Protein AF-0000000084531693 (afdb_homodimer)

Organism: Streptomyces rubellomurinus (strain ATCC 31215) (NCBI:txid359131)

pLDDT: mean 85.26, std 16.05, range [24.98, 98.56]

Foldseek 3Di:
DQFLLNLLLVLQAFDFKAKEKEKEFPFAKEKEAQDQWKKKKAWQADWKKKAFDPVDDFFPLCVVVRMDIAHHQKMKIQQGRGIIMIGRDPPDDHDYPCVQVVDRDGPDFYDYGYYDDDHDITIMMMMTTHGDSLSNALLSVLPPRMFMDHNVLQVVPVLLVVLVVVLPDDDPDGPHRVVNNVSVSVNNSVRVVPRLPDPVNVVCCVRGLSSVQSVQQLSRQLSSCLSVVLQEQDDLCNSCVSSVHDSVVNQVSNCVRSVDGSVVRSLSNLLSVLLCCLQPHPPDLVCSCNVSHHPDPVVNQVSNCVVPVDGSVVSSVVRVDPVPPPPPDPPDPPDPPPPD/DQFLLNLLLVLQAFDFKAKEKEKEFPFAKEKEAQDQWKKKKAWQADWKKKAADPVDDFDPLCVVVRMDIAHHQKMKIQQGRGIIMIGRDPPDDHDYPCVQPVDRDGQDFYDYGYYDDDHDITIMMMMTTHGDSLSNALLSVLPPRMFMDHNVLQVVPVLLVVLVVVLSDDDPDGPHRVVNNVSVSVNNSVRVVCRLPDPVVVVCCVRGLSSVQSVQQLSRQLSCCLSVVLQEQDDLCNSCVSSVHDSVVNQVSNCVRSVDGSVVRSLSNLLSVLLCCLQPHPPDLVCSCNVSHHPDPVVNQVSNCVVPVDGSVVSSVVRVPPVPPPPPPPPDPPDPPPPD

Solvent-accessible surface area (backbone atoms only — not comparable to full-atom values): 35907 Å² total; per-residue (Å²): 128,82,48,42,63,53,43,54,56,58,48,28,48,72,73,34,32,28,40,30,44,36,43,37,14,25,79,47,23,38,28,41,65,72,38,75,21,30,31,39,41,36,28,67,35,45,52,35,26,44,32,54,39,86,84,61,84,66,52,83,92,45,52,73,67,39,50,46,81,40,44,52,51,18,36,38,36,18,66,60,13,55,34,30,30,43,19,63,45,87,88,53,81,55,42,53,38,58,79,68,47,71,80,74,56,59,59,45,72,78,42,79,34,76,41,80,46,89,44,66,62,25,33,34,42,34,35,40,36,33,33,47,67,65,40,57,45,70,63,64,67,49,43,69,56,61,46,75,42,48,35,71,59,35,63,71,34,42,52,50,36,26,38,52,51,26,72,65,48,88,57,92,59,80,72,52,59,70,56,52,37,50,48,51,49,51,42,50,54,50,49,52,52,47,51,62,67,33,74,70,20,60,68,44,30,80,68,25,41,38,55,38,30,62,63,33,79,30,52,20,42,28,49,32,43,41,64,71,48,43,39,39,89,76,44,70,61,55,39,12,54,61,20,71,39,51,56,67,59,34,52,52,52,39,27,67,25,67,68,44,47,67,64,58,52,41,48,50,53,26,45,28,51,42,51,46,45,42,32,64,41,76,61,56,76,86,44,44,31,46,66,34,32,35,90,38,62,66,59,37,49,53,51,39,23,71,71,72,70,40,47,70,69,56,47,25,67,73,32,56,51,86,45,76,77,75,79,77,80,72,72,74,85,70,71,80,74,65,84,120,129,83,46,42,62,54,43,53,55,58,47,29,49,72,75,34,32,30,40,30,44,36,42,39,14,25,79,47,24,37,28,42,65,72,39,74,20,29,30,39,40,36,26,69,34,44,54,36,27,43,32,53,40,84,84,61,86,64,53,82,92,44,53,75,66,38,48,46,82,40,46,52,50,17,36,40,37,18,65,58,13,55,33,30,31,43,19,63,46,86,89,52,81,55,42,54,39,59,79,70,47,70,81,74,55,59,59,45,73,78,42,77,34,77,42,80,47,89,45,66,62,26,33,33,42,35,35,40,37,32,32,48,65,66,42,58,44,71,64,64,67,46,45,69,56,62,46,75,42,47,36,70,60,36,64,72,34,43,54,52,37,27,37,52,51,27,73,65,48,88,56,94,59,79,73,52,58,70,55,51,36,52,47,50,50,50,43,51,54,51,49,51,52,48,51,63,68,33,74,70,20,60,70,43,29,80,70,25,41,37,54,39,29,62,64,32,78,30,52,20,41,30,48,31,42,40,66,71,47,43,39,41,90,77,43,71,60,55,39,12,55,61,20,72,40,51,55,66,59,34,52,51,51,40,26,68,25,68,69,46,47,66,66,59,51,42,48,50,53,27,45,28,50,42,51,46,44,42,32,62,40,75,60,54,76,86,45,45,30,47,68,33,32,35,92,38,63,66,60,36,49,53,51,41,24,71,72,73,70,40,48,70,67,57,47,25,66,72,32,56,54,82,40,75,76,76,77,78,74,74,71,74,87,70,71,78,75,64,87,120

Sequence (680 aa):
MDDVLGELLAALRVRGVLQSTMRVRAPWAIQGPAENCAVLHYVVAGGCWATLTDEVRLPDTARHLRQARLRPGDLVVFPWGAPHTLADRPGREALPLAAVLPDRTPGQPTVPVRLPGPGPESTILCAGLSYNSVGESALYRALPPMLVLHREVVRRHPLLHHTLAALSAEHPGDPVEGELLRGFETALVLALRLALRGEAAERLTDDYPSLRAMRHPGISRALTAVYARYSEQWTVDLLAREALMSRTGFTTVFRQLVGESPGRHLTARRMREAARLLSETDLALSLIPAAVGYRSSVGFHLAFRKWTGTTPGEYRDAHPGRRGSPSRGGPRAVAPVLFDMDDVLGELLAALRVRGVLQSTMRVRAPWAIQGPAENCAVLHYVVAGGCWATLTDEVRLPDTARHLRQARLRPGDLVVFPWGAPHTLADRPGREALPLAAVLPDRTPGQPTVPVRLPGPGPESTILCAGLSYNSVGESALYRALPPMLVLHREVVRRHPLLHHTLAALSAEHPGDPVEGELLRGFETALVLALRLALRGEAAERLTDDYPSLRAMRHPGISRALTAVYARYSEQWTVDLLAREALMSRTGFTTVFRQLVGESPGRHLTARRMREAARLLSETDLALSLIPAAVGYRSSVGFHLAFRKWTGTTPGEYRDAHPGRRGSPSRGGPRAVAPVLFD

Nearest PDB structures (foldseek):
  3w6v-assembly1_A  TM=9.244E-01  e=1.689E-06  Streptomyces griseus
  3lsg-assembly1_A  TM=9.590E-01  e=2.186E-05  Fusobacterium nucleatum subsp. nucleatum
  6swi-assembly1_A  TM=9.639E-01  e=5.131E-05  Geobacillus stearothermophilus
  3oio-assembly1_A  TM=8.672E-01  e=3.075E-05  Chromobacterium violaceum
  3oou-assembly1_A  TM=9.271E-01  e=7.219E-05  Listeria innocua

Structure (mmCIF, N/CA/C/O backbone):
data_AF-0000000084531693-model_v1
#
loop_
_entity.id
_entity.type
_entity.pdbx_description
1 polymer 'AraC family transcriptional regulator'
#
loop_
_atom_site.group_PDB
_atom_site.id
_atom_site.type_symbol
_atom_site.label_atom_id
_atom_site.label_alt_id
_atom_site.label_comp_id
_atom_site.label_asym_id
_atom_site.label_entity_id
_atom_site.label_seq_id
_atom_site.pdbx_PDB_ins_code
_atom_site.Cartn_x
_atom_site.Cartn_y
_atom_site.Cartn_z
_atom_site.occupancy
_atom_site.B_iso_or_equiv
_atom_site.auth_seq_id
_atom_site.auth_comp_id
_atom_site.auth_asym_id
_atom_site.auth_atom_id
_atom_site.pdbx_PDB_model_num
ATOM 1 N N . MET A 1 1 ? 1.94 -3.033 14.875 1 37.41 1 MET A N 1
ATOM 2 C CA . MET A 1 1 ? 0.886 -2.1 15.266 1 37.41 1 MET A CA 1
ATOM 3 C C . MET A 1 1 ? 0.86 -0.893 14.328 1 37.41 1 MET A C 1
ATOM 5 O O . MET A 1 1 ? 1.889 -0.249 14.117 1 37.41 1 MET A O 1
ATOM 9 N N . ASP A 1 2 ? -0.097 -0.699 13.531 1 55.25 2 ASP A N 1
ATOM 10 C CA . ASP A 1 2 ? -0.167 0.468 12.664 1 55.25 2 ASP A CA 1
ATOM 11 C C . ASP A 1 2 ? -0.205 1.761 13.469 1 55.25 2 ASP A C 1
ATOM 13 O O . ASP A 1 2 ? -0.748 1.79 14.578 1 55.25 2 ASP A O 1
ATOM 17 N N . ASP A 1 3 ? 0.825 2.621 13.375 1 71.56 3 ASP A N 1
ATOM 18 C CA . ASP A 1 3 ? 0.92 3.912 14.047 1 71.56 3 ASP A CA 1
ATOM 19 C C . ASP A 1 3 ? -0.04 4.926 13.43 1 71.56 3 ASP A C 1
ATOM 21 O O . ASP A 1 3 ? -0.764 4.605 12.484 1 71.56 3 ASP A O 1
ATOM 25 N N . VAL A 1 4 ? -0.3 5.902 14.258 1 81.88 4 VAL A N 1
ATOM 26 C CA . VAL A 1 4 ? -1.25 6.953 13.906 1 81.88 4 VAL A CA 1
ATOM 27 C C . VAL A 1 4 ? -0.985 7.43 12.484 1 81.88 4 VAL A C 1
ATOM 29 O O . VAL A 1 4 ? -1.921 7.656 11.711 1 81.88 4 VAL A O 1
ATOM 32 N N . LEU A 1 5 ? 0.238 7.5 12.125 1 78.19 5 LEU A N 1
ATOM 33 C CA . LEU A 1 5 ? 0.578 7.973 10.789 1 78.19 5 LEU A CA 1
ATOM 34 C C . LEU A 1 5 ? 0.107 6.98 9.727 1 78.19 5 LEU A C 1
ATOM 36 O O . LEU A 1 5 ? -0.431 7.383 8.695 1 78.19 5 LEU A O 1
ATOM 40 N N . GLY A 1 6 ? 0.345 5.727 10.031 1 77.44 6 GLY A N 1
ATOM 41 C CA . GLY A 1 6 ? -0.148 4.703 9.125 1 77.44 6 GLY A CA 1
ATOM 42 C C . GLY A 1 6 ? -1.645 4.785 8.883 1 77.44 6 GLY A C 1
ATOM 43 O O . GLY A 1 6 ? -2.104 4.699 7.746 1 77.44 6 GLY A O 1
ATOM 44 N N . GLU A 1 7 ? -2.322 5.031 9.914 1 78.5 7 GLU A N 1
ATOM 45 C CA . GLU A 1 7 ? -3.775 5.121 9.812 1 78.5 7 GLU A CA 1
ATOM 46 C C . GLU A 1 7 ? -4.195 6.387 9.07 1 78.5 7 GLU A C 1
ATOM 48 O O . GLU A 1 7 ? -5.145 6.363 8.281 1 78.5 7 GLU A O 1
ATOM 53 N N . LEU A 1 8 ? -3.516 7.434 9.367 1 79.69 8 LEU A N 1
ATOM 54 C CA . LEU A 1 8 ? -3.799 8.695 8.695 1 79.69 8 LEU A CA 1
ATOM 55 C C . LEU A 1 8 ? -3.566 8.586 7.195 1 79.69 8 LEU A C 1
ATOM 57 O O . LEU A 1 8 ? -4.395 9.031 6.398 1 79.69 8 LEU A O 1
ATOM 61 N N . LEU A 1 9 ? -2.551 7.98 6.859 1 77.44 9 LEU A N 1
ATOM 62 C CA . LEU A 1 9 ? -2.189 7.852 5.449 1 77.44 9 LEU A CA 1
ATOM 63 C C . LEU A 1 9 ? -3.115 6.867 4.742 1 77.44 9 LEU A C 1
ATOM 65 O O . LEU A 1 9 ? -3.436 7.047 3.566 1 77.44 9 LEU A O 1
ATOM 69 N N . ALA A 1 10 ? -3.494 5.84 5.469 1 74.56 10 ALA A N 1
ATOM 70 C CA . ALA A 1 10 ? -4.469 4.91 4.906 1 74.56 10 ALA A CA 1
ATOM 71 C C . ALA A 1 10 ? -5.785 5.617 4.594 1 74.56 10 ALA A C 1
ATOM 73 O O . ALA A 1 10 ? -6.426 5.332 3.58 1 74.56 10 ALA A O 1
ATOM 74 N N . ALA A 1 11 ? -6.09 6.547 5.332 1 72.75 11 ALA A N 1
ATOM 75 C CA . ALA A 1 11 ? -7.355 7.27 5.195 1 72.75 11 ALA A CA 1
ATOM 76 C C . ALA A 1 11 ? -7.312 8.227 4.008 1 72.75 11 ALA A C 1
ATOM 78 O O . ALA A 1 11 ? -8.359 8.641 3.5 1 72.75 11 ALA A O 1
ATOM 79 N N . LEU A 1 12 ? -6.113 8.609 3.584 1 73.56 12 LEU A N 1
ATOM 80 C CA . LEU A 1 12 ? -6.012 9.539 2.459 1 73.56 12 LEU A CA 1
ATOM 81 C C . LEU A 1 12 ? -6.473 8.875 1.167 1 73.56 12 LEU A C 1
ATOM 83 O O . LEU A 1 12 ? -6.957 9.547 0.255 1 73.56 12 LEU A O 1
ATOM 87 N N . ARG A 1 13 ? -6.305 7.5 1.112 1 73.75 13 ARG A N 1
ATOM 88 C CA . ARG A 1 13 ? -6.703 6.746 -0.073 1 73.75 13 ARG A CA 1
ATOM 89 C C . ARG A 1 13 ? -6.121 7.371 -1.338 1 73.75 13 ARG A C 1
ATOM 91 O O . ARG A 1 13 ? -6.863 7.859 -2.193 1 73.75 13 ARG A O 1
ATOM 98 N N . VAL A 1 14 ? -4.875 7.324 -1.513 1 81.19 14 VAL A N 1
ATOM 99 C CA . VAL A 1 14 ? -4.203 7.84 -2.701 1 81.19 14 VAL A CA 1
ATOM 100 C C . VAL A 1 14 ? -4.738 7.137 -3.945 1 81.19 14 VAL A C 1
ATOM 102 O O . VAL A 1 14 ? -4.84 5.906 -3.975 1 81.19 14 VAL A O 1
ATOM 105 N N . ARG A 1 15 ? -5.148 7.91 -4.941 1 77.88 15 ARG A N 1
ATOM 106 C CA . ARG A 1 15 ? -5.871 7.355 -6.082 1 77.88 15 ARG A CA 1
ATOM 107 C C . ARG A 1 15 ? -5.043 7.465 -7.359 1 77.88 15 ARG A C 1
ATOM 109 O O . ARG A 1 15 ? -5.305 6.762 -8.336 1 77.88 15 ARG A O 1
ATOM 116 N N . GLY A 1 16 ? -4.148 8.344 -7.34 1 84 16 GLY A N 1
ATOM 117 C CA . GLY A 1 16 ? -3.396 8.555 -8.562 1 84 16 GLY A CA 1
ATOM 118 C C . GLY A 1 16 ? -2.105 9.32 -8.344 1 84 16 GLY A C 1
ATOM 119 O O . GLY A 1 16 ? -1.89 9.891 -7.273 1 84 16 GLY A O 1
ATOM 120 N N . VAL A 1 17 ? -1.291 9.195 -9.398 1 89.62 17 VAL A N 1
ATOM 121 C CA . VAL A 1 17 ? -0.025 9.922 -9.336 1 89.62 17 VAL A CA 1
ATOM 122 C C . VAL A 1 17 ? 0.271 10.57 -10.68 1 89.62 17 VAL A C 1
ATOM 124 O O . VAL A 1 17 ? -0.036 10.008 -11.734 1 89.62 17 VAL A O 1
ATOM 127 N N . LEU A 1 18 ? 0.605 11.797 -10.625 1 90.12 18 LEU A N 1
ATOM 128 C CA . LEU A 1 18 ? 1.249 12.484 -11.742 1 90.12 18 LEU A CA 1
ATOM 129 C C . LEU A 1 18 ? 2.742 12.656 -11.492 1 90.12 18 LEU A C 1
ATOM 131 O O . LEU A 1 18 ? 3.141 13.156 -10.438 1 90.12 18 LEU A O 1
ATOM 135 N N . GLN A 1 19 ? 3.516 12.164 -12.336 1 90.19 19 GLN A N 1
ATOM 136 C CA . GLN A 1 19 ? 4.961 12.297 -12.164 1 90.19 19 GLN A CA 1
ATOM 137 C C . GLN A 1 19 ? 5.586 13.047 -13.328 1 90.19 19 GLN A C 1
ATOM 139 O O . GLN A 1 19 ? 5.117 12.953 -14.469 1 90.19 19 GLN A O 1
ATOM 144 N N . SER A 1 20 ? 6.559 13.789 -13.047 1 91 20 SER A N 1
ATOM 145 C CA . SER A 1 20 ? 7.32 14.531 -14.055 1 91 20 SER A CA 1
ATOM 146 C C . SER A 1 20 ? 8.797 14.617 -13.672 1 91 20 SER A C 1
ATOM 148 O O . SER A 1 20 ? 9.133 14.648 -12.484 1 91 20 SER A O 1
ATOM 150 N N . THR A 1 21 ? 9.57 14.523 -14.688 1 92.62 21 THR A N 1
ATOM 151 C CA . THR A 1 21 ? 10.977 14.844 -14.5 1 92.62 21 THR A CA 1
ATOM 152 C C . THR A 1 21 ? 11.297 16.234 -15.062 1 92.62 21 THR A C 1
ATOM 154 O O . THR A 1 21 ? 11.117 16.469 -16.25 1 92.62 21 THR A O 1
ATOM 157 N N . MET A 1 22 ? 11.742 17.125 -14.227 1 95.31 22 MET A N 1
ATOM 158 C CA . MET A 1 22 ? 12.117 18.469 -14.633 1 95.31 22 MET A CA 1
ATOM 159 C C . MET A 1 22 ? 13.617 18.547 -14.906 1 95.31 22 MET A C 1
ATOM 161 O O . MET A 1 22 ? 14.43 18.203 -14.047 1 95.31 22 MET A O 1
ATOM 165 N N . ARG A 1 23 ? 13.969 18.891 -16.109 1 96.25 23 ARG A N 1
ATOM 166 C CA . ARG A 1 23 ? 15.336 19.25 -16.469 1 96.25 23 ARG A CA 1
ATOM 167 C C . ARG A 1 23 ? 15.438 20.75 -16.797 1 96.25 23 ARG A C 1
ATOM 169 O O . ARG A 1 23 ? 15.078 21.172 -17.891 1 96.25 23 ARG A O 1
ATOM 176 N N . VAL A 1 24 ? 15.977 21.469 -15.883 1 97.56 24 VAL A N 1
ATOM 177 C CA . VAL A 1 24 ? 15.906 22.922 -15.953 1 97.56 24 VAL A CA 1
ATOM 178 C C . VAL A 1 24 ? 17.297 23.531 -15.828 1 97.56 24 VAL A C 1
ATOM 180 O O . VAL A 1 24 ? 18.141 23.016 -15.07 1 97.56 24 VAL A O 1
ATOM 183 N N . ARG A 1 25 ? 17.562 24.547 -16.594 1 97.81 25 ARG A N 1
ATOM 184 C CA . ARG A 1 25 ? 18.844 25.25 -16.531 1 97.81 25 ARG A CA 1
ATOM 185 C C . ARG A 1 25 ? 18.656 26.688 -16.047 1 97.81 25 ARG A C 1
ATOM 187 O O . ARG A 1 25 ? 17.703 27.359 -16.453 1 97.81 25 ARG A O 1
ATOM 194 N N . ALA A 1 26 ? 19.5 27.125 -15.195 1 97.25 26 ALA A N 1
ATOM 195 C CA . ALA A 1 26 ? 19.422 28.469 -14.648 1 97.25 26 ALA A CA 1
ATOM 196 C C . ALA A 1 26 ? 19.516 29.516 -15.75 1 97.25 26 ALA A C 1
ATOM 198 O O . ALA A 1 26 ? 20.266 29.344 -16.719 1 97.25 26 ALA A O 1
ATOM 199 N N . PRO A 1 27 ? 18.719 30.641 -15.625 1 97.5 27 PRO A N 1
ATOM 200 C CA . PRO A 1 27 ? 17.812 30.984 -14.523 1 97.5 27 PRO A CA 1
ATOM 201 C C . PRO A 1 27 ? 16.438 30.359 -14.695 1 97.5 27 PRO A C 1
ATOM 203 O O . PRO A 1 27 ? 15.914 30.297 -15.812 1 97.5 27 PRO A O 1
ATOM 206 N N . TRP A 1 28 ? 15.859 29.875 -13.617 1 97.56 28 TRP A N 1
ATOM 207 C CA . TRP A 1 28 ? 14.516 29.312 -13.68 1 97.56 28 TRP A CA 1
ATOM 208 C C . TRP A 1 28 ? 13.82 29.391 -12.32 1 97.56 28 TRP A C 1
ATOM 210 O O . TRP A 1 28 ? 14.484 29.484 -11.281 1 97.56 28 TRP A O 1
ATOM 220 N N . ALA A 1 29 ? 12.531 29.484 -12.336 1 98.12 29 ALA A N 1
ATOM 221 C CA . ALA A 1 29 ? 11.641 29.375 -11.188 1 98.12 29 ALA A CA 1
ATOM 222 C C . ALA A 1 29 ? 10.25 28.906 -11.609 1 98.12 29 ALA A C 1
ATOM 224 O O . ALA A 1 29 ? 9.703 29.375 -12.609 1 98.12 29 ALA A O 1
ATOM 225 N N . ILE A 1 30 ? 9.805 27.938 -10.922 1 97.56 30 ILE A N 1
ATOM 226 C CA . ILE A 1 30 ? 8.469 27.406 -11.195 1 97.56 30 ILE A CA 1
ATOM 227 C C . ILE A 1 30 ? 7.641 27.422 -9.914 1 97.56 30 ILE A C 1
ATOM 229 O O . ILE A 1 30 ? 8.109 26.984 -8.859 1 97.56 30 ILE A O 1
ATOM 233 N N . GLN A 1 31 ? 6.43 27.938 -9.969 1 97.31 31 GLN A N 1
ATOM 234 C CA . GLN A 1 31 ? 5.543 28 -8.812 1 97.31 31 GLN A CA 1
ATOM 235 C C . GLN A 1 31 ? 4.336 27.094 -8.992 1 97.31 31 GLN A C 1
ATOM 237 O O . GLN A 1 31 ? 3.604 27.203 -9.977 1 97.31 31 GLN A O 1
ATOM 242 N N . GLY A 1 32 ? 4.23 26.203 -8.094 1 95.25 32 GLY A N 1
ATOM 243 C CA . GLY A 1 32 ? 3.025 25.391 -8.023 1 95.25 32 GLY A CA 1
ATOM 244 C C . GLY A 1 32 ? 1.974 25.969 -7.094 1 95.25 32 GLY A C 1
ATOM 245 O O . GLY A 1 32 ? 2.291 26.422 -5.992 1 95.25 32 GLY A O 1
ATOM 246 N N . PRO A 1 33 ? 0.747 25.953 -7.516 1 93.5 33 PRO A N 1
ATOM 247 C CA . PRO A 1 33 ? -0.339 26.406 -6.648 1 93.5 33 PRO A CA 1
ATOM 248 C C . PRO A 1 33 ? -0.673 25.422 -5.535 1 93.5 33 PRO A C 1
ATOM 250 O O . PRO A 1 33 ? -0.055 24.359 -5.449 1 93.5 33 PRO A O 1
ATOM 253 N N . ALA A 1 34 ? -1.586 25.891 -4.66 1 92.12 34 ALA A N 1
ATOM 254 C CA . ALA A 1 34 ? -2.131 24.938 -3.699 1 92.12 34 ALA A CA 1
ATOM 255 C C . ALA A 1 34 ? -2.889 23.828 -4.406 1 92.12 34 ALA A C 1
ATOM 257 O O . ALA A 1 34 ? -3.676 24.078 -5.32 1 92.12 34 ALA A O 1
ATOM 258 N N . GLU A 1 35 ? -2.51 22.641 -4.039 1 87.25 35 GLU A N 1
ATOM 259 C CA . GLU A 1 35 ? -3.176 21.469 -4.621 1 87.25 35 GLU A CA 1
ATOM 260 C C . GLU A 1 35 ? -3.686 20.531 -3.531 1 87.25 35 GLU A C 1
ATOM 262 O O . GLU A 1 35 ? -3.131 20.484 -2.432 1 87.25 35 GLU A O 1
ATOM 267 N N . ASN A 1 36 ? -4.742 19.75 -3.84 1 83.31 36 ASN A N 1
ATOM 268 C CA . ASN A 1 36 ? -5.254 18.734 -2.928 1 83.31 36 ASN A CA 1
ATOM 269 C C . ASN A 1 36 ? -4.574 17.391 -3.15 1 83.31 36 ASN A C 1
ATOM 271 O O . ASN A 1 36 ? -5.242 16.391 -3.426 1 83.31 36 ASN A O 1
ATOM 275 N N . CYS A 1 37 ? -3.377 17.422 -3.102 1 91.19 37 CYS A N 1
ATOM 276 C CA . CYS A 1 37 ? -2.551 16.234 -3.248 1 91.19 37 CYS A CA 1
ATOM 277 C C . CYS A 1 37 ? -1.264 16.359 -2.441 1 91.19 37 CYS A C 1
ATOM 279 O O . CYS A 1 37 ? -0.924 17.438 -1.971 1 91.19 37 CYS A O 1
ATOM 281 N N . ALA A 1 38 ? -0.642 15.273 -2.168 1 94.19 38 ALA A N 1
ATOM 282 C CA . ALA A 1 38 ? 0.719 15.289 -1.639 1 94.19 38 ALA A CA 1
ATOM 283 C C . ALA A 1 38 ? 1.742 15.445 -2.76 1 94.19 38 ALA A C 1
ATOM 285 O O . ALA A 1 38 ? 1.612 14.82 -3.816 1 94.19 38 ALA A O 1
ATOM 286 N N . VAL A 1 39 ? 2.666 16.328 -2.551 1 96.81 39 VAL A N 1
ATOM 287 C CA . VAL A 1 39 ? 3.66 16.594 -3.586 1 96.81 39 VAL A CA 1
ATOM 288 C C . VAL A 1 39 ? 5.047 16.203 -3.082 1 96.81 39 VAL A C 1
ATOM 290 O O . VAL A 1 39 ? 5.398 16.484 -1.933 1 96.81 39 VAL A O 1
ATOM 293 N N . LEU A 1 40 ? 5.824 15.578 -3.918 1 97.31 40 LEU A N 1
ATOM 294 C CA . LEU A 1 40 ? 7.211 15.219 -3.643 1 97.31 40 LEU A CA 1
ATOM 295 C C . LEU A 1 40 ? 8.141 15.773 -4.719 1 97.31 40 LEU A C 1
ATOM 297 O O . LEU A 1 40 ? 7.801 15.758 -5.906 1 97.31 40 LEU A O 1
ATOM 301 N N . HIS A 1 41 ? 9.289 16.297 -4.309 1 98.31 41 HIS A N 1
ATOM 302 C CA . HIS A 1 41 ? 10.391 16.609 -5.211 1 98.31 41 HIS A CA 1
ATOM 303 C C . HIS A 1 41 ? 11.688 15.961 -4.746 1 98.31 41 HIS A C 1
ATOM 305 O O . HIS A 1 41 ? 12.133 16.188 -3.621 1 98.31 41 HIS A O 1
ATOM 311 N N . TYR A 1 42 ? 12.203 15.109 -5.555 1 98.25 42 TYR A N 1
ATOM 312 C CA . TYR A 1 42 ? 13.492 14.477 -5.305 1 98.25 42 TYR A CA 1
ATOM 313 C C . TYR A 1 42 ? 14.562 15.031 -6.234 1 98.25 42 TYR A C 1
ATOM 315 O O . TYR A 1 42 ? 14.461 14.906 -7.457 1 98.25 42 TYR A O 1
ATOM 323 N N . VAL A 1 43 ? 15.648 15.609 -5.633 1 98.56 43 VAL A N 1
ATOM 324 C CA . VAL A 1 43 ? 16.703 16.203 -6.449 1 98.56 43 VAL A CA 1
ATOM 325 C C . VAL A 1 43 ? 17.656 15.117 -6.922 1 98.56 43 VAL A C 1
ATOM 327 O O . VAL A 1 43 ? 18.453 14.594 -6.133 1 98.56 43 VAL A O 1
ATOM 330 N N . VAL A 1 44 ? 17.594 14.883 -8.188 1 97.06 44 VAL A N 1
ATOM 331 C CA . VAL A 1 44 ? 18.438 13.836 -8.773 1 97.06 44 VAL A CA 1
ATOM 332 C C . VAL A 1 44 ? 19.828 14.383 -9.047 1 97.06 44 VAL A C 1
ATOM 334 O O . VAL A 1 44 ? 20.828 13.727 -8.75 1 97.06 44 VAL A O 1
ATOM 337 N N . ALA A 1 45 ? 19.922 15.484 -9.594 1 97.38 45 ALA A N 1
ATOM 338 C CA . ALA A 1 45 ? 21.172 16.172 -9.906 1 97.38 45 ALA A CA 1
ATOM 339 C C . ALA A 1 45 ? 21.016 17.672 -9.82 1 97.38 45 ALA A C 1
ATOM 341 O O . ALA A 1 45 ? 19.906 18.203 -9.977 1 97.38 45 ALA A O 1
ATOM 342 N N . GLY A 1 46 ? 22.125 18.25 -9.547 1 97.12 46 GLY A N 1
ATOM 343 C CA . GLY A 1 46 ? 22.062 19.688 -9.352 1 97.12 46 GLY A CA 1
ATOM 344 C C . GLY A 1 46 ? 21.453 20.078 -8.023 1 97.12 46 GLY A C 1
ATOM 345 O O . GLY A 1 46 ? 21.531 19.328 -7.047 1 97.12 46 GLY A O 1
ATOM 346 N N . GLY A 1 47 ? 20.969 21.297 -7.863 1 96.56 47 GLY A N 1
ATOM 347 C CA . GLY A 1 47 ? 20.344 21.828 -6.664 1 96.56 47 GLY A CA 1
ATOM 348 C C . GLY A 1 47 ? 19.297 22.891 -6.957 1 96.56 47 GLY A C 1
ATOM 349 O O . GLY A 1 47 ? 19.156 23.328 -8.102 1 96.56 47 GLY A O 1
ATOM 350 N N . CYS A 1 48 ? 18.562 23.062 -5.988 1 98.19 48 CYS A N 1
ATOM 351 C CA . CYS A 1 48 ? 17.562 24.125 -6.098 1 98.19 48 CYS A CA 1
ATOM 352 C C . CYS A 1 48 ? 17.094 24.578 -4.723 1 98.19 48 CYS A C 1
ATOM 354 O O . CYS A 1 48 ? 17.672 24.188 -3.705 1 98.19 48 CYS A O 1
ATOM 356 N N . TRP A 1 49 ? 16.188 25.547 -4.777 1 98.38 49 TRP A N 1
ATOM 357 C CA . TRP A 1 49 ? 15.555 26.047 -3.562 1 98.38 49 TRP A CA 1
ATOM 358 C C . TRP A 1 49 ? 14.055 25.781 -3.59 1 98.38 49 TRP A C 1
ATOM 360 O O . TRP A 1 49 ? 13.406 25.953 -4.625 1 98.38 49 TRP A O 1
ATOM 370 N N . ALA A 1 50 ? 13.57 25.328 -2.492 1 98.38 50 ALA A N 1
ATOM 371 C CA . ALA A 1 50 ? 12.133 25.266 -2.281 1 98.38 50 ALA A CA 1
ATOM 372 C C . ALA A 1 50 ? 11.664 26.359 -1.327 1 98.38 50 ALA A C 1
ATOM 374 O O . ALA A 1 50 ? 12.234 26.547 -0.253 1 98.38 50 ALA A O 1
ATOM 375 N N . THR A 1 51 ? 10.68 27.125 -1.74 1 98.06 51 THR A N 1
ATOM 376 C CA . THR A 1 51 ? 10.172 28.219 -0.936 1 98.06 51 THR A CA 1
ATOM 377 C C . THR A 1 51 ? 8.648 28.172 -0.855 1 98.06 51 THR A C 1
ATOM 379 O O . THR A 1 51 ? 7.969 28.172 -1.883 1 98.06 51 THR A O 1
ATOM 382 N N . LEU A 1 52 ? 8.133 28.109 0.395 1 97.56 52 LEU A N 1
ATOM 383 C CA . LEU A 1 52 ? 6.695 28.266 0.568 1 97.56 52 LEU A CA 1
ATOM 384 C C . LEU A 1 52 ? 6.238 29.656 0.166 1 97.56 52 LEU A C 1
ATOM 386 O O . LEU A 1 52 ? 6.906 30.656 0.483 1 97.56 52 LEU A O 1
ATOM 390 N N . THR A 1 53 ? 5.148 29.703 -0.565 1 95.62 53 THR A N 1
ATOM 391 C CA . THR A 1 53 ? 4.625 31.016 -0.914 1 95.62 53 THR A CA 1
ATOM 392 C C . THR A 1 53 ? 4.156 31.766 0.334 1 95.62 53 THR A C 1
ATOM 394 O O . THR A 1 53 ? 3.967 31.156 1.39 1 95.62 53 THR A O 1
ATOM 397 N N . ASP A 1 54 ? 3.91 33.031 0.21 1 92.19 54 ASP A N 1
ATOM 398 C CA . ASP A 1 54 ? 3.586 33.906 1.345 1 92.19 54 ASP A CA 1
ATOM 399 C C . ASP A 1 54 ? 2.199 33.594 1.898 1 92.19 54 ASP A C 1
ATOM 401 O O . ASP A 1 54 ? 1.895 33.906 3.049 1 92.19 54 ASP A O 1
ATOM 405 N N . GLU A 1 55 ? 1.45 32.938 1.099 1 92.44 55 GLU A N 1
ATOM 406 C CA . GLU A 1 55 ? 0.091 32.625 1.528 1 92.44 55 GLU A CA 1
ATOM 407 C C . GLU A 1 55 ? 0.088 31.531 2.578 1 92.44 55 GLU A C 1
ATOM 409 O O . GLU A 1 55 ? -0.91 31.328 3.273 1 92.44 55 GLU A O 1
ATOM 414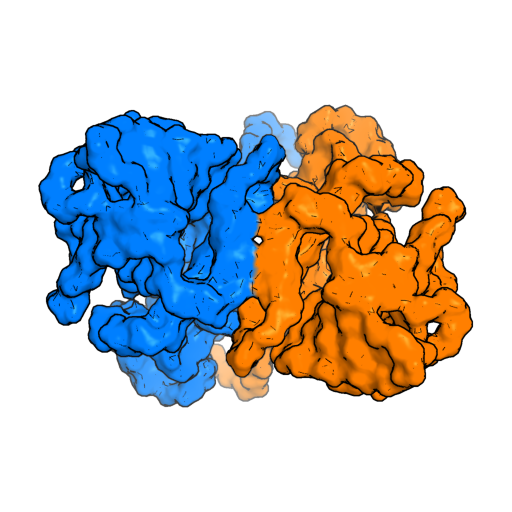 N N . VAL A 1 56 ? 1.172 30.828 2.637 1 94.62 56 VAL A N 1
ATOM 415 C CA . VAL A 1 56 ? 1.249 29.75 3.615 1 94.62 56 VAL A CA 1
ATOM 416 C C . VAL A 1 56 ? 1.638 30.312 4.98 1 94.62 56 VAL A C 1
ATOM 418 O O . VAL A 1 56 ? 2.705 30.922 5.129 1 94.62 56 VAL A O 1
ATOM 421 N N . ARG A 1 57 ? 0.79 30.078 5.926 1 90.62 57 ARG A N 1
ATOM 422 C CA . ARG A 1 57 ? 1.055 30.562 7.277 1 90.62 57 ARG A CA 1
ATOM 423 C C . ARG A 1 57 ? 1.913 29.578 8.055 1 90.62 57 ARG A C 1
ATOM 425 O O . ARG A 1 57 ? 1.646 28.375 8.039 1 90.62 57 ARG A O 1
ATOM 432 N N . LEU A 1 58 ? 2.951 30.094 8.664 1 91.81 58 LEU A N 1
ATOM 433 C CA . LEU A 1 58 ? 3.828 29.312 9.531 1 91.81 58 LEU A CA 1
ATOM 434 C C . LEU A 1 58 ? 3.861 29.891 10.938 1 91.81 58 LEU A C 1
ATOM 436 O O . LEU A 1 58 ? 3.713 31.109 11.117 1 91.81 58 LEU A O 1
ATOM 440 N N . PRO A 1 59 ? 4.027 29.016 11.898 1 87.44 59 PRO A N 1
ATOM 441 C CA . PRO A 1 59 ? 4.328 29.562 13.219 1 87.44 59 PRO A CA 1
ATOM 442 C C . PRO A 1 59 ? 5.574 30.453 13.219 1 87.44 59 PRO A C 1
ATOM 444 O O . PRO A 1 59 ? 6.5 30.219 12.438 1 87.44 59 PRO A O 1
ATOM 447 N N . ASP A 1 60 ? 5.578 31.406 14.148 1 86.5 60 ASP A N 1
ATOM 448 C CA . ASP A 1 60 ? 6.691 32.344 14.219 1 86.5 60 ASP A CA 1
ATOM 449 C C . ASP A 1 60 ? 8.016 31.625 14.453 1 86.5 60 ASP A C 1
ATOM 451 O O . ASP A 1 60 ? 9.039 31.969 13.867 1 86.5 60 ASP A O 1
ATOM 455 N N . THR A 1 61 ? 7.996 30.609 15.266 1 84.31 6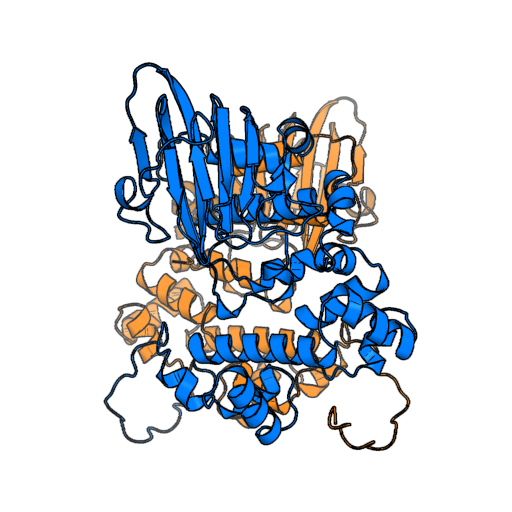1 THR A N 1
ATOM 456 C CA . THR A 1 61 ? 9.203 29.875 15.648 1 84.31 61 THR A CA 1
ATOM 457 C C . THR A 1 61 ? 9.656 28.969 14.516 1 84.31 61 THR A C 1
ATOM 459 O O . THR A 1 61 ? 10.758 28.422 14.555 1 84.31 61 THR A O 1
ATOM 462 N N . ALA A 1 62 ? 8.828 28.875 13.477 1 86.25 62 ALA A N 1
ATOM 463 C CA . ALA A 1 62 ? 9.156 27.953 12.391 1 86.25 62 ALA A CA 1
ATOM 464 C C . ALA A 1 62 ? 9.32 28.688 11.07 1 86.25 62 ALA A C 1
ATOM 466 O O . ALA A 1 62 ? 9.25 28.078 10 1 86.25 62 ALA A O 1
ATOM 467 N N . ARG A 1 63 ? 9.523 29.953 11.078 1 86.12 63 ARG A N 1
ATOM 468 C CA . ARG A 1 63 ? 9.641 30.781 9.883 1 86.12 63 ARG A CA 1
ATOM 469 C C . ARG A 1 63 ? 10.836 30.344 9.031 1 86.12 63 ARG A C 1
ATOM 471 O O . ARG A 1 63 ? 10.836 30.5 7.812 1 86.12 63 ARG A O 1
ATOM 478 N N . HIS A 1 64 ? 11.797 29.781 9.688 1 84.56 64 HIS A N 1
ATOM 479 C CA . HIS A 1 64 ? 12.992 29.328 8.992 1 84.56 64 HIS A CA 1
ATOM 480 C C . HIS A 1 64 ? 12.672 28.188 8.039 1 84.56 64 HIS A C 1
ATOM 482 O O . HIS A 1 64 ? 13.469 27.859 7.152 1 84.56 64 HIS A O 1
ATOM 488 N N . LEU A 1 65 ? 11.516 27.594 8.211 1 86.31 65 LEU A N 1
ATOM 489 C CA . LEU A 1 65 ? 11.102 26.469 7.391 1 86.31 65 LEU A CA 1
ATOM 490 C C . LEU A 1 65 ? 10.492 26.938 6.074 1 86.31 65 LEU A C 1
ATOM 492 O O . LEU A 1 65 ? 10.133 26.125 5.223 1 86.31 65 LEU A O 1
ATOM 496 N N . ARG A 1 66 ? 10.43 28.234 5.895 1 94.62 66 ARG A N 1
ATOM 497 C CA . ARG A 1 66 ? 9.789 28.781 4.699 1 94.62 66 ARG A CA 1
ATOM 498 C C . ARG A 1 66 ? 10.609 28.469 3.453 1 94.62 66 ARG A C 1
ATOM 500 O O . ARG A 1 66 ? 10.078 28.422 2.346 1 94.62 66 ARG A O 1
ATOM 507 N N . GLN A 1 67 ? 11.852 28.391 3.73 1 96.12 67 GLN A N 1
ATOM 508 C CA . GLN A 1 67 ? 12.766 28.188 2.611 1 96.12 67 GLN A CA 1
ATOM 509 C C . GLN A 1 67 ? 13.82 27.141 2.941 1 96.12 67 GLN A C 1
ATOM 511 O O . GLN A 1 67 ? 14.289 27.062 4.078 1 96.12 67 GLN A O 1
ATOM 516 N N . ALA A 1 68 ? 14.133 26.312 1.941 1 96.25 68 ALA A N 1
ATOM 517 C CA . ALA A 1 68 ? 15.164 25.297 2.139 1 96.25 68 ALA A CA 1
ATOM 518 C C . ALA A 1 68 ? 16 25.109 0.876 1 96.25 68 ALA A C 1
ATOM 520 O O . ALA A 1 68 ? 15.453 25.062 -0.232 1 96.25 68 ALA A O 1
ATOM 521 N N . ARG A 1 69 ? 17.25 25.047 1.087 1 97.75 69 ARG A N 1
ATOM 522 C CA . ARG A 1 69 ? 18.141 24.656 -0 1 97.75 69 ARG A CA 1
ATOM 523 C C . ARG A 1 69 ? 18.172 23.141 -0.157 1 97.75 69 ARG A C 1
ATOM 525 O O . ARG A 1 69 ? 18.266 22.406 0.831 1 97.75 69 ARG A O 1
ATOM 532 N N . LEU A 1 70 ? 18.078 22.703 -1.361 1 98.19 70 LEU A N 1
ATOM 533 C CA . LEU A 1 70 ? 18.078 21.266 -1.657 1 98.19 70 LEU A CA 1
ATOM 534 C C . LEU A 1 70 ? 19.281 20.891 -2.5 1 98.19 70 LEU A C 1
ATOM 536 O O . LEU A 1 70 ? 19.625 21.594 -3.455 1 98.19 70 LEU A O 1
ATOM 540 N N . ARG A 1 71 ? 19.922 19.844 -2.102 1 98.12 71 ARG A N 1
ATOM 541 C CA . ARG A 1 71 ? 21.062 19.266 -2.807 1 98.12 71 ARG A CA 1
ATOM 542 C C . ARG A 1 71 ? 20.703 17.922 -3.418 1 98.12 71 ARG A C 1
ATOM 544 O O . ARG A 1 71 ? 19.656 17.344 -3.109 1 98.12 71 ARG A O 1
ATOM 551 N N . PRO A 1 72 ? 21.625 17.453 -4.391 1 98 72 PRO A N 1
ATOM 552 C CA . PRO A 1 72 ? 21.344 16.125 -4.945 1 98 72 PRO A CA 1
ATOM 553 C C . PRO A 1 72 ? 21.141 15.062 -3.863 1 98 72 PRO A C 1
ATOM 555 O O . PRO A 1 72 ? 21.938 14.969 -2.924 1 98 72 PRO A O 1
ATOM 558 N N . GLY A 1 73 ? 20.047 14.352 -3.979 1 97.5 73 GLY A N 1
ATOM 559 C CA . GLY A 1 73 ? 19.75 13.297 -3.018 1 97.5 73 GLY A CA 1
ATOM 560 C C . GLY A 1 73 ? 18.766 13.727 -1.941 1 97.5 73 GLY A C 1
ATOM 561 O O . GLY A 1 73 ? 18.281 12.891 -1.178 1 97.5 73 GLY A O 1
ATOM 562 N N . ASP A 1 74 ? 18.469 15.047 -1.873 1 97.88 74 ASP A N 1
ATOM 563 C CA . ASP A 1 74 ? 17.469 15.531 -0.919 1 97.88 74 ASP A CA 1
ATOM 564 C C . ASP A 1 74 ? 16.047 15.289 -1.435 1 97.88 74 ASP A C 1
ATOM 566 O O . ASP A 1 74 ? 15.812 15.336 -2.643 1 97.88 74 ASP A O 1
ATOM 570 N N . LEU A 1 75 ? 15.156 14.984 -0.535 1 98.19 75 LEU A N 1
ATOM 571 C CA . LEU A 1 75 ? 13.727 14.844 -0.806 1 98.19 75 LEU A CA 1
ATOM 572 C C . LEU A 1 75 ? 12.922 15.875 -0.03 1 98.19 75 LEU A C 1
ATOM 574 O O . LEU A 1 75 ? 13.102 16.031 1.18 1 98.19 75 LEU A O 1
ATOM 578 N N . VAL A 1 76 ? 12.102 16.656 -0.715 1 98 76 VAL A N 1
ATOM 579 C CA . VAL A 1 76 ? 11.18 17.547 -0.026 1 98 76 VAL A CA 1
ATOM 580 C C . VAL A 1 76 ? 9.742 17.094 -0.255 1 98 76 VAL A C 1
ATOM 582 O O . VAL A 1 76 ? 9.391 16.656 -1.357 1 98 76 VAL A O 1
ATOM 585 N N . VAL A 1 77 ? 8.961 17.078 0.789 1 96.81 77 VAL A N 1
ATOM 586 C CA . VAL A 1 77 ? 7.57 16.625 0.765 1 96.81 77 VAL A CA 1
ATOM 587 C C . VAL A 1 77 ? 6.648 17.781 1.172 1 96.81 77 VAL A C 1
ATOM 589 O O . VAL A 1 77 ? 6.926 18.484 2.143 1 96.81 77 VAL A O 1
ATOM 592 N N . PHE A 1 78 ? 5.703 18.016 0.41 1 96.88 78 PHE A N 1
ATOM 593 C CA . PHE A 1 78 ? 4.57 18.859 0.754 1 96.88 78 PHE A CA 1
ATOM 594 C C . PHE A 1 78 ? 3.324 18.031 1.011 1 96.88 78 PHE A C 1
ATOM 596 O O . PHE A 1 78 ? 2.549 17.75 0.09 1 96.88 78 PHE A O 1
ATOM 603 N N . PRO A 1 79 ? 3.096 17.625 2.238 1 92.62 79 PRO A N 1
ATOM 604 C CA . PRO A 1 79 ? 2.1 16.609 2.566 1 92.62 79 PRO A CA 1
ATOM 605 C C . PRO A 1 79 ? 0.708 16.938 2.037 1 92.62 79 PRO A C 1
ATOM 607 O O . PRO A 1 79 ? -0.015 16.062 1.577 1 92.62 79 PRO A O 1
ATOM 610 N N . TRP A 1 80 ? 0.328 18.219 2.111 1 91.75 80 TRP A N 1
ATOM 611 C CA . TRP A 1 80 ? -1.026 18.578 1.7 1 91.75 80 TRP A CA 1
ATOM 612 C C . TRP A 1 80 ? -1.003 19.562 0.539 1 91.75 80 TRP A C 1
ATOM 614 O O . TRP A 1 80 ? -1.924 20.359 0.381 1 91.75 80 TRP A O 1
ATOM 624 N N . GLY A 1 81 ? 0.147 19.609 -0.185 1 94.81 81 GLY A N 1
ATOM 625 C CA . GLY A 1 81 ? 0.248 20.344 -1.438 1 94.81 81 GLY A CA 1
ATOM 626 C C . GLY A 1 81 ? 0.309 21.844 -1.247 1 94.81 81 GLY A C 1
ATOM 627 O O . GLY A 1 81 ? -0.236 22.609 -2.053 1 94.81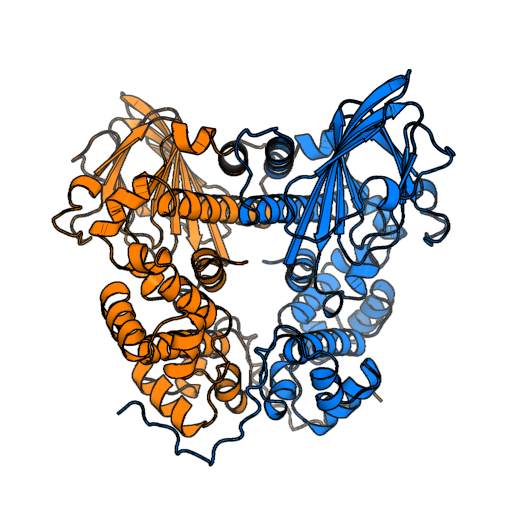 81 GLY A O 1
ATOM 628 N N . ALA A 1 82 ? 0.915 22.328 -0.169 1 96.06 82 ALA A N 1
ATOM 629 C CA . ALA A 1 82 ? 1.091 23.766 0.038 1 96.06 82 ALA A CA 1
ATOM 630 C C . ALA A 1 82 ? 1.755 24.422 -1.171 1 96.06 82 ALA A C 1
ATOM 632 O O . ALA A 1 82 ? 2.67 23.844 -1.768 1 96.06 82 ALA A O 1
ATOM 633 N N . PRO A 1 83 ? 1.227 25.594 -1.516 1 97.62 83 PRO A N 1
ATOM 634 C CA . PRO A 1 83 ? 1.847 26.281 -2.65 1 97.62 83 PRO A CA 1
ATOM 635 C C . PRO A 1 83 ? 3.314 26.625 -2.404 1 97.62 83 PRO A C 1
ATOM 637 O O . PRO A 1 83 ? 3.676 27.047 -1.303 1 97.62 83 PRO A O 1
ATOM 640 N N . HIS A 1 84 ? 4.102 26.391 -3.42 1 98 84 HIS A N 1
ATOM 641 C CA . HIS A 1 84 ? 5.539 26.578 -3.266 1 98 84 HIS A CA 1
ATOM 642 C C . HIS A 1 84 ? 6.207 26.859 -4.605 1 98 84 HIS A C 1
ATOM 644 O O . HIS A 1 84 ? 5.602 26.672 -5.66 1 98 84 HIS A O 1
ATOM 650 N N . THR A 1 85 ? 7.398 27.391 -4.48 1 98 85 THR A N 1
ATOM 651 C CA . THR A 1 85 ? 8.242 27.672 -5.641 1 98 85 THR A CA 1
ATOM 652 C C . THR A 1 85 ? 9.516 26.844 -5.594 1 98 85 THR A C 1
ATOM 654 O O . THR A 1 85 ? 10.133 26.688 -4.535 1 98 85 THR A O 1
ATOM 657 N N . LEU A 1 86 ? 9.844 26.203 -6.672 1 98.25 86 LEU A N 1
ATOM 658 C CA . LEU A 1 86 ? 11.188 25.688 -6.895 1 98.25 86 LEU A CA 1
ATOM 659 C C . LEU A 1 86 ? 11.992 26.609 -7.797 1 98.25 86 LEU A C 1
ATOM 661 O O . LEU A 1 86 ? 11.477 27.109 -8.797 1 98.25 86 LEU A O 1
ATOM 665 N N . ALA A 1 87 ? 13.234 26.906 -7.422 1 98.56 87 ALA A N 1
ATOM 666 C CA . ALA A 1 87 ? 14.023 27.859 -8.195 1 98.56 87 ALA A CA 1
ATOM 667 C C . ALA A 1 87 ? 15.516 27.578 -8.055 1 98.56 87 ALA A C 1
ATOM 669 O O . ALA A 1 87 ? 15.945 26.922 -7.09 1 98.56 87 ALA A O 1
ATOM 670 N N . ASP A 1 88 ? 16.297 28.062 -9.031 1 98 88 ASP A N 1
ATOM 671 C CA . ASP A 1 88 ? 17.75 27.969 -8.922 1 98 88 ASP A CA 1
ATOM 672 C C . ASP A 1 88 ? 18.297 28.875 -7.824 1 98 88 ASP A C 1
ATOM 674 O O . ASP A 1 88 ? 19.297 28.562 -7.18 1 98 88 ASP A O 1
ATOM 678 N N . ARG A 1 89 ? 17.547 29.984 -7.703 1 95.62 89 ARG A N 1
ATOM 679 C CA . ARG A 1 89 ? 17.859 30.938 -6.637 1 95.62 89 ARG A CA 1
ATOM 680 C C . ARG A 1 89 ? 16.578 31.516 -6.039 1 95.62 89 ARG A C 1
ATOM 682 O O . ARG A 1 89 ? 15.602 31.75 -6.758 1 95.62 89 ARG A O 1
ATOM 689 N N . PRO A 1 90 ? 16.719 31.812 -4.699 1 94.19 90 PRO A N 1
ATOM 690 C CA . PRO A 1 90 ? 15.539 32.406 -4.086 1 94.19 90 PRO A CA 1
ATOM 691 C C . PRO A 1 90 ? 15.172 33.75 -4.703 1 94.19 90 PRO A C 1
ATOM 693 O O . PRO A 1 90 ? 16.062 34.5 -5.125 1 94.19 90 PRO A O 1
ATOM 696 N N . GLY A 1 91 ? 13.93 34.062 -4.75 1 91.38 91 GLY A N 1
ATOM 697 C CA . GLY A 1 91 ? 13.469 35.406 -5.125 1 91.38 91 GLY A CA 1
ATOM 698 C C . GLY A 1 91 ? 13.25 35.562 -6.617 1 91.38 91 GLY A C 1
ATOM 699 O O . GLY A 1 91 ? 12.812 36.594 -7.078 1 91.38 91 GLY A O 1
ATOM 700 N N . ARG A 1 92 ? 13.578 34.562 -7.434 1 92.25 92 ARG A N 1
ATOM 701 C CA . ARG A 1 92 ? 13.344 34.594 -8.875 1 92.25 92 ARG A CA 1
ATOM 702 C C . ARG A 1 92 ? 11.859 34.719 -9.188 1 92.25 92 ARG A C 1
ATOM 704 O O . ARG A 1 92 ? 11.031 34.094 -8.5 1 92.25 92 ARG A O 1
ATOM 711 N N . GLU A 1 93 ? 11.586 35.531 -10.219 1 94.06 93 GLU A N 1
ATOM 712 C CA . GLU A 1 93 ? 10.219 35.5 -10.727 1 94.06 93 GLU A CA 1
ATOM 713 C C . GLU A 1 93 ? 9.867 34.094 -11.273 1 94.06 93 GLU A C 1
ATOM 715 O O . GLU A 1 93 ? 10.578 33.594 -12.141 1 94.06 93 GLU A O 1
ATOM 720 N N . ALA A 1 94 ? 8.781 33.625 -10.789 1 96.44 94 ALA A N 1
ATOM 721 C CA . ALA A 1 94 ? 8.477 32.25 -11.094 1 96.44 94 ALA A CA 1
ATOM 722 C C . ALA A 1 94 ? 7.434 32.125 -12.203 1 96.44 94 ALA A C 1
ATOM 724 O O . ALA A 1 94 ? 6.516 32.938 -12.281 1 96.44 94 ALA A O 1
ATOM 725 N N . LEU A 1 95 ? 7.605 31.141 -13.102 1 96 95 LEU A N 1
ATOM 726 C CA . LEU A 1 95 ? 6.551 30.719 -14.016 1 96 95 LEU A CA 1
ATOM 727 C C . LEU A 1 95 ? 5.516 29.859 -13.297 1 96 95 LEU A C 1
ATOM 729 O O . LEU A 1 95 ? 5.871 29.031 -12.453 1 96 95 LEU A O 1
ATOM 733 N N . PRO A 1 96 ? 4.258 30.094 -13.688 1 95.69 96 PRO A N 1
ATOM 734 C CA . PRO A 1 96 ? 3.271 29.156 -13.133 1 95.69 96 PRO A CA 1
ATOM 735 C C . PRO A 1 96 ? 3.463 27.734 -13.633 1 95.69 96 PRO A C 1
ATOM 737 O O . PRO A 1 96 ? 3.799 27.516 -14.805 1 95.69 96 PRO A O 1
ATOM 740 N N . LEU A 1 97 ? 3.281 26.812 -12.719 1 94.44 97 LEU A N 1
ATOM 741 C CA . LEU A 1 97 ? 3.438 25.406 -13.078 1 94.44 97 LEU A CA 1
ATOM 742 C C . LEU A 1 97 ? 2.6 25.062 -14.305 1 94.44 97 LEU A C 1
ATOM 744 O O . LEU A 1 97 ? 3.045 24.297 -15.172 1 94.44 97 LEU A O 1
ATOM 748 N N . ALA A 1 98 ? 1.41 25.594 -14.43 1 91.56 98 ALA A N 1
ATOM 749 C CA . ALA A 1 98 ? 0.491 25.312 -15.531 1 91.56 98 ALA A CA 1
ATOM 750 C C . ALA A 1 98 ? 1.117 25.688 -16.875 1 91.56 98 ALA A C 1
ATOM 752 O O . ALA A 1 98 ? 0.756 25.125 -17.906 1 91.56 98 ALA A O 1
ATOM 753 N N . ALA A 1 99 ? 2.025 26.625 -16.828 1 92.62 99 ALA A N 1
ATOM 754 C CA . ALA A 1 99 ? 2.672 27.062 -18.062 1 92.62 99 ALA A CA 1
ATOM 755 C C . ALA A 1 99 ? 3.662 26.016 -18.578 1 92.62 99 ALA A C 1
ATOM 757 O O . ALA A 1 99 ? 3.922 25.938 -19.781 1 92.62 99 ALA A O 1
ATOM 758 N N . VAL A 1 100 ? 4.16 25.219 -17.688 1 91.31 100 VAL A N 1
ATOM 759 C CA . VAL A 1 100 ? 5.188 24.266 -18.094 1 91.31 100 VAL A CA 1
ATOM 760 C C . VAL A 1 100 ? 4.609 22.844 -18.094 1 91.31 100 VAL A C 1
ATOM 762 O O . VAL A 1 100 ? 5.168 21.938 -18.719 1 91.31 100 VAL A O 1
ATOM 765 N N . LEU A 1 101 ? 3.568 22.625 -17.359 1 88.56 101 LEU A N 1
ATOM 766 C CA . LEU A 1 101 ? 2.844 21.359 -17.297 1 88.56 101 LEU A CA 1
ATOM 767 C C . LEU A 1 101 ? 1.34 21.594 -17.391 1 88.56 101 LEU A C 1
ATOM 769 O O . LEU A 1 101 ? 0.623 21.453 -16.406 1 88.56 101 LEU A O 1
ATOM 773 N N . PRO A 1 102 ? 0.854 21.719 -18.531 1 80.5 102 PRO A N 1
ATOM 774 C CA . PRO A 1 102 ? -0.553 22.094 -18.688 1 80.5 102 PRO A CA 1
ATOM 775 C C . PRO A 1 102 ? -1.514 20.953 -18.328 1 80.5 102 PRO A C 1
ATOM 777 O O . PRO A 1 102 ? -2.578 21.203 -17.766 1 80.5 102 PRO A O 1
ATOM 780 N N . ASP A 1 103 ? -1.193 19.766 -18.703 1 79.69 103 ASP A N 1
ATOM 781 C CA . ASP A 1 103 ? -2.059 18.625 -18.391 1 79.69 103 ASP A CA 1
ATOM 782 C C . ASP A 1 103 ? -1.556 17.891 -17.156 1 79.69 103 ASP A C 1
ATOM 784 O O . ASP A 1 103 ? -0.514 17.219 -17.203 1 79.69 103 ASP A O 1
ATOM 788 N N . ARG A 1 104 ? -2.305 18 -16.094 1 76.81 104 ARG A N 1
ATOM 789 C CA . ARG A 1 104 ? -1.857 17.391 -14.844 1 76.81 104 ARG A CA 1
ATOM 790 C C . ARG A 1 104 ? -2.857 16.359 -14.344 1 76.81 104 ARG A C 1
ATOM 792 O O . ARG A 1 104 ? -3.059 16.219 -13.133 1 76.81 104 ARG A O 1
ATOM 799 N N . THR A 1 105 ? -3.443 15.742 -15.25 1 75.69 105 THR A N 1
ATOM 800 C CA . THR A 1 105 ? -4.359 14.664 -14.891 1 75.69 105 THR A CA 1
ATOM 801 C C . THR A 1 105 ? -3.592 13.469 -14.328 1 75.69 105 THR A C 1
ATOM 803 O O . THR A 1 105 ? -2.621 13.016 -14.938 1 75.69 105 THR A O 1
ATOM 806 N N . PRO A 1 106 ? -4.039 13.047 -13.156 1 73.69 106 PRO A N 1
ATOM 807 C CA . PRO A 1 106 ? -3.369 11.859 -12.633 1 73.69 106 PRO A CA 1
ATOM 808 C C . PRO A 1 106 ? -3.469 10.664 -13.57 1 73.69 106 PRO A C 1
ATOM 810 O O . PRO A 1 106 ? -4.457 10.523 -14.305 1 73.69 106 PRO A O 1
ATOM 813 N N . GLY A 1 107 ? -2.432 9.828 -13.469 1 71.12 107 GLY A N 1
ATOM 814 C CA . GLY A 1 107 ? -2.438 8.609 -14.273 1 71.12 107 GLY A CA 1
ATOM 815 C C . GLY A 1 107 ? -1.791 8.789 -15.633 1 71.12 107 GLY A C 1
ATOM 816 O O . GLY A 1 107 ? -1.612 7.82 -16.375 1 71.12 107 GLY A O 1
ATOM 817 N N . GLN A 1 108 ? -1.479 10.031 -15.969 1 68.5 108 GLN A N 1
ATOM 818 C CA . GLN A 1 108 ? -0.801 10.281 -17.234 1 68.5 108 GLN A CA 1
ATOM 819 C C . GLN A 1 108 ? 0.661 9.852 -17.172 1 68.5 108 GLN A C 1
ATOM 821 O O . GLN A 1 108 ? 1.251 9.789 -16.094 1 68.5 108 GLN A O 1
ATOM 826 N N . PRO A 1 109 ? 1.13 9.391 -18.344 1 66.44 109 PRO A N 1
ATOM 827 C CA . PRO A 1 109 ? 2.553 9.039 -18.375 1 66.44 109 PRO A CA 1
ATOM 828 C C . PRO A 1 109 ? 3.451 10.18 -17.906 1 66.44 109 PRO A C 1
ATOM 830 O O . PRO A 1 109 ? 2.996 11.32 -17.797 1 66.44 109 PRO A O 1
ATOM 833 N N . THR A 1 110 ? 4.699 9.742 -17.641 1 66.44 110 THR A N 1
ATOM 834 C CA . THR A 1 110 ? 5.711 10.711 -17.219 1 66.44 110 THR A CA 1
ATOM 835 C C . THR A 1 110 ? 5.824 11.844 -18.234 1 66.44 110 THR A C 1
ATOM 837 O O . THR A 1 110 ? 5.957 11.602 -19.438 1 66.44 110 THR A O 1
ATOM 840 N N . VAL A 1 111 ? 5.727 13.039 -17.688 1 75.75 111 VAL A N 1
ATOM 841 C CA . VAL A 1 111 ? 5.82 14.227 -18.531 1 75.75 111 VAL A CA 1
ATOM 842 C C . VAL A 1 111 ? 7.156 14.922 -18.297 1 75.75 111 VAL A C 1
ATOM 844 O O . VAL A 1 111 ? 7.461 15.328 -17.172 1 75.75 111 VAL A O 1
ATOM 847 N N . PRO A 1 112 ? 8.008 14.953 -19.359 1 85.62 112 PRO A N 1
ATOM 848 C CA . PRO A 1 112 ? 9.25 15.711 -19.188 1 85.62 112 PRO A CA 1
ATOM 849 C C . PRO A 1 112 ? 9.039 17.219 -19.266 1 85.62 112 PRO A C 1
ATOM 851 O O . PRO A 1 112 ? 8.258 17.703 -20.078 1 85.62 112 PRO A O 1
ATOM 854 N N . VAL A 1 113 ? 9.539 17.953 -18.328 1 91.19 113 VAL A N 1
ATOM 855 C CA . VAL A 1 113 ? 9.586 19.422 -18.344 1 91.19 113 VAL A CA 1
ATOM 856 C C . VAL A 1 113 ? 11.016 19.891 -18.578 1 91.19 113 VAL A C 1
ATOM 858 O O . VAL A 1 113 ? 11.93 19.5 -17.844 1 91.19 113 VAL A O 1
ATOM 861 N N . ARG A 1 114 ? 11.203 20.672 -19.609 1 94.75 114 ARG A N 1
ATOM 862 C CA . ARG A 1 114 ? 12.523 21.203 -19.938 1 94.75 114 ARG A CA 1
ATOM 863 C C . ARG A 1 114 ? 12.5 22.719 -20.047 1 94.75 114 ARG A C 1
ATOM 865 O O . ARG A 1 114 ? 11.648 23.281 -20.734 1 94.75 114 ARG A O 1
ATOM 872 N N . LEU A 1 115 ? 13.289 23.359 -19.297 1 95.38 115 LEU A N 1
ATOM 873 C CA . LEU A 1 115 ? 13.5 24.797 -19.391 1 95.38 115 LEU A CA 1
ATOM 874 C C . LEU A 1 115 ? 14.961 25.109 -19.703 1 95.38 115 LEU A C 1
ATOM 876 O O . LEU A 1 115 ? 15.844 24.812 -18.891 1 95.38 115 LEU A O 1
ATOM 880 N N . PRO A 1 116 ? 15.188 25.688 -20.859 1 95.06 116 PRO A N 1
ATOM 881 C CA . PRO A 1 116 ? 16.562 25.984 -21.234 1 95.06 116 PRO A CA 1
ATOM 882 C C . PRO A 1 116 ? 17.125 27.203 -20.5 1 95.06 116 PRO A C 1
ATOM 884 O O . PRO A 1 116 ? 16.359 27.984 -19.922 1 95.06 116 PRO A O 1
ATOM 887 N N . GLY A 1 117 ? 18.391 27.344 -20.375 1 95.19 117 GLY A N 1
ATOM 888 C CA . GLY A 1 117 ? 19.125 28.469 -19.781 1 95.19 117 GLY A CA 1
ATOM 889 C C . GLY A 1 117 ? 20.625 28.297 -19.891 1 95.19 117 GLY A C 1
ATOM 890 O O . GLY A 1 117 ? 21.125 27.219 -20.188 1 95.19 117 GLY A O 1
ATOM 891 N N . PRO A 1 118 ? 21.266 29.344 -19.734 1 96.56 118 PRO A N 1
ATOM 892 C CA . PRO A 1 118 ? 22.719 29.312 -19.891 1 96.56 118 PRO A CA 1
ATOM 893 C C . PRO A 1 118 ? 23.438 28.766 -18.641 1 96.56 118 PRO A C 1
ATOM 895 O O . PRO A 1 118 ? 24.625 28.484 -18.688 1 96.56 118 PRO A O 1
ATOM 898 N N . GLY A 1 119 ? 22.828 28.656 -17.609 1 97.06 119 GLY A N 1
ATOM 899 C CA . GLY A 1 119 ? 23.438 28.312 -16.344 1 97.06 119 GLY A CA 1
ATOM 900 C C . GLY A 1 119 ? 23.438 26.812 -16.062 1 97.06 119 GLY A C 1
ATOM 901 O O . GLY A 1 119 ? 23.25 26.016 -16.969 1 97.06 119 GLY A O 1
ATOM 902 N N . PRO A 1 120 ? 23.766 26.438 -14.867 1 97.12 120 PRO A N 1
ATOM 903 C CA . PRO A 1 120 ? 23.844 25.031 -14.5 1 97.12 120 PRO A CA 1
ATOM 904 C C . PRO A 1 120 ? 22.484 24.312 -14.586 1 97.12 120 PRO A C 1
ATOM 906 O O . PRO A 1 120 ? 21.438 24.938 -14.383 1 97.12 120 PRO A O 1
ATOM 909 N N . GLU A 1 121 ? 22.562 23.062 -14.836 1 97.88 121 GLU A N 1
ATOM 910 C CA . GLU A 1 121 ? 21.359 22.234 -14.977 1 97.88 121 GLU A CA 1
ATOM 911 C C . GLU A 1 121 ? 20.984 21.562 -13.656 1 97.88 121 GLU A C 1
ATOM 913 O O . GLU A 1 121 ? 21.859 21.172 -12.883 1 97.88 121 GLU A O 1
ATOM 918 N N . SER A 1 122 ? 19.672 21.516 -13.406 1 98 122 SER A N 1
ATOM 919 C CA . SER A 1 122 ? 19.109 20.703 -12.32 1 98 122 SER A CA 1
ATOM 920 C C . SER A 1 122 ? 18.109 19.688 -12.852 1 98 122 SER A C 1
ATOM 922 O O . SER A 1 122 ? 17.344 19.984 -13.773 1 98 122 SER A O 1
ATOM 924 N N . THR A 1 123 ? 18.172 18.469 -12.359 1 97.44 123 THR A N 1
ATOM 925 C CA . THR A 1 123 ? 17.203 17.422 -12.648 1 97.44 123 THR A CA 1
ATOM 926 C C . THR A 1 123 ? 16.422 17.047 -11.391 1 97.44 123 THR A C 1
ATOM 928 O O . THR A 1 123 ? 17.016 16.609 -10.398 1 97.44 123 THR A O 1
ATOM 931 N N . ILE A 1 124 ? 15.117 17.203 -11.445 1 97.62 124 ILE A N 1
ATOM 932 C CA . ILE A 1 124 ? 14.258 16.984 -10.281 1 97.62 124 ILE A CA 1
ATOM 933 C C . ILE A 1 124 ? 13.109 16.047 -10.648 1 97.62 124 ILE A C 1
ATOM 935 O O . ILE A 1 124 ? 12.391 16.297 -11.617 1 97.62 124 ILE A O 1
ATOM 939 N N . LEU A 1 125 ? 13.008 14.945 -9.906 1 96.12 125 LEU A N 1
ATOM 940 C CA . LEU A 1 125 ? 11.828 14.094 -10.039 1 96.12 125 LEU A CA 1
ATOM 941 C C . LEU A 1 125 ? 10.672 14.641 -9.211 1 96.12 125 LEU A C 1
ATOM 943 O O . LEU A 1 125 ? 10.812 14.844 -8 1 96.12 125 LEU A O 1
ATOM 947 N N . CYS A 1 126 ? 9.57 14.914 -9.828 1 95.81 126 CYS A N 1
ATOM 948 C CA . CYS A 1 126 ? 8.406 15.492 -9.172 1 95.81 126 CYS A CA 1
ATOM 949 C C . CYS A 1 126 ? 7.211 14.547 -9.25 1 95.81 126 CYS A C 1
ATOM 951 O O . CYS A 1 126 ? 7.02 13.867 -10.266 1 95.81 126 CYS A O 1
ATOM 953 N N . ALA A 1 127 ? 6.434 14.539 -8.203 1 94.75 127 ALA A N 1
ATOM 954 C CA . ALA A 1 127 ? 5.219 13.734 -8.219 1 94.75 127 ALA A CA 1
ATOM 955 C C . ALA A 1 127 ? 4.113 14.383 -7.391 1 94.75 127 ALA A C 1
ATOM 957 O O . ALA A 1 127 ? 4.383 14.953 -6.328 1 94.75 127 ALA A O 1
ATOM 958 N N . GLY A 1 128 ? 2.961 14.375 -7.883 1 94.06 128 GLY A N 1
ATOM 959 C CA . GLY A 1 128 ? 1.747 14.711 -7.152 1 94.06 128 GLY A CA 1
ATOM 960 C C . GLY A 1 128 ? 0.823 13.523 -6.961 1 94.06 128 GLY A C 1
ATOM 961 O O . GLY A 1 128 ? 0.379 12.914 -7.934 1 94.06 128 GLY A O 1
ATOM 962 N N . LEU A 1 129 ? 0.606 13.164 -5.723 1 92.62 129 LEU A N 1
ATOM 963 C CA . LEU A 1 129 ? -0.28 12.047 -5.391 1 92.62 129 LEU A CA 1
ATOM 964 C C . LEU A 1 129 ? -1.663 12.555 -5 1 92.62 129 LEU A C 1
ATOM 966 O O . LEU A 1 129 ? -1.83 13.156 -3.936 1 92.62 129 LEU A O 1
ATOM 970 N N . SER A 1 130 ? -2.594 12.211 -5.824 1 90 130 SER A N 1
ATOM 971 C CA . SER A 1 130 ? -3.957 12.672 -5.586 1 90 130 SER A CA 1
ATOM 972 C C . SER A 1 130 ? -4.691 11.758 -4.613 1 90 130 SER A C 1
ATOM 974 O O . SER A 1 130 ? -4.531 10.539 -4.664 1 90 130 SER A O 1
ATOM 976 N N . TYR A 1 131 ? -5.348 12.32 -3.701 1 82 131 TYR A N 1
ATOM 977 C CA . TYR A 1 131 ? -6.191 11.586 -2.768 1 82 131 TYR A CA 1
ATOM 978 C C . TYR A 1 131 ? -7.547 12.258 -2.605 1 82 131 TYR A C 1
ATOM 980 O O . TYR A 1 131 ? -7.762 13.359 -3.113 1 82 131 TYR A O 1
ATOM 988 N N . ASN A 1 132 ? -8.461 11.523 -2.09 1 73.19 132 ASN A N 1
ATOM 989 C CA . ASN A 1 132 ? -9.781 12.078 -1.843 1 73.19 132 ASN A CA 1
ATOM 990 C C . ASN A 1 132 ? -9.758 13.109 -0.717 1 73.19 132 ASN A C 1
ATOM 992 O O . ASN A 1 132 ? -9.531 12.758 0.443 1 73.19 132 ASN A O 1
ATOM 996 N N . SER A 1 133 ? -9.984 14.305 -1.046 1 71.81 133 SER A N 1
ATOM 997 C CA . SER A 1 133 ? -9.875 15.414 -0.103 1 71.81 133 SER A CA 1
ATOM 998 C C . SER A 1 133 ? -10.859 15.258 1.049 1 71.81 133 SER A C 1
ATOM 1000 O O . SER A 1 133 ? -10.648 15.812 2.131 1 71.81 133 SER A O 1
ATOM 1002 N N . VAL A 1 134 ? -11.875 14.531 0.774 1 68.75 134 VAL A N 1
ATOM 1003 C CA . VAL A 1 134 ? -12.859 14.32 1.828 1 68.75 134 VAL A CA 1
ATOM 1004 C C . VAL A 1 134 ? -12.227 13.555 2.984 1 68.75 134 VAL A C 1
ATOM 1006 O O . VAL A 1 134 ? -12.586 13.758 4.148 1 68.75 134 VAL A O 1
ATOM 1009 N N . GLY A 1 135 ? -11.242 12.812 2.646 1 66.88 135 GLY A N 1
ATOM 1010 C CA . GLY A 1 135 ? -10.594 11.977 3.643 1 66.88 135 GLY A CA 1
ATOM 1011 C C . GLY A 1 135 ? -9.492 12.695 4.398 1 66.88 135 GLY A C 1
ATOM 1012 O O . GLY A 1 135 ? -8.945 12.164 5.363 1 66.88 135 GLY A O 1
ATOM 1013 N N . GLU A 1 136 ? -9.25 13.914 4.012 1 75.94 136 GLU A N 1
ATOM 1014 C CA . GLU A 1 136 ? -8.164 14.656 4.645 1 75.94 136 GLU A CA 1
ATOM 1015 C C . GLU A 1 136 ? -8.555 15.125 6.043 1 75.94 136 GLU A C 1
ATOM 1017 O O . GLU A 1 136 ? -9.461 15.945 6.195 1 75.94 136 GLU A O 1
ATOM 1022 N N . SER A 1 137 ? -7.922 14.617 6.996 1 77.88 137 SER A N 1
ATOM 1023 C CA . SER A 1 137 ? -8.211 14.992 8.375 1 77.88 137 SER A CA 1
ATOM 1024 C C . SER A 1 137 ? -7.547 16.312 8.742 1 77.88 137 SER A C 1
ATOM 1026 O O . SER A 1 137 ? -6.602 16.75 8.078 1 77.88 137 SER A O 1
ATOM 1028 N N . ALA A 1 138 ? -8.094 16.922 9.766 1 78.5 138 ALA A N 1
ATOM 1029 C CA . ALA A 1 138 ? -7.496 18.141 10.305 1 78.5 138 ALA A CA 1
ATOM 1030 C C . ALA A 1 138 ? -6.078 17.875 10.797 1 78.5 138 ALA A C 1
ATOM 1032 O O . ALA A 1 138 ? -5.203 18.734 10.672 1 78.5 138 ALA A O 1
ATOM 1033 N N . LEU A 1 139 ? -5.887 16.734 11.32 1 84.38 139 LEU A N 1
ATOM 1034 C CA . LEU A 1 139 ? -4.566 16.375 11.828 1 84.38 139 LEU A CA 1
ATOM 1035 C C . LEU A 1 139 ? -3.551 16.297 10.688 1 84.38 139 LEU A C 1
ATOM 1037 O O . LEU A 1 139 ? -2.406 16.734 10.844 1 84.38 139 LEU A O 1
ATOM 1041 N N . TYR A 1 140 ? -3.951 15.773 9.547 1 86.94 140 TYR A N 1
ATOM 1042 C CA . TYR A 1 140 ? -3.08 15.711 8.383 1 86.94 140 TYR A CA 1
ATOM 1043 C C . TYR A 1 140 ? -2.744 17.109 7.867 1 86.94 140 TYR A C 1
ATOM 1045 O O . TYR A 1 140 ? -1.595 17.391 7.523 1 86.94 140 TYR A O 1
ATOM 1053 N N . ARG A 1 141 ? -3.74 17.969 7.891 1 85.75 141 ARG A N 1
ATOM 1054 C CA . ARG A 1 141 ? -3.559 19.344 7.426 1 85.75 141 ARG A CA 1
ATOM 1055 C C . ARG A 1 141 ? -2.713 20.156 8.406 1 85.75 141 ARG A C 1
ATOM 1057 O O . ARG A 1 141 ? -2.16 21.188 8.047 1 85.75 141 ARG A O 1
ATOM 1064 N N . ALA A 1 142 ? -2.611 19.656 9.586 1 86.06 142 ALA A N 1
ATOM 1065 C CA . ALA A 1 142 ? -1.854 20.359 10.625 1 86.06 142 ALA A CA 1
ATOM 1066 C C . ALA A 1 142 ? -0.382 19.969 10.586 1 86.06 142 ALA A C 1
ATOM 1068 O O . ALA A 1 142 ? 0.43 20.5 11.344 1 86.06 142 ALA A O 1
ATOM 1069 N N . LEU A 1 143 ? -0.015 19.094 9.734 1 87.62 143 LEU A N 1
ATOM 1070 C CA . LEU A 1 143 ? 1.396 18.766 9.547 1 87.62 143 LEU A CA 1
ATOM 1071 C C . LEU A 1 143 ? 2.152 19.953 8.953 1 87.62 143 LEU A C 1
ATOM 1073 O O . LEU A 1 143 ? 1.555 20.797 8.297 1 87.62 143 LEU A O 1
ATOM 1077 N N . PRO A 1 144 ? 3.438 20 9.242 1 90.62 144 PRO A N 1
ATOM 1078 C CA . PRO A 1 144 ? 4.207 21.047 8.57 1 90.62 144 PRO A CA 1
ATOM 1079 C C . PRO A 1 144 ? 4.012 21.047 7.055 1 90.62 144 PRO A C 1
ATOM 1081 O O . PRO A 1 144 ? 3.938 19.984 6.441 1 90.62 144 PRO A O 1
ATOM 1084 N N . PRO A 1 145 ? 3.859 22.219 6.508 1 93.62 145 PRO A N 1
ATOM 1085 C CA . PRO A 1 145 ? 3.553 22.297 5.078 1 93.62 145 PRO A CA 1
ATOM 1086 C C . PRO A 1 145 ? 4.703 21.812 4.199 1 93.62 145 PRO A C 1
ATOM 1088 O O . PRO A 1 145 ? 4.504 21.516 3.016 1 93.62 145 PRO A O 1
ATOM 1091 N N . MET A 1 146 ? 5.844 21.797 4.738 1 95.25 146 MET A N 1
ATOM 1092 C CA . MET A 1 146 ? 7.043 21.375 4.012 1 95.25 146 MET A CA 1
ATOM 1093 C C . MET A 1 146 ? 7.977 20.578 4.922 1 95.25 146 MET A C 1
ATOM 1095 O O . MET A 1 146 ? 8.312 21.031 6.02 1 95.25 146 MET A O 1
ATOM 1099 N N . LEU A 1 147 ? 8.359 19.422 4.516 1 92.94 147 LEU A N 1
ATOM 1100 C CA . LEU A 1 147 ? 9.312 18.578 5.219 1 92.94 147 LEU A CA 1
ATOM 1101 C C . LEU A 1 147 ? 10.477 18.188 4.309 1 92.94 147 LEU A C 1
ATOM 1103 O O . LEU A 1 147 ? 10.258 17.672 3.205 1 92.94 147 LEU A O 1
ATOM 1107 N N . VAL A 1 148 ? 11.695 18.422 4.793 1 94.81 148 VAL A N 1
ATOM 1108 C CA . VAL A 1 148 ? 12.875 18.109 3.996 1 94.81 148 VAL A CA 1
ATOM 1109 C C . VAL A 1 148 ? 13.625 16.938 4.617 1 94.81 148 VAL A C 1
ATOM 1111 O O . VAL A 1 148 ? 13.93 16.938 5.812 1 94.81 148 VAL A O 1
ATOM 1114 N N . LEU A 1 149 ? 13.836 15.93 3.844 1 94.38 149 LEU A N 1
ATOM 1115 C CA . LEU A 1 149 ? 14.766 14.852 4.184 1 94.38 149 LEU A CA 1
ATOM 1116 C C . LEU A 1 149 ? 16.078 15.008 3.424 1 94.38 149 LEU A C 1
ATOM 1118 O O . LEU A 1 149 ? 16.109 14.844 2.201 1 94.38 149 LEU A O 1
ATOM 1122 N N . HIS A 1 150 ? 17.078 15.234 4.145 1 94.69 150 HIS A N 1
ATOM 1123 C CA . HIS A 1 150 ? 18.375 15.422 3.516 1 94.69 150 HIS A CA 1
ATOM 1124 C C . HIS A 1 150 ? 18.969 14.102 3.047 1 94.69 150 HIS A C 1
ATOM 1126 O O . HIS A 1 150 ? 18.625 13.039 3.58 1 94.69 150 HIS A O 1
ATOM 1132 N N . ARG A 1 151 ? 19.906 14.188 2.117 1 96.19 151 ARG A N 1
ATOM 1133 C CA . ARG A 1 151 ? 20.484 13.023 1.463 1 96.19 151 ARG A CA 1
ATOM 1134 C C . ARG A 1 151 ? 21.031 12.039 2.488 1 96.19 151 ARG A C 1
ATOM 1136 O O . ARG A 1 151 ? 20.953 10.82 2.293 1 96.19 151 ARG A O 1
ATOM 1143 N N . GLU A 1 152 ? 21.531 12.523 3.576 1 92.62 152 GLU A N 1
ATOM 1144 C CA . GLU A 1 152 ? 22.125 11.656 4.59 1 92.62 152 GLU A CA 1
ATOM 1145 C C . GLU A 1 152 ? 21.062 10.773 5.246 1 92.62 152 GLU A C 1
ATOM 1147 O O . GLU A 1 152 ? 21.312 9.602 5.539 1 92.62 152 GLU A O 1
ATOM 1152 N N . VAL A 1 153 ? 19.953 11.375 5.477 1 89.62 153 VAL A N 1
ATOM 1153 C CA . VAL A 1 153 ? 18.844 10.625 6.07 1 89.62 153 VAL A CA 1
ATOM 1154 C C . VAL A 1 153 ? 18.312 9.617 5.059 1 89.62 153 VAL A C 1
ATOM 1156 O O . VAL A 1 153 ? 18.078 8.453 5.395 1 89.62 153 VAL A O 1
ATOM 1159 N N . VAL A 1 154 ? 18.109 10.031 3.8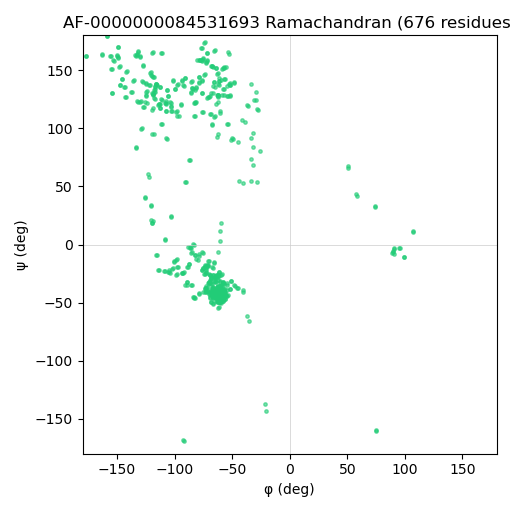16 1 93.12 154 VAL A N 1
ATOM 1160 C CA . VAL A 1 154 ? 17.578 9.188 2.756 1 93.12 154 VAL A CA 1
ATOM 1161 C C . VAL A 1 154 ? 18.484 7.969 2.564 1 93.12 154 VAL A C 1
ATOM 1163 O O . VAL A 1 154 ? 18 6.836 2.502 1 93.12 154 VAL A O 1
ATOM 1166 N N . ARG A 1 155 ? 19.766 8.188 2.541 1 90.69 155 ARG A N 1
ATOM 1167 C CA . ARG A 1 155 ? 20.734 7.121 2.273 1 90.69 155 ARG A CA 1
ATOM 1168 C C . ARG A 1 155 ? 20.781 6.121 3.424 1 90.69 155 ARG A C 1
ATOM 1170 O O . ARG A 1 155 ? 21.078 4.945 3.223 1 90.69 155 ARG A O 1
ATOM 1177 N N . ARG A 1 156 ? 20.422 6.633 4.586 1 88.06 156 ARG A N 1
ATOM 1178 C CA . ARG A 1 156 ? 20.438 5.77 5.762 1 88.06 156 ARG A CA 1
ATOM 1179 C C . ARG A 1 156 ? 19.219 4.867 5.805 1 88.06 156 ARG A C 1
ATOM 1181 O O . ARG A 1 156 ? 19.141 3.955 6.633 1 88.06 156 ARG A O 1
ATOM 1188 N N . HIS A 1 157 ? 18.297 5.109 4.965 1 88.5 157 HIS A N 1
ATOM 1189 C CA . HIS A 1 157 ? 17.094 4.301 4.883 1 88.5 157 HIS A CA 1
ATOM 1190 C C . HIS A 1 157 ? 16.969 3.629 3.518 1 88.5 157 HIS A C 1
ATOM 1192 O O . HIS A 1 157 ? 16.359 4.184 2.602 1 88.5 157 HIS A O 1
ATOM 1198 N N . PRO A 1 158 ? 17.406 2.447 3.434 1 87.69 158 PRO A N 1
ATOM 1199 C CA . PRO A 1 158 ? 17.609 1.797 2.137 1 87.69 158 PRO A CA 1
ATOM 1200 C C . PRO A 1 158 ? 16.312 1.682 1.334 1 87.69 158 PRO A C 1
ATOM 1202 O O . PRO A 1 158 ? 16.312 1.867 0.114 1 87.69 158 PRO A O 1
ATOM 1205 N N . LEU A 1 159 ? 15.242 1.297 1.975 1 89.75 159 LEU A N 1
ATOM 1206 C CA . LEU A 1 159 ? 14.008 1.146 1.218 1 89.75 159 LEU A CA 1
ATOM 1207 C C . LEU A 1 159 ? 13.609 2.461 0.553 1 89.75 159 LEU A C 1
ATOM 1209 O O . LEU A 1 159 ? 13.25 2.48 -0.625 1 89.75 159 LEU A O 1
ATOM 1213 N N . LEU A 1 160 ? 13.648 3.531 1.272 1 92.56 160 LEU A N 1
ATOM 1214 C CA . LEU A 1 160 ? 13.344 4.832 0.691 1 92.56 160 LEU A CA 1
ATOM 1215 C C . LEU A 1 160 ? 14.344 5.191 -0.403 1 92.56 160 LEU A C 1
ATOM 1217 O O . LEU A 1 160 ? 13.953 5.59 -1.502 1 92.56 160 LEU A O 1
ATOM 1221 N N . HIS A 1 161 ? 15.625 5.059 -0.082 1 93.12 161 HIS A N 1
ATOM 1222 C CA . HIS A 1 161 ? 16.703 5.395 -1.018 1 93.12 161 HIS A CA 1
ATOM 1223 C C . HIS A 1 161 ? 16.547 4.621 -2.322 1 93.12 161 HIS A C 1
ATOM 1225 O O . HIS A 1 161 ? 16.578 5.207 -3.406 1 93.12 161 HIS A O 1
ATOM 1231 N N . HIS A 1 162 ? 16.312 3.373 -2.246 1 90.5 162 HIS A N 1
ATOM 1232 C CA . HIS A 1 162 ? 16.234 2.518 -3.426 1 90.5 162 HIS A CA 1
ATOM 1233 C C . HIS A 1 162 ? 14.945 2.766 -4.195 1 90.5 162 HIS A C 1
ATOM 1235 O O . HIS A 1 162 ? 14.922 2.678 -5.426 1 90.5 162 HIS A O 1
ATOM 1241 N N . THR A 1 163 ? 13.875 2.994 -3.498 1 92.62 163 THR A N 1
ATOM 1242 C CA . THR A 1 163 ? 12.625 3.334 -4.164 1 92.62 163 THR A CA 1
ATOM 1243 C C . THR A 1 163 ? 12.781 4.602 -5 1 92.62 163 THR A C 1
ATOM 1245 O O . THR A 1 163 ? 12.414 4.629 -6.176 1 92.62 163 THR A O 1
ATOM 1248 N N . LEU A 1 164 ? 13.375 5.609 -4.395 1 95.25 164 LEU A N 1
ATOM 1249 C CA . LEU A 1 164 ? 13.578 6.867 -5.109 1 95.25 164 LEU A CA 1
ATOM 1250 C C . LEU A 1 164 ? 14.516 6.676 -6.293 1 95.25 164 LEU A C 1
ATOM 1252 O O . LEU A 1 164 ? 14.297 7.246 -7.363 1 95.25 164 LEU A O 1
ATOM 1256 N N . ALA A 1 165 ? 15.508 5.922 -6.098 1 91.81 165 ALA A N 1
ATOM 1257 C CA . ALA A 1 165 ? 16.438 5.621 -7.188 1 91.81 165 ALA A CA 1
ATOM 1258 C C . ALA A 1 165 ? 15.719 4.926 -8.344 1 91.81 165 ALA A C 1
ATOM 1260 O O . ALA A 1 165 ? 15.945 5.254 -9.508 1 91.81 165 ALA A O 1
ATOM 1261 N N . ALA A 1 166 ? 14.867 4.023 -8 1 91.06 166 ALA A N 1
ATOM 1262 C CA . ALA A 1 166 ? 14.109 3.295 -9.016 1 91.06 166 ALA A CA 1
ATOM 1263 C C . ALA A 1 166 ? 13.172 4.23 -9.773 1 91.06 166 ALA A C 1
ATOM 1265 O O . ALA A 1 166 ? 13.078 4.164 -11 1 91.06 166 ALA A O 1
ATOM 1266 N N . LEU A 1 167 ? 12.492 5.051 -9.086 1 90.81 167 LEU A N 1
ATOM 1267 C CA . LEU A 1 167 ? 11.531 5.969 -9.68 1 90.81 167 LEU A CA 1
ATOM 1268 C C . LEU A 1 167 ? 12.227 7 -10.562 1 90.81 167 LEU A C 1
ATOM 1270 O O . LEU A 1 167 ? 11.633 7.527 -11.5 1 90.81 167 LEU A O 1
ATOM 1274 N N . SER A 1 168 ? 13.492 7.258 -10.234 1 90.38 168 SER A N 1
ATOM 1275 C CA . SER A 1 168 ? 14.25 8.273 -10.961 1 90.38 168 SER A CA 1
ATOM 1276 C C . SER A 1 168 ? 14.922 7.688 -12.195 1 90.38 168 SER A C 1
ATOM 1278 O O . SER A 1 168 ? 15.398 8.422 -13.062 1 90.38 168 SER A O 1
ATOM 1280 N N . ALA A 1 169 ? 14.977 6.395 -12.164 1 81.69 169 ALA A N 1
ATOM 1281 C CA . ALA A 1 169 ? 15.68 5.738 -13.266 1 81.69 169 ALA A CA 1
ATOM 1282 C C . ALA A 1 169 ? 14.867 5.82 -14.555 1 81.69 169 ALA A C 1
ATOM 1284 O O . ALA A 1 169 ? 13.641 5.734 -14.531 1 81.69 169 ALA A O 1
ATOM 1285 N N . GLU A 1 170 ? 15.492 6.328 -15.617 1 65.19 170 GLU A N 1
ATOM 1286 C CA . GLU A 1 170 ? 14.867 6.328 -16.938 1 65.19 170 GLU A CA 1
ATOM 1287 C C . GLU A 1 170 ? 14.727 4.91 -17.484 1 65.19 170 GLU A C 1
ATOM 1289 O O . GLU A 1 170 ? 15.703 4.152 -17.5 1 65.19 170 GLU A O 1
ATOM 1294 N N . HIS A 1 171 ? 13.539 4.375 -17.438 1 62.12 171 HIS A N 1
ATOM 1295 C CA . HIS A 1 171 ? 13.414 3.02 -17.953 1 62.12 171 HIS A CA 1
ATOM 1296 C C . HIS A 1 171 ? 12.703 3.008 -19.297 1 62.12 171 HIS A C 1
ATOM 1298 O O . HIS A 1 171 ? 11.852 3.857 -19.562 1 62.12 171 HIS A O 1
ATOM 1304 N N . PRO A 1 172 ? 13.312 2.27 -20.188 1 55.59 172 PRO A N 1
ATOM 1305 C CA . PRO A 1 172 ? 12.797 2.219 -21.562 1 55.59 172 PRO A CA 1
ATOM 1306 C C . PRO A 1 172 ? 11.305 1.905 -21.625 1 55.59 172 PRO A C 1
ATOM 1308 O O . PRO A 1 172 ? 10.617 2.314 -22.562 1 55.59 172 PRO A O 1
ATOM 1311 N N . GLY A 1 173 ? 10.875 1.178 -20.719 1 57.97 173 GLY A N 1
ATOM 1312 C CA . GLY A 1 173 ? 9.461 0.859 -20.828 1 57.97 173 GLY A CA 1
ATOM 1313 C C . GLY A 1 173 ? 8.578 1.738 -19.969 1 57.97 173 GLY A C 1
ATOM 1314 O O . GLY A 1 173 ? 9.07 2.426 -19.078 1 57.97 173 GLY A O 1
ATOM 1315 N N . ASP A 1 174 ? 7.434 2.166 -20.578 1 56.97 174 ASP A N 1
ATOM 1316 C CA . ASP A 1 174 ? 6.461 2.951 -19.812 1 56.97 174 ASP A CA 1
ATOM 1317 C C . ASP A 1 174 ? 6.051 2.234 -18.531 1 56.97 174 ASP A C 1
ATOM 1319 O O . ASP A 1 174 ? 5.578 1.096 -18.578 1 56.97 174 ASP A O 1
ATOM 1323 N N . PRO A 1 175 ? 6.641 2.771 -17.516 1 60.81 175 PRO A N 1
ATOM 1324 C CA . PRO A 1 175 ? 6.117 2.137 -16.297 1 60.81 175 PRO A CA 1
ATOM 1325 C C . PRO A 1 175 ? 4.59 2.072 -16.281 1 60.81 175 PRO A C 1
ATOM 1327 O O . PRO A 1 175 ? 3.926 2.951 -16.828 1 60.81 175 PRO A O 1
ATOM 1330 N N . VAL A 1 176 ? 4.129 0.954 -15.812 1 66.25 176 VAL A N 1
ATOM 1331 C CA . VAL A 1 176 ? 2.686 0.819 -15.641 1 66.25 176 VAL A CA 1
ATOM 1332 C C . VAL A 1 176 ? 2.211 1.75 -14.523 1 66.25 176 VAL A C 1
ATOM 1334 O O . VAL A 1 176 ? 2.914 1.946 -13.531 1 66.25 176 VAL A O 1
ATOM 1337 N N . GLU A 1 177 ? 1.224 2.51 -14.758 1 70.44 177 GLU A N 1
ATOM 1338 C CA . GLU A 1 177 ? 0.637 3.453 -13.812 1 70.44 177 GLU A CA 1
ATOM 1339 C C . GLU A 1 177 ? 0.568 2.855 -12.406 1 70.44 177 GLU A C 1
ATOM 1341 O O . GLU A 1 177 ? 0.881 3.527 -11.43 1 70.44 177 GLU A O 1
ATOM 1346 N N . GLY A 1 178 ? 0.237 1.604 -12.391 1 75.38 178 GLY A N 1
ATOM 1347 C CA . GLY A 1 178 ? 0.114 0.951 -11.094 1 75.38 178 GLY A CA 1
ATOM 1348 C C . GLY A 1 178 ? 1.432 0.844 -10.352 1 75.38 178 GLY A C 1
ATOM 1349 O O . GLY A 1 178 ? 1.474 0.979 -9.125 1 75.38 178 GLY A O 1
ATOM 1350 N N . GLU A 1 179 ? 2.512 0.718 -11.078 1 79.69 179 GLU A N 1
ATOM 1351 C CA . GLU A 1 179 ? 3.834 0.606 -10.469 1 79.69 179 GLU A CA 1
ATOM 1352 C C . GLU A 1 179 ? 4.316 1.956 -9.945 1 79.69 179 GLU A C 1
ATOM 1354 O O . GLU A 1 179 ? 4.879 2.037 -8.852 1 79.69 179 GLU A O 1
ATOM 1359 N N . LEU A 1 180 ? 4.047 2.943 -10.75 1 84.12 180 LEU A N 1
ATOM 1360 C CA . LEU A 1 180 ? 4.445 4.285 -10.336 1 84.12 180 LEU A CA 1
ATOM 1361 C C . LEU A 1 180 ? 3.68 4.715 -9.086 1 84.12 180 LEU A C 1
ATOM 1363 O O . LEU A 1 180 ? 4.27 5.258 -8.148 1 84.12 180 LEU A O 1
ATOM 1367 N N . LEU A 1 181 ? 2.441 4.457 -9.133 1 85.69 181 LEU A N 1
ATOM 1368 C CA . LEU A 1 181 ? 1.629 4.809 -7.973 1 85.69 181 LEU A CA 1
ATOM 1369 C C . LEU A 1 181 ? 2.141 4.109 -6.715 1 85.69 181 LEU A C 1
ATOM 1371 O O . LEU A 1 181 ? 2.322 4.746 -5.676 1 85.69 181 LEU A O 1
ATOM 1375 N N . ARG A 1 182 ? 2.414 2.861 -6.844 1 83.44 182 ARG A N 1
ATOM 1376 C CA . ARG A 1 182 ? 2.916 2.092 -5.707 1 83.44 182 ARG A CA 1
ATOM 1377 C C . ARG A 1 182 ? 4.25 2.643 -5.223 1 83.44 182 ARG A C 1
ATOM 1379 O O . ARG A 1 182 ? 4.473 2.771 -4.016 1 83.44 182 ARG A O 1
ATOM 1386 N N . GLY A 1 183 ? 5.094 2.875 -6.098 1 89.06 183 GLY A N 1
ATOM 1387 C CA . GLY A 1 183 ? 6.402 3.406 -5.746 1 89.06 183 GLY A CA 1
ATOM 1388 C C . GLY A 1 183 ? 6.332 4.746 -5.043 1 89.06 183 GLY A C 1
ATOM 1389 O O . GLY A 1 183 ? 6.941 4.934 -3.986 1 89.06 183 GLY A O 1
ATOM 1390 N N . PHE A 1 184 ? 5.547 5.625 -5.586 1 91.44 184 PHE A N 1
ATOM 1391 C CA . PHE A 1 184 ? 5.469 6.961 -5.012 1 91.44 184 PHE A CA 1
ATOM 1392 C C . PHE A 1 184 ? 4.703 6.941 -3.693 1 91.44 184 PHE A C 1
ATOM 1394 O O . PHE A 1 184 ? 5.012 7.711 -2.779 1 91.44 184 PHE A O 1
ATOM 1401 N N . GLU A 1 185 ? 3.713 6.152 -3.66 1 88.5 185 GLU A N 1
ATOM 1402 C CA . GLU A 1 185 ? 3.029 5.984 -2.383 1 88.5 185 GLU A CA 1
ATOM 1403 C C . GLU A 1 185 ? 3.988 5.488 -1.304 1 88.5 185 GLU A C 1
ATOM 1405 O O . GLU A 1 185 ? 3.994 6.004 -0.185 1 88.5 185 GLU A O 1
ATOM 1410 N N . THR A 1 186 ? 4.773 4.492 -1.618 1 89 186 THR A N 1
ATOM 1411 C CA . THR A 1 186 ? 5.77 3.971 -0.689 1 89 186 THR A CA 1
ATOM 1412 C C . THR A 1 186 ? 6.75 5.066 -0.279 1 89 186 THR A C 1
ATOM 1414 O O . THR A 1 186 ? 7.055 5.223 0.906 1 89 186 THR A O 1
ATOM 1417 N N . ALA A 1 187 ? 7.215 5.797 -1.227 1 93.19 187 ALA A N 1
ATOM 1418 C CA . ALA A 1 187 ? 8.141 6.895 -0.937 1 93.19 187 ALA A CA 1
ATOM 1419 C C . ALA A 1 187 ? 7.5 7.914 0.004 1 93.19 187 ALA A C 1
ATOM 1421 O O . ALA A 1 187 ? 8.141 8.367 0.958 1 93.19 187 ALA A O 1
ATOM 1422 N N . LEU A 1 188 ? 6.277 8.25 -0.282 1 92.5 188 LEU A N 1
ATOM 1423 C CA . LEU A 1 188 ? 5.57 9.234 0.532 1 92.5 188 LEU A CA 1
ATOM 1424 C C . LEU A 1 188 ? 5.43 8.742 1.971 1 92.5 188 LEU A C 1
ATOM 1426 O O . LEU A 1 188 ? 5.773 9.469 2.91 1 92.5 188 LEU A O 1
ATOM 1430 N N . VAL A 1 189 ? 4.984 7.547 2.125 1 86.94 189 VAL A N 1
ATOM 1431 C CA . VAL A 1 189 ? 4.746 6.988 3.453 1 86.94 189 VAL A CA 1
ATOM 1432 C C . VAL A 1 189 ? 6.062 6.922 4.227 1 86.94 189 VAL A C 1
ATOM 1434 O O . VAL A 1 189 ? 6.129 7.344 5.383 1 86.94 189 VAL A O 1
ATOM 1437 N N . LEU A 1 190 ? 7.086 6.457 3.672 1 88.12 190 LEU A N 1
ATOM 1438 C CA . LEU A 1 190 ? 8.383 6.324 4.336 1 88.12 190 LEU A CA 1
ATOM 1439 C C . LEU A 1 190 ? 8.961 7.695 4.664 1 88.12 190 LEU A C 1
ATOM 1441 O O . LEU A 1 190 ? 9.492 7.902 5.758 1 88.12 190 LEU A O 1
ATOM 1445 N N . ALA A 1 191 ? 8.82 8.586 3.732 1 91.75 191 ALA A N 1
ATOM 1446 C CA . ALA A 1 191 ? 9.352 9.938 3.951 1 91.75 191 ALA A CA 1
ATOM 1447 C C . ALA A 1 191 ? 8.656 10.609 5.133 1 91.75 191 ALA A C 1
ATOM 1449 O O . ALA A 1 191 ? 9.32 11.203 5.988 1 91.75 191 ALA A O 1
ATOM 1450 N N . LEU A 1 192 ? 7.391 10.516 5.152 1 88.81 192 LEU A N 1
ATOM 1451 C CA . LEU A 1 192 ? 6.645 11.141 6.238 1 88.81 192 LEU A CA 1
ATOM 1452 C C . LEU A 1 192 ? 6.984 10.484 7.574 1 88.81 192 LEU A C 1
ATOM 1454 O O . LEU A 1 192 ? 7.16 11.18 8.578 1 88.81 192 LEU A O 1
ATOM 1458 N N . ARG A 1 193 ? 7.086 9.203 7.582 1 83.06 193 ARG A N 1
ATOM 1459 C CA . ARG A 1 193 ? 7.453 8.508 8.805 1 83.06 193 ARG A CA 1
ATOM 1460 C C . ARG A 1 193 ? 8.82 8.969 9.312 1 83.06 193 ARG A C 1
ATOM 1462 O O . ARG A 1 193 ? 8.992 9.227 10.508 1 83.06 193 ARG A O 1
ATOM 1469 N N . LEU A 1 194 ? 9.734 9.086 8.438 1 84.38 194 LEU A N 1
ATOM 1470 C CA . LEU A 1 194 ? 11.094 9.477 8.805 1 84.38 194 LEU A CA 1
ATOM 1471 C C . LEU A 1 194 ? 11.141 10.938 9.25 1 84.38 194 LEU A C 1
ATOM 1473 O O . LEU A 1 194 ? 11.805 11.266 10.227 1 84.38 194 LEU A O 1
ATOM 1477 N N . ALA A 1 195 ? 10.453 11.719 8.5 1 85.12 195 ALA A N 1
ATOM 1478 C CA . ALA A 1 195 ? 10.461 13.148 8.797 1 85.12 195 ALA A CA 1
ATOM 1479 C C . ALA A 1 195 ? 9.805 13.43 10.148 1 85.12 195 ALA A C 1
ATOM 1481 O O . ALA A 1 195 ? 10.188 14.375 10.852 1 85.12 195 ALA A O 1
ATOM 1482 N N . LEU A 1 196 ? 8.891 12.602 10.531 1 80.88 196 LEU A N 1
ATOM 1483 C CA . LEU A 1 196 ? 8.102 12.883 11.727 1 80.88 196 LEU A CA 1
ATOM 1484 C C . LEU A 1 196 ? 8.648 12.133 12.93 1 80.88 196 LEU A C 1
ATOM 1486 O O . LEU A 1 196 ? 8.211 12.367 14.062 1 80.88 196 LEU A O 1
ATOM 1490 N N . ARG A 1 197 ? 9.508 11.195 12.82 1 73.94 197 ARG A N 1
ATOM 1491 C CA . ARG A 1 197 ? 10.086 10.445 13.938 1 73.94 197 ARG A CA 1
ATOM 1492 C C . ARG A 1 197 ? 11.516 10.883 14.203 1 73.94 197 ARG A C 1
ATOM 1494 O O . ARG A 1 197 ? 12.039 10.695 15.305 1 73.94 197 ARG A O 1
ATOM 1501 N N . GLY A 1 198 ? 12.125 11.398 13.273 1 67.38 198 GLY A N 1
ATOM 1502 C CA . GLY A 1 198 ? 13.539 11.703 13.414 1 67.38 198 GLY A CA 1
ATOM 1503 C C . GLY A 1 198 ? 13.805 12.938 14.258 1 67.38 198 GLY A C 1
ATOM 1504 O O . GLY A 1 198 ? 12.875 13.531 14.805 1 67.38 198 GLY A O 1
ATOM 1505 N N . GLU A 1 199 ? 15.062 13.047 14.555 1 66 199 GLU A N 1
ATOM 1506 C CA . GLU A 1 199 ? 15.547 14.188 15.328 1 66 199 GLU A CA 1
ATOM 1507 C C . GLU A 1 199 ? 15.008 15.5 14.773 1 66 199 GLU A C 1
ATOM 1509 O O . GLU A 1 199 ? 14.656 16.406 15.531 1 66 199 GLU A O 1
ATOM 1514 N N . ALA A 1 200 ? 14.906 15.484 13.508 1 65.75 200 ALA A N 1
ATOM 1515 C CA . ALA A 1 200 ? 14.406 16.703 12.875 1 65.75 200 ALA A CA 1
ATOM 1516 C C . ALA A 1 200 ? 12.969 17 13.297 1 65.75 200 ALA A C 1
ATOM 1518 O O . ALA A 1 200 ? 12.602 18.156 13.492 1 65.75 200 ALA A O 1
ATOM 1519 N N . ALA A 1 201 ? 12.281 15.961 13.523 1 72.19 201 ALA A N 1
ATOM 1520 C CA . ALA A 1 201 ? 10.898 16.109 13.953 1 72.19 201 ALA A CA 1
ATOM 1521 C C . ALA A 1 201 ? 10.82 16.656 15.383 1 72.19 201 ALA A C 1
ATOM 1523 O O . ALA A 1 201 ? 9.891 17.375 15.727 1 72.19 201 ALA A O 1
ATOM 1524 N N . GLU A 1 202 ? 11.789 16.266 16.109 1 75.31 202 GLU A N 1
ATOM 1525 C CA . GLU A 1 202 ? 11.781 16.719 17.5 1 75.31 202 GLU A CA 1
ATOM 1526 C C . GLU A 1 202 ? 11.836 18.25 17.578 1 75.31 202 GLU A C 1
ATOM 1528 O O . GLU A 1 202 ? 11.172 18.859 18.422 1 75.31 202 GLU A O 1
ATOM 1533 N N . ARG A 1 203 ? 12.578 18.766 16.641 1 74.88 203 ARG A N 1
ATOM 1534 C CA . ARG A 1 203 ? 12.703 20.219 16.641 1 74.88 203 ARG A CA 1
ATOM 1535 C C . ARG A 1 203 ? 11.414 20.891 16.172 1 74.88 203 ARG A C 1
ATOM 1537 O O . ARG A 1 203 ? 11.133 22.031 16.531 1 74.88 203 ARG A O 1
ATOM 1544 N N . LEU A 1 204 ? 10.648 20.141 15.461 1 81.31 204 LEU A N 1
ATOM 1545 C CA . LEU A 1 204 ? 9.422 20.688 14.891 1 81.31 204 LEU A CA 1
ATOM 1546 C C . LEU A 1 204 ? 8.258 20.516 15.867 1 81.31 204 LEU A C 1
ATOM 1548 O O . LEU A 1 204 ? 7.223 21.172 15.719 1 81.31 204 LEU A O 1
ATOM 1552 N N . THR A 1 205 ? 8.43 19.609 16.812 1 78.25 205 THR A N 1
ATOM 1553 C CA . THR A 1 205 ? 7.328 19.266 17.703 1 78.25 205 THR A CA 1
ATOM 1554 C C . THR A 1 205 ? 6.898 20.469 18.531 1 78.25 205 THR A C 1
ATOM 1556 O O . THR A 1 205 ? 5.734 20.578 18.922 1 78.25 205 THR A O 1
ATOM 1559 N N . ASP A 1 206 ? 7.848 21.312 18.797 1 79.75 206 ASP A N 1
ATOM 1560 C CA . ASP A 1 206 ? 7.496 22.484 19.594 1 79.75 206 ASP A CA 1
ATOM 1561 C C . ASP A 1 206 ? 6.629 23.453 18.797 1 79.75 206 ASP A C 1
ATOM 1563 O O . ASP A 1 206 ? 5.797 24.156 19.375 1 79.75 206 ASP A O 1
ATOM 1567 N N . ASP A 1 207 ? 6.758 23.391 17.578 1 85.19 207 ASP A N 1
ATOM 1568 C CA . ASP A 1 207 ? 6.078 24.359 16.734 1 85.19 207 ASP A CA 1
ATOM 1569 C C . ASP A 1 207 ? 4.77 23.797 16.188 1 85.19 207 ASP A C 1
ATOM 1571 O O . ASP A 1 207 ? 3.883 24.547 15.773 1 85.19 207 ASP A O 1
ATOM 1575 N N . TYR A 1 208 ? 4.676 22.547 16.219 1 87.94 208 TYR A N 1
ATOM 1576 C CA . TYR A 1 208 ? 3.512 21.891 15.641 1 87.94 208 TYR A CA 1
ATOM 1577 C C . TYR A 1 208 ? 2.875 20.906 16.625 1 87.94 208 TYR A C 1
ATOM 1579 O O . TYR A 1 208 ? 3.293 19.75 16.719 1 87.94 208 TYR A O 1
ATOM 1587 N N . PRO A 1 209 ? 1.826 21.375 17.25 1 85.25 209 PRO A N 1
ATOM 1588 C CA . PRO A 1 209 ? 1.153 20.531 18.25 1 85.25 209 PRO A CA 1
ATOM 1589 C C . PRO A 1 209 ? 0.675 19.203 17.672 1 85.25 209 PRO A C 1
ATOM 1591 O O . PRO A 1 209 ? 0.64 18.203 18.391 1 85.25 209 PRO A O 1
ATOM 1594 N N . SER A 1 210 ? 0.323 19.219 16.469 1 84.31 210 SER A N 1
ATOM 1595 C CA . SER A 1 210 ? -0.128 17.984 15.828 1 84.31 210 SER A CA 1
ATOM 1596 C C . SER A 1 210 ? 0.968 16.922 15.836 1 84.31 210 SER A C 1
ATOM 1598 O O . SER A 1 210 ? 0.689 15.734 16.031 1 84.31 210 SER A O 1
ATOM 1600 N N . LEU A 1 211 ? 2.162 17.344 15.625 1 85.69 211 LEU A N 1
ATOM 1601 C CA . LEU A 1 211 ? 3.281 16.422 15.68 1 85.69 211 LEU A CA 1
ATOM 1602 C C . LEU A 1 211 ? 3.465 15.875 17.094 1 85.69 211 LEU A C 1
ATOM 1604 O O . LEU A 1 211 ? 3.783 14.695 17.266 1 85.69 211 LEU A O 1
ATOM 1608 N N . ARG A 1 212 ? 3.264 16.703 18.031 1 87.19 212 ARG A N 1
ATOM 1609 C CA . ARG A 1 212 ? 3.334 16.266 19.422 1 87.19 212 ARG A CA 1
ATOM 1610 C C . ARG A 1 212 ? 2.232 15.266 19.734 1 87.19 212 ARG A C 1
ATOM 1612 O O . ARG A 1 212 ? 2.451 14.312 20.484 1 87.19 212 ARG A O 1
ATOM 1619 N N . ALA A 1 213 ? 1.126 15.547 19.172 1 89.88 213 ALA A N 1
ATOM 1620 C CA . ALA A 1 213 ? 0.004 14.641 19.391 1 89.88 213 ALA A CA 1
ATOM 1621 C C . ALA A 1 213 ? 0.321 13.242 18.859 1 89.88 213 ALA A C 1
ATOM 1623 O O . ALA A 1 213 ? 0.044 12.242 19.531 1 89.88 213 ALA A O 1
ATOM 1624 N N . MET A 1 214 ? 0.943 13.18 17.766 1 85.88 21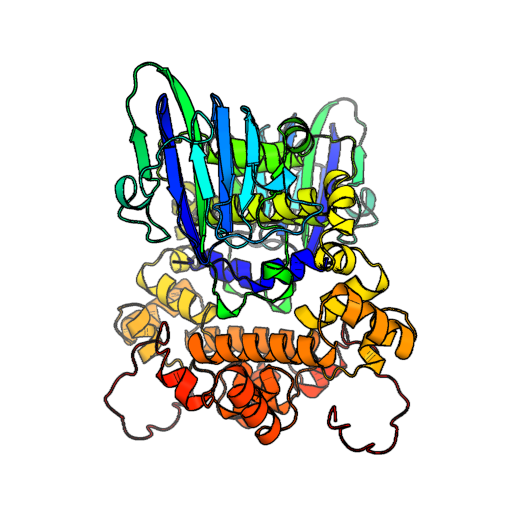4 MET A N 1
ATOM 1625 C CA . MET A 1 214 ? 1.229 11.906 17.109 1 85.88 214 MET A CA 1
ATOM 1626 C C . MET A 1 214 ? 2.328 11.148 17.859 1 85.88 214 MET A C 1
ATOM 1628 O O . MET A 1 214 ? 2.426 9.93 17.75 1 85.88 214 MET A O 1
ATOM 1632 N N . ARG A 1 215 ? 3.061 11.906 18.641 1 84.12 215 ARG A N 1
ATOM 1633 C CA . ARG A 1 215 ? 4.18 11.289 19.344 1 84.12 215 ARG A CA 1
ATOM 1634 C C . ARG A 1 215 ? 3.82 11.016 20.797 1 84.12 215 ARG A C 1
ATOM 1636 O O . ARG A 1 215 ? 4.5 10.242 21.484 1 84.12 215 ARG A O 1
ATOM 1643 N N . HIS A 1 216 ? 2.852 11.703 21.234 1 89.12 216 HIS A N 1
ATOM 1644 C CA . HIS A 1 216 ? 2.457 11.523 22.625 1 89.12 216 HIS A CA 1
ATOM 1645 C C . HIS A 1 216 ? 1.979 10.102 22.891 1 89.12 216 HIS A C 1
ATOM 1647 O O . HIS A 1 216 ? 1.094 9.602 22.188 1 89.12 216 HIS A O 1
ATOM 1653 N N . PRO A 1 217 ? 2.52 9.445 23.859 1 89.56 217 PRO A N 1
ATOM 1654 C CA . PRO A 1 217 ? 2.25 8.023 24.062 1 89.56 217 PRO A CA 1
ATOM 1655 C C . PRO A 1 217 ? 0.763 7.723 24.234 1 89.56 217 PRO A C 1
ATOM 1657 O O . PRO A 1 217 ? 0.259 6.742 23.688 1 89.56 217 PRO A O 1
ATOM 1660 N N . GLY A 1 218 ? 0.066 8.523 24.938 1 94.31 218 GLY A N 1
ATOM 1661 C CA . GLY A 1 218 ? -1.354 8.312 25.156 1 94.31 218 GLY A CA 1
ATOM 1662 C C . GLY A 1 218 ? -2.225 8.82 24.031 1 94.31 218 GLY A C 1
ATOM 1663 O O . GLY A 1 218 ? -3.086 8.094 23.531 1 94.31 218 GLY A O 1
ATOM 1664 N N . ILE A 1 219 ? -1.963 9.992 23.547 1 94.56 219 ILE A N 1
ATOM 1665 C CA . ILE A 1 219 ? -2.795 10.633 22.531 1 94.56 219 ILE A CA 1
ATOM 1666 C C . ILE A 1 219 ? -2.68 9.875 21.219 1 94.56 219 ILE A C 1
ATOM 1668 O O . ILE A 1 219 ? -3.672 9.711 20.5 1 94.56 219 ILE A O 1
ATOM 1672 N N . SER A 1 220 ? -1.482 9.422 20.953 1 91.88 220 SER A N 1
ATOM 1673 C CA . SER A 1 220 ? -1.279 8.672 19.719 1 91.88 220 SER A CA 1
ATOM 1674 C C . SER A 1 220 ? -2.113 7.395 19.703 1 91.88 220 SER A C 1
ATOM 1676 O O . SER A 1 220 ? -2.619 6.992 18.656 1 91.88 220 SER A O 1
ATOM 1678 N N . ARG A 1 221 ? -2.273 6.793 20.797 1 92.06 221 ARG A N 1
ATOM 1679 C CA . ARG A 1 221 ? -3.102 5.594 20.906 1 92.06 221 ARG A CA 1
ATOM 1680 C C . ARG A 1 221 ? -4.57 5.918 20.656 1 92.06 221 ARG A C 1
ATOM 1682 O O . ARG A 1 221 ? -5.262 5.195 19.938 1 92.06 221 ARG A O 1
ATOM 1689 N N . ALA A 1 222 ? -4.965 6.93 21.266 1 95.31 222 ALA A N 1
ATOM 1690 C CA . ALA A 1 222 ? -6.355 7.352 21.094 1 95.31 222 ALA A CA 1
ATOM 1691 C C . ALA A 1 222 ? -6.633 7.727 19.641 1 95.31 222 ALA A C 1
ATOM 1693 O O . ALA A 1 222 ? -7.68 7.375 19.094 1 95.31 222 ALA A O 1
ATOM 1694 N N . LEU A 1 223 ? -5.715 8.43 19.078 1 93.88 223 LEU A N 1
ATOM 1695 C CA . LEU A 1 223 ? -5.867 8.828 17.688 1 93.88 223 LEU A CA 1
ATOM 1696 C C . LEU A 1 223 ? -5.898 7.609 16.781 1 93.88 223 LEU A C 1
ATOM 1698 O O . LEU A 1 223 ? -6.688 7.559 15.828 1 93.88 223 LEU A O 1
ATOM 1702 N N . THR A 1 224 ? -5.055 6.664 17.031 1 89 224 THR A N 1
ATOM 1703 C CA . THR A 1 224 ? -5.059 5.43 16.25 1 89 224 THR A CA 1
ATOM 1704 C C . THR A 1 224 ? -6.43 4.758 16.312 1 89 224 THR A C 1
ATOM 1706 O O . THR A 1 224 ? -6.953 4.312 15.289 1 89 224 THR A O 1
ATOM 1709 N N . ALA A 1 225 ? -6.992 4.738 17.453 1 89.38 225 ALA A N 1
ATOM 1710 C CA . ALA A 1 225 ? -8.32 4.156 17.641 1 89.38 225 ALA A CA 1
ATOM 1711 C C . ALA A 1 225 ? -9.367 4.93 16.844 1 89.38 225 ALA A C 1
ATOM 1713 O O . ALA A 1 225 ? -10.188 4.34 16.141 1 89.38 225 ALA A O 1
ATOM 1714 N N . VAL A 1 226 ? -9.32 6.188 16.938 1 92 226 VAL A N 1
ATOM 1715 C CA . VAL A 1 226 ? -10.281 7.066 16.281 1 92 226 VAL A CA 1
ATOM 1716 C C . VAL A 1 226 ? -10.227 6.848 14.766 1 92 226 VAL A C 1
ATOM 1718 O O . VAL A 1 226 ? -11.266 6.812 14.102 1 92 226 VAL A O 1
ATOM 1721 N N . TYR A 1 227 ? -9.086 6.684 14.25 1 88.31 227 TYR A N 1
ATOM 1722 C CA . TYR A 1 227 ? -8.953 6.605 12.805 1 88.31 227 TYR A CA 1
ATOM 1723 C C . TYR A 1 227 ? -9.203 5.188 12.305 1 88.31 227 TYR A C 1
ATOM 1725 O O . TYR A 1 227 ? -9.836 4.992 11.266 1 88.31 227 TYR A O 1
ATOM 1733 N N . ALA A 1 228 ? -8.812 4.25 13.062 1 81.19 228 ALA A N 1
ATOM 1734 C CA . ALA A 1 228 ? -8.898 2.861 12.609 1 81.19 228 ALA A CA 1
ATOM 1735 C C . ALA A 1 228 ? -10.242 2.246 12.984 1 81.19 228 ALA A C 1
ATOM 1737 O O . ALA A 1 228 ? -10.75 1.369 12.281 1 81.19 228 ALA A O 1
ATOM 1738 N N . ARG A 1 229 ? -10.789 2.676 14.109 1 84.38 229 ARG A N 1
ATOM 1739 C CA . ARG A 1 229 ? -11.969 2.037 14.68 1 84.38 229 ARG A CA 1
ATOM 1740 C C . ARG A 1 229 ? -13.078 3.055 14.922 1 84.38 229 ARG A C 1
ATOM 1742 O O . ARG A 1 229 ? -13.734 3.027 15.961 1 84.38 229 ARG A O 1
ATOM 1749 N N . TYR A 1 230 ? -13.195 3.924 13.977 1 88.88 230 TYR A N 1
ATOM 1750 C CA . TYR A 1 230 ? -14.086 5.062 14.125 1 88.88 230 TYR A CA 1
ATOM 1751 C C . TYR A 1 230 ? -15.531 4.605 14.289 1 88.88 230 TYR A C 1
ATOM 1753 O O . TYR A 1 230 ? -16.375 5.352 14.789 1 88.88 230 TYR A O 1
ATOM 1761 N N . SER A 1 231 ? -15.914 3.438 13.812 1 86.5 231 SER A N 1
ATOM 1762 C CA . SER A 1 231 ? -17.297 2.984 13.805 1 86.5 231 SER A CA 1
ATOM 1763 C C . SER A 1 231 ? -17.703 2.383 15.148 1 86.5 231 SER A C 1
ATOM 1765 O O . SER A 1 231 ? -18.875 2.107 15.391 1 86.5 231 SER A O 1
ATOM 1767 N N . GLU A 1 232 ? -16.734 2.205 15.984 1 84.19 232 GLU A N 1
ATOM 1768 C CA . GLU A 1 232 ? -17.031 1.665 17.312 1 84.19 232 GLU A CA 1
ATOM 1769 C C . GLU A 1 232 ? -17.75 2.693 18.188 1 84.19 232 GLU A C 1
ATOM 1771 O O . GLU A 1 232 ? -17.766 3.881 17.844 1 84.19 232 GLU A O 1
ATOM 1776 N N . GLN A 1 233 ? -18.312 2.16 19.266 1 88.75 233 GLN A N 1
ATOM 1777 C CA . GLN A 1 233 ? -19.078 3.031 20.156 1 88.75 233 GLN A CA 1
ATOM 1778 C C . GLN A 1 233 ? -18.172 3.691 21.203 1 88.75 233 GLN A C 1
ATOM 1780 O O . GLN A 1 233 ? -18.312 3.439 22.391 1 88.75 233 GLN A O 1
ATOM 1785 N N . TRP A 1 234 ? -17.453 4.582 20.703 1 92.94 234 TRP A N 1
ATOM 1786 C CA . TRP A 1 234 ? -16.453 5.25 21.531 1 92.94 234 TRP A CA 1
ATOM 1787 C C . TRP A 1 234 ? -17.109 6.301 22.422 1 92.94 234 TRP A C 1
ATOM 1789 O O . TRP A 1 234 ? -18.031 7 21.984 1 92.94 234 TRP A O 1
ATOM 1799 N N . THR A 1 235 ? -16.641 6.348 23.656 1 93.62 235 THR A N 1
ATOM 1800 C CA . THR A 1 235 ? -16.875 7.461 24.578 1 93.62 235 THR A CA 1
ATOM 1801 C C . THR A 1 235 ? -15.547 8.102 24.984 1 93.62 235 THR A C 1
ATOM 1803 O O . THR A 1 235 ? -14.477 7.543 24.734 1 93.62 235 THR A O 1
ATOM 1806 N N . VAL A 1 236 ? -15.719 9.266 25.547 1 96.06 236 VAL A N 1
ATOM 1807 C CA . VAL A 1 236 ? -14.5 9.922 26.016 1 96.06 236 VAL A CA 1
ATOM 1808 C C . VAL A 1 236 ? -13.797 9.031 27.031 1 96.06 236 VAL A C 1
ATOM 1810 O O . VAL A 1 236 ? -12.562 8.938 27.047 1 96.06 236 VAL A O 1
ATOM 1813 N N . ASP A 1 237 ? -14.57 8.359 27.812 1 95.88 237 ASP A N 1
ATOM 1814 C CA . ASP A 1 237 ? -14.008 7.48 28.828 1 95.88 237 ASP A CA 1
ATOM 1815 C C . ASP A 1 237 ? -13.25 6.312 28.203 1 95.88 237 ASP A C 1
ATOM 1817 O O . ASP A 1 237 ? -12.156 5.965 28.641 1 95.88 237 ASP A O 1
ATOM 1821 N N . LEU A 1 238 ? -13.844 5.789 27.219 1 95.19 238 LEU A N 1
ATOM 1822 C CA . LEU A 1 238 ? -13.219 4.652 26.547 1 95.19 238 LEU A CA 1
ATOM 1823 C C . LEU A 1 238 ? -11.945 5.086 25.828 1 95.19 238 LEU A C 1
ATOM 1825 O O . LEU A 1 238 ? -10.945 4.355 25.828 1 95.19 238 LEU A O 1
ATOM 1829 N N . LEU A 1 239 ? -12 6.211 25.219 1 96.75 239 LEU A N 1
ATOM 1830 C CA . LEU A 1 239 ? -10.812 6.715 24.531 1 96.75 239 LEU A CA 1
ATOM 1831 C C . LEU A 1 239 ? -9.711 7.055 25.531 1 96.75 239 LEU A C 1
ATOM 1833 O O . LEU A 1 239 ? -8.531 6.848 25.25 1 96.75 239 LEU A O 1
ATOM 1837 N N . ALA A 1 240 ? -10.117 7.562 26.641 1 97.44 240 ALA A N 1
ATOM 1838 C CA . ALA A 1 240 ? -9.141 7.84 27.703 1 97.44 240 ALA A CA 1
ATOM 1839 C C . ALA A 1 240 ? -8.469 6.555 28.172 1 97.44 240 ALA A C 1
ATOM 1841 O O . ALA A 1 240 ? -7.254 6.535 28.406 1 97.44 240 ALA A O 1
ATOM 1842 N N . ARG A 1 241 ? -9.219 5.547 28.312 1 96.38 241 ARG A N 1
ATOM 1843 C CA . ARG A 1 241 ? -8.672 4.25 28.703 1 96.38 241 ARG A CA 1
ATOM 1844 C C . ARG A 1 241 ? -7.695 3.734 27.641 1 96.38 241 ARG A C 1
ATOM 1846 O O . ARG A 1 241 ? -6.637 3.197 27.969 1 96.38 241 ARG A O 1
ATOM 1853 N N . GLU A 1 242 ? -8.117 3.914 26.406 1 94.25 242 GLU A N 1
ATOM 1854 C CA . GLU A 1 242 ? -7.227 3.547 25.312 1 94.25 242 GLU A CA 1
ATOM 1855 C C . GLU A 1 242 ? -5.902 4.297 25.391 1 94.25 242 GLU A C 1
ATOM 1857 O O . GLU A 1 242 ? -4.848 3.75 25.062 1 94.25 242 GLU A O 1
ATOM 1862 N N . ALA A 1 243 ? -5.938 5.465 25.859 1 96.44 243 ALA A N 1
ATOM 1863 C CA . ALA A 1 243 ? -4.773 6.34 25.969 1 96.44 243 ALA A CA 1
ATOM 1864 C C . ALA A 1 243 ? -4.012 6.078 27.266 1 96.44 243 ALA A C 1
ATOM 1866 O O . ALA A 1 243 ? -2.93 6.629 27.484 1 96.44 243 ALA A O 1
ATOM 1867 N N . LEU A 1 244 ? -4.613 5.266 28.062 1 97.25 244 LEU A N 1
ATOM 1868 C CA . LEU A 1 244 ? -4.059 4.992 29.391 1 97.25 244 LEU A CA 1
ATOM 1869 C C . LEU A 1 244 ? -3.91 6.277 30.188 1 97.25 244 LEU A C 1
ATOM 1871 O O . LEU A 1 244 ? -2.863 6.516 30.797 1 97.25 244 LEU A O 1
ATOM 1875 N N . MET A 1 245 ? -4.863 7.109 30.141 1 97.44 245 MET A N 1
ATOM 1876 C CA . MET A 1 245 ? -4.898 8.383 30.844 1 97.44 245 MET A CA 1
ATOM 1877 C C . MET A 1 245 ? -6.207 8.539 31.609 1 97.44 245 MET A C 1
ATOM 1879 O O . MET A 1 245 ? -7.18 7.836 31.344 1 97.44 245 MET A O 1
ATOM 1883 N N . SER A 1 246 ? -6.16 9.492 32.594 1 97.12 246 SER A N 1
ATOM 1884 C CA . SER A 1 246 ? -7.418 9.898 33.219 1 97.12 246 SER A CA 1
ATOM 1885 C C . SER A 1 246 ? -8.305 10.648 32.219 1 97.12 246 SER A C 1
ATOM 1887 O O . SER A 1 246 ? -7.812 11.219 31.25 1 97.12 246 SER A O 1
ATOM 1889 N N . ARG A 1 247 ? -9.609 10.578 32.469 1 96.12 247 ARG A N 1
ATOM 1890 C CA . ARG A 1 247 ? -10.555 11.266 31.578 1 96.12 247 ARG A CA 1
ATOM 1891 C C . ARG A 1 247 ? -10.195 12.75 31.469 1 96.12 247 ARG A C 1
ATOM 1893 O O . ARG A 1 247 ? -10.172 13.297 30.359 1 96.12 247 ARG A O 1
ATOM 1900 N N . THR A 1 248 ? -9.898 13.359 32.594 1 96.56 248 THR A N 1
ATOM 1901 C CA . THR A 1 248 ? -9.594 14.781 32.625 1 96.56 248 THR A CA 1
ATOM 1902 C C . THR A 1 248 ? -8.266 15.062 31.922 1 96.56 248 THR A C 1
ATOM 1904 O O . THR A 1 248 ? -8.164 15.984 31.109 1 96.56 248 THR A O 1
ATOM 1907 N N . GLY A 1 249 ? -7.273 14.32 32.281 1 97.44 249 GLY A N 1
ATOM 1908 C CA . GLY A 1 249 ? -5.977 14.469 31.656 1 97.44 249 GLY A CA 1
ATOM 1909 C C . GLY A 1 249 ? -6.027 14.266 30.156 1 97.44 249 GLY A C 1
ATOM 1910 O O . GLY A 1 249 ? -5.426 15.023 29.391 1 97.44 249 GLY A O 1
ATOM 1911 N N . PHE A 1 250 ? -6.73 13.289 29.781 1 97.44 250 PHE A N 1
ATOM 1912 C CA . PHE A 1 250 ? -6.871 12.953 28.359 1 97.44 250 PHE A CA 1
ATOM 1913 C C . PHE A 1 250 ? -7.523 14.094 27.594 1 97.44 250 PHE A C 1
ATOM 1915 O O . PHE A 1 250 ? -6.988 14.562 26.594 1 97.44 250 PHE A O 1
ATOM 1922 N N . THR A 1 251 ? -8.656 14.531 28.047 1 97.06 251 THR A N 1
ATOM 1923 C CA . THR A 1 251 ? -9.414 15.562 27.344 1 97.06 251 THR A CA 1
ATOM 1924 C C . THR A 1 251 ? -8.609 16.859 27.25 1 97.06 251 THR A C 1
ATOM 1926 O O . THR A 1 251 ? -8.617 17.516 26.203 1 97.06 251 THR A O 1
ATOM 1929 N N . THR A 1 252 ? -7.906 17.156 28.297 1 97 252 THR A N 1
ATOM 1930 C CA . THR A 1 252 ? -7.113 18.375 28.344 1 97 252 THR A CA 1
ATOM 1931 C C . THR A 1 252 ? -5.965 18.312 27.344 1 97 252 THR A C 1
ATOM 1933 O O . THR A 1 252 ? -5.801 19.219 26.516 1 97 252 THR A O 1
ATOM 1936 N N . VAL A 1 253 ? -5.258 17.281 27.406 1 96.44 253 VAL A N 1
ATOM 1937 C CA . VAL A 1 253 ? -4.074 17.125 26.562 1 96.44 253 VAL A CA 1
ATOM 1938 C C . VAL A 1 253 ? -4.496 16.984 25.109 1 96.44 253 VAL A C 1
ATOM 1940 O O . VAL A 1 253 ? -3.85 17.531 24.203 1 96.44 253 VAL A O 1
ATOM 1943 N N . PHE A 1 254 ? -5.516 16.25 24.875 1 96.38 254 PHE A N 1
ATOM 1944 C CA . PHE A 1 254 ? -6.016 16.062 23.516 1 96.38 254 PHE A CA 1
ATOM 1945 C C . PHE A 1 254 ? -6.371 17.406 22.906 1 96.38 254 PHE A C 1
ATOM 1947 O O . PHE A 1 254 ? -5.961 17.719 21.781 1 96.38 254 PHE A O 1
ATOM 1954 N N . ARG A 1 255 ? -7.094 18.219 23.578 1 94.56 255 ARG A N 1
ATOM 1955 C CA . ARG A 1 255 ? -7.488 19.531 23.062 1 94.56 255 ARG A CA 1
ATOM 1956 C C . ARG A 1 255 ? -6.27 20.406 22.812 1 94.56 255 ARG A C 1
ATOM 1958 O O . ARG A 1 255 ? -6.211 21.141 21.828 1 94.56 255 ARG A O 1
ATOM 1965 N N . GLN A 1 256 ? -5.414 20.328 23.703 1 93.12 256 GLN A N 1
ATOM 1966 C CA . GLN A 1 256 ? -4.203 21.125 23.594 1 93.12 256 GLN A CA 1
ATOM 1967 C C . GLN A 1 256 ? -3.4 20.75 22.359 1 93.12 256 GLN A C 1
ATOM 1969 O O . GLN A 1 256 ? -2.898 21.609 21.641 1 93.12 256 GLN A O 1
ATOM 1974 N N . LEU A 1 257 ? -3.301 19.531 22.109 1 91.12 257 LEU A N 1
ATOM 1975 C CA . LEU A 1 257 ? -2.398 19.047 21.078 1 91.12 257 LEU A CA 1
ATOM 1976 C C . LEU A 1 257 ? -3.115 18.953 19.734 1 91.12 257 LEU A C 1
ATOM 1978 O O . LEU A 1 257 ? -2.52 19.219 18.688 1 91.12 257 LEU A O 1
ATOM 1982 N N . VAL A 1 258 ? -4.367 18.609 19.75 1 90.5 258 VAL A N 1
ATOM 1983 C CA . VAL A 1 258 ? -5.098 18.359 18.516 1 90.5 258 VAL A CA 1
ATOM 1984 C C . VAL A 1 258 ? -5.906 19.594 18.125 1 90.5 258 VAL A C 1
ATOM 1986 O O . VAL A 1 258 ? -6.227 19.781 16.953 1 90.5 258 VAL A O 1
ATOM 1989 N N . GLY A 1 259 ? -6.258 20.406 19.047 1 89.25 259 GLY A N 1
ATOM 1990 C CA . GLY A 1 259 ? -6.941 21.656 18.781 1 89.25 259 GLY A CA 1
ATOM 1991 C C . GLY A 1 259 ? -8.453 21.562 18.891 1 89.25 259 GLY A C 1
ATOM 1992 O O . GLY A 1 259 ? -9.156 22.562 18.75 1 89.25 259 GLY A O 1
ATOM 1993 N N . GLU A 1 260 ? -8.969 20.375 19.141 1 90.94 260 GLU A N 1
ATOM 1994 C CA . GLU A 1 260 ? -10.391 20.141 19.359 1 90.94 260 GLU A CA 1
ATOM 1995 C C . GLU A 1 260 ? -10.625 18.969 20.312 1 90.94 260 GLU A C 1
ATOM 1997 O O . GLU A 1 260 ? -9.688 18.266 20.672 1 90.94 260 GLU A O 1
ATOM 2002 N N . SER A 1 261 ? -11.867 18.812 20.734 1 94.94 261 SER A N 1
ATOM 2003 C CA . SER A 1 261 ? -12.172 17.734 21.656 1 94.94 261 SER A CA 1
ATOM 2004 C C . SER A 1 261 ? -12.133 16.375 20.969 1 94.94 261 SER A C 1
ATOM 2006 O O . SER A 1 261 ? -12.297 16.281 19.75 1 94.94 261 SER A O 1
ATOM 2008 N N . PRO A 1 262 ? -11.922 15.32 21.781 1 95.62 262 PRO A N 1
ATOM 2009 C CA . PRO A 1 262 ? -11.945 13.977 21.219 1 95.62 262 PRO A CA 1
ATOM 2010 C C . PRO A 1 262 ? -13.258 13.656 20.5 1 95.62 262 PRO A C 1
ATOM 2012 O O . PRO A 1 262 ? -13.25 13.062 19.422 1 95.62 262 PRO A O 1
ATOM 2015 N N . GLY A 1 263 ? -14.273 14.078 21.062 1 94.44 263 GLY A N 1
ATOM 2016 C CA . GLY A 1 263 ? -15.57 13.836 20.469 1 94.44 263 GLY A CA 1
ATOM 2017 C C . GLY A 1 263 ? -15.742 14.508 19.125 1 94.44 263 GLY A C 1
ATOM 2018 O O . GLY A 1 263 ? -16.234 13.891 18.172 1 94.44 263 GLY A O 1
ATOM 2019 N N . ARG A 1 264 ? -15.398 15.742 19.094 1 93.75 264 ARG A N 1
ATOM 2020 C CA . ARG A 1 264 ? -15.484 16.484 17.828 1 93.75 264 ARG A CA 1
ATOM 2021 C C . ARG A 1 264 ? -14.594 15.852 16.766 1 93.75 264 ARG A C 1
ATOM 2023 O O . ARG A 1 264 ? -15 15.742 15.602 1 93.75 264 ARG A O 1
ATOM 2030 N N . HIS A 1 265 ? -13.445 15.43 17.203 1 93.81 265 HIS A N 1
ATOM 2031 C CA . HIS A 1 265 ? -12.508 14.812 16.281 1 93.81 265 HIS A CA 1
ATOM 2032 C C . HIS A 1 265 ? -13.055 13.5 15.727 1 93.81 265 HIS A C 1
ATOM 2034 O O . HIS A 1 265 ? -12.961 13.234 14.531 1 93.81 265 HIS A O 1
ATOM 2040 N N . LEU A 1 266 ? -13.586 12.711 16.547 1 94.75 266 LEU A N 1
ATOM 2041 C CA . LEU A 1 266 ? -14.203 11.453 16.141 1 94.75 266 LEU A CA 1
ATOM 2042 C C . LEU A 1 266 ? -15.359 11.703 15.188 1 94.75 266 LEU A C 1
ATOM 2044 O O . LEU A 1 266 ? -15.484 11.016 14.164 1 94.75 266 LEU A O 1
ATOM 2048 N N . THR A 1 267 ? -16.141 12.656 15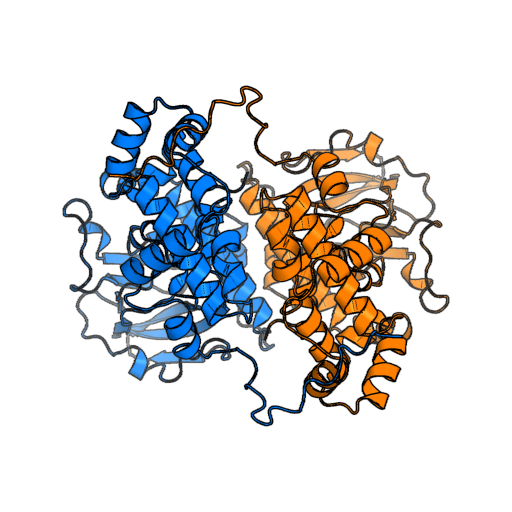.516 1 94.56 267 THR A N 1
ATOM 2049 C CA . THR A 1 267 ? -17.281 12.992 14.664 1 94.56 267 THR A CA 1
ATOM 2050 C C . THR A 1 267 ? -16.812 13.383 13.266 1 94.56 267 THR A C 1
ATOM 2052 O O . THR A 1 267 ? -17.375 12.938 12.266 1 94.56 267 THR A O 1
ATOM 2055 N N . ALA A 1 268 ? -15.859 14.188 13.25 1 92.88 268 ALA A N 1
ATOM 2056 C CA . ALA A 1 268 ? -15.32 14.602 11.961 1 92.88 268 ALA A CA 1
ATOM 2057 C C . ALA A 1 268 ? -14.836 13.398 11.148 1 92.88 268 ALA A C 1
ATOM 2059 O O . ALA A 1 268 ? -15.086 13.312 9.945 1 92.88 268 ALA A O 1
ATOM 2060 N N . ARG A 1 269 ? -14.125 12.477 11.805 1 92.12 269 ARG A N 1
ATOM 2061 C CA . ARG A 1 269 ? -13.648 11.258 11.148 1 92.12 269 ARG A CA 1
ATOM 2062 C C . ARG A 1 269 ? -14.812 10.445 10.594 1 92.12 269 ARG A C 1
ATOM 2064 O O . ARG A 1 269 ? -14.75 9.945 9.469 1 92.12 269 ARG A O 1
ATOM 2071 N N . ARG A 1 270 ? -15.805 10.336 11.367 1 92.94 270 ARG A N 1
ATOM 2072 C CA . ARG A 1 270 ? -16.984 9.586 10.953 1 92.94 270 ARG A CA 1
ATOM 2073 C C . ARG A 1 270 ? -17.688 10.273 9.789 1 92.94 270 ARG A C 1
ATOM 2075 O O . ARG A 1 270 ? -18.125 9.609 8.844 1 92.94 270 ARG A O 1
ATOM 2082 N N . MET A 1 271 ? -17.781 11.594 9.812 1 93.56 271 MET A N 1
ATOM 2083 C CA . MET A 1 271 ? -18.438 12.344 8.734 1 93.56 271 MET A CA 1
ATOM 2084 C C . MET A 1 271 ? -17.641 12.219 7.438 1 93.56 271 MET A C 1
ATOM 2086 O O . MET A 1 271 ? -18.234 12.117 6.359 1 93.56 271 MET A O 1
ATOM 2090 N N . ARG A 1 272 ? -16.406 12.25 7.574 1 89.81 272 ARG A N 1
ATOM 2091 C CA . ARG A 1 272 ? -15.57 12.078 6.391 1 89.81 272 ARG A CA 1
ATOM 2092 C C . ARG A 1 272 ? -15.797 10.703 5.758 1 89.81 272 ARG A C 1
ATOM 2094 O O . ARG A 1 272 ? -15.891 10.594 4.531 1 89.81 272 ARG A O 1
ATOM 2101 N N . GLU A 1 273 ? -15.875 9.719 6.578 1 88.5 273 GLU A N 1
ATOM 2102 C CA . GLU A 1 273 ? -16.156 8.383 6.066 1 88.5 273 GLU A CA 1
ATOM 2103 C C . GLU A 1 273 ? -17.562 8.32 5.445 1 88.5 273 GLU A C 1
ATOM 2105 O O . GLU A 1 273 ? -17.75 7.688 4.402 1 88.5 273 GLU A O 1
ATOM 2110 N N . ALA A 1 274 ? -18.438 8.93 6.051 1 91.38 274 ALA A N 1
ATOM 2111 C CA . ALA A 1 274 ? -19.797 8.984 5.5 1 91.38 274 ALA A CA 1
ATOM 2112 C C . ALA A 1 274 ? -19.797 9.656 4.129 1 91.38 274 ALA A C 1
ATOM 2114 O O . ALA A 1 274 ? -20.406 9.148 3.186 1 91.38 274 ALA A O 1
ATOM 2115 N N . ALA A 1 275 ? -19.141 10.766 4.074 1 90 275 ALA A N 1
ATOM 2116 C CA . ALA A 1 275 ? -19.047 11.484 2.807 1 90 275 ALA A CA 1
ATOM 2117 C C . ALA A 1 275 ? -18.422 10.602 1.722 1 90 275 ALA A C 1
ATOM 2119 O O . ALA A 1 275 ? -18.875 10.609 0.577 1 90 275 ALA A O 1
ATOM 2120 N N . ARG A 1 276 ? -17.453 9.922 2.084 1 83.12 276 ARG A N 1
ATOM 2121 C CA . ARG A 1 276 ? -16.828 9 1.146 1 83.12 276 ARG A CA 1
ATOM 2122 C C . ARG A 1 276 ? -17.812 7.938 0.67 1 83.12 276 ARG A C 1
ATOM 2124 O O . ARG A 1 276 ? -17.938 7.695 -0.532 1 83.12 276 ARG A O 1
ATOM 2131 N N . LEU A 1 277 ? -18.469 7.332 1.616 1 82.88 277 LEU A N 1
ATOM 2132 C CA . LEU A 1 277 ? -19.438 6.297 1.279 1 82.88 277 LEU A CA 1
ATOM 2133 C C . LEU A 1 277 ? -20.531 6.852 0.377 1 82.88 277 LEU A C 1
ATOM 2135 O O . LEU A 1 277 ? -20.953 6.191 -0.577 1 82.88 277 LEU A O 1
ATOM 2139 N N . LEU A 1 278 ? -20.938 8.031 0.646 1 86.69 278 LEU A N 1
ATOM 2140 C CA . LEU A 1 278 ? -22.016 8.672 -0.102 1 86.69 278 LEU A CA 1
ATOM 2141 C C . LEU A 1 278 ? -21.562 9.023 -1.517 1 86.69 278 LEU A C 1
ATOM 2143 O O . LEU A 1 278 ? -22.359 8.969 -2.457 1 86.69 278 LEU A O 1
ATOM 2147 N N . SER A 1 279 ? -20.328 9.328 -1.652 1 83.06 279 SER A N 1
ATOM 2148 C CA . SER A 1 279 ? -19.828 9.805 -2.938 1 83.06 279 SER A CA 1
ATOM 2149 C C . SER A 1 279 ? -19.266 8.664 -3.773 1 83.06 279 SER A C 1
ATOM 2151 O O . SER A 1 279 ? -19.25 8.727 -5.004 1 83.06 279 SER A O 1
ATOM 2153 N N . GLU A 1 280 ? -18.844 7.605 -3.088 1 74.38 280 GLU A N 1
ATOM 2154 C CA . GLU A 1 280 ? -18.062 6.617 -3.828 1 74.38 280 GLU A CA 1
ATOM 2155 C C . GLU A 1 280 ? -18.797 5.277 -3.893 1 74.38 280 GLU A C 1
ATOM 2157 O O . GLU A 1 280 ? -18.359 4.355 -4.586 1 74.38 280 GLU A O 1
ATOM 2162 N N . THR A 1 281 ? -19.859 5.199 -3.145 1 72.5 281 THR A N 1
ATOM 2163 C CA . THR A 1 281 ? -20.578 3.93 -3.131 1 72.5 281 THR A CA 1
ATOM 2164 C C . THR A 1 281 ? -22.078 4.152 -3.334 1 72.5 281 THR A C 1
ATOM 2166 O O . THR A 1 281 ? -22.562 5.285 -3.26 1 72.5 281 THR A O 1
ATOM 2169 N N . ASP A 1 282 ? -22.719 3.029 -3.611 1 72.69 282 ASP A N 1
ATOM 2170 C CA . ASP A 1 282 ? -24.172 3.07 -3.717 1 72.69 282 ASP A CA 1
ATOM 2171 C C . ASP A 1 282 ? -24.828 2.486 -2.467 1 72.69 282 ASP A C 1
ATOM 2173 O O . ASP A 1 282 ? -25.969 1.987 -2.527 1 72.69 282 ASP A O 1
ATOM 2177 N N . LEU A 1 283 ? -24.109 2.543 -1.463 1 75.62 283 LEU A N 1
ATOM 2178 C CA . LEU A 1 283 ? -24.672 2.062 -0.205 1 75.62 283 LEU A CA 1
ATOM 2179 C C . LEU A 1 283 ? -25.938 2.822 0.148 1 75.62 283 LEU A C 1
ATOM 2181 O O . LEU A 1 283 ? -25.984 4.051 0.033 1 75.62 283 LEU A O 1
ATOM 2185 N N . ALA A 1 284 ? -26.891 2.012 0.521 1 79.56 284 ALA A N 1
ATOM 2186 C CA . ALA A 1 284 ? -28.172 2.631 0.853 1 79.56 284 ALA A CA 1
ATOM 2187 C C . ALA A 1 284 ? -28 3.682 1.947 1 79.56 284 ALA A C 1
ATOM 2189 O O . ALA A 1 284 ? -27.25 3.48 2.898 1 79.56 284 ALA A O 1
ATOM 2190 N N . LEU A 1 285 ? -28.75 4.777 1.828 1 87.88 285 LEU A N 1
ATOM 2191 C CA . LEU A 1 285 ? -28.672 5.883 2.773 1 87.88 285 LEU A CA 1
ATOM 2192 C C . LEU A 1 285 ? -28.969 5.406 4.195 1 87.88 285 LEU A C 1
ATOM 2194 O O . LEU A 1 285 ? -28.359 5.891 5.152 1 87.88 285 LEU A O 1
ATOM 2198 N N . SER A 1 286 ? -29.812 4.449 4.293 1 85.69 286 SER A N 1
ATOM 2199 C CA . SER A 1 286 ? -30.281 3.971 5.594 1 85.69 286 SER A CA 1
ATOM 2200 C C . SER A 1 286 ? -29.172 3.215 6.324 1 85.69 286 SER A C 1
ATOM 2202 O O . SER A 1 286 ? -29.25 3.014 7.539 1 85.69 286 SER A O 1
ATOM 2204 N N . LEU A 1 287 ? -28.172 2.877 5.625 1 82 287 LEU A N 1
ATOM 2205 C CA . LEU A 1 287 ? -27.125 2.041 6.207 1 82 287 LEU A CA 1
ATOM 2206 C C . LEU A 1 287 ? -25.922 2.883 6.621 1 82 287 LEU A C 1
ATOM 2208 O O . LEU A 1 287 ? -25.078 2.42 7.379 1 82 287 LEU A O 1
ATOM 2212 N N . ILE A 1 288 ? -25.859 4.055 6.164 1 89 288 ILE A N 1
ATOM 2213 C CA . ILE A 1 288 ? -24.672 4.887 6.305 1 89 288 ILE A CA 1
ATOM 2214 C C . ILE A 1 288 ? -24.453 5.23 7.777 1 89 288 ILE A C 1
ATOM 2216 O O . ILE A 1 288 ? -23.344 5.137 8.289 1 89 288 ILE A O 1
ATOM 2220 N N . PRO A 1 289 ? -25.516 5.547 8.523 1 90.5 289 PRO A N 1
ATOM 2221 C CA . PRO A 1 289 ? -25.297 5.902 9.93 1 90.5 289 PRO A CA 1
ATOM 2222 C C . PRO A 1 289 ? -24.609 4.797 10.719 1 90.5 289 PRO A C 1
ATOM 2224 O O . PRO A 1 289 ? -23.578 5.043 11.367 1 90.5 289 PRO A O 1
ATOM 2227 N N . ALA A 1 290 ? -25.062 3.66 10.555 1 82.06 290 ALA A N 1
ATOM 2228 C CA . ALA A 1 290 ? -24.484 2.527 11.273 1 82.06 290 ALA A CA 1
ATOM 2229 C C . ALA A 1 290 ? -23.062 2.232 10.773 1 82.06 290 ALA A C 1
ATOM 2231 O O . ALA A 1 290 ? -22.188 1.873 11.562 1 82.06 290 ALA A O 1
ATOM 2232 N N . ALA A 1 291 ? -22.859 2.438 9.57 1 81.38 291 ALA A N 1
ATOM 2233 C CA . ALA A 1 291 ? -21.562 2.152 8.961 1 81.38 291 ALA A CA 1
ATOM 2234 C C . ALA A 1 291 ? -20.484 3.055 9.547 1 81.38 291 ALA A C 1
ATOM 2236 O O . ALA A 1 291 ? -19.312 2.666 9.609 1 81.38 291 ALA A O 1
ATOM 2237 N N . VAL A 1 292 ? -20.938 4.117 9.945 1 90.12 292 VAL A N 1
ATOM 2238 C CA . VAL A 1 292 ? -19.906 5.047 10.406 1 90.12 292 VAL A CA 1
ATOM 2239 C C . VAL A 1 292 ? -19.969 5.172 11.922 1 90.12 292 VAL A C 1
ATOM 2241 O O . VAL A 1 292 ? -19.266 5.992 12.508 1 90.12 292 VAL A O 1
ATOM 2244 N N . GLY A 1 293 ? -20.828 4.395 12.57 1 88.62 293 GLY A N 1
ATOM 2245 C CA . GLY A 1 293 ? -20.75 4.266 14.016 1 88.62 293 GLY A CA 1
ATOM 2246 C C . GLY A 1 293 ? -21.859 4.996 14.742 1 88.62 293 GLY A C 1
ATOM 2247 O O . GLY A 1 293 ? -21.781 5.215 15.953 1 88.62 293 GLY A O 1
ATOM 2248 N N . TYR A 1 294 ? -22.844 5.438 14.07 1 91.19 294 TYR A N 1
ATOM 2249 C CA . TYR A 1 294 ? -23.969 6.07 14.734 1 91.19 294 TYR A CA 1
ATOM 2250 C C . TYR A 1 294 ? -25.047 5.043 15.07 1 91.19 294 TYR A C 1
ATOM 2252 O O . TYR A 1 294 ? -25.328 4.145 14.266 1 91.19 294 TYR A O 1
ATOM 2260 N N . ARG A 1 295 ? -25.625 5.262 16.156 1 85.38 295 ARG A N 1
ATOM 2261 C CA . ARG A 1 295 ? -26.734 4.406 16.578 1 85.38 295 ARG A CA 1
ATOM 2262 C C . ARG A 1 295 ? -28.062 4.977 16.125 1 85.38 295 ARG A C 1
ATOM 2264 O O . ARG A 1 295 ? -29.047 4.242 15.977 1 85.38 295 ARG A O 1
ATOM 2271 N N . SER A 1 296 ? -28.078 6.223 15.922 1 89.25 296 SER A N 1
ATOM 2272 C CA . SER A 1 296 ? -29.297 6.914 15.547 1 89.25 296 SER A CA 1
ATOM 2273 C C . SER A 1 296 ? -29.172 7.586 14.188 1 89.25 296 SER A C 1
ATOM 2275 O O . SER A 1 296 ? -28.25 8.391 13.969 1 89.25 296 SER A O 1
ATOM 2277 N N . SER A 1 297 ? -30.141 7.312 13.352 1 91.75 297 SER A N 1
ATOM 2278 C CA . SER A 1 297 ? -30.156 7.973 12.055 1 91.75 297 SER A CA 1
ATOM 2279 C C . SER A 1 297 ? -30.375 9.477 12.195 1 91.75 297 SER A C 1
ATOM 2281 O O . SER A 1 297 ? -29.812 10.266 11.438 1 91.75 297 SER A O 1
ATOM 2283 N N . VAL A 1 298 ? -31.219 9.758 13.117 1 93 298 VAL A N 1
ATOM 2284 C CA . VAL A 1 298 ? -31.516 11.164 13.352 1 93 298 VAL A CA 1
ATOM 2285 C C . VAL A 1 298 ? -30.234 11.898 13.766 1 93 298 VAL A C 1
ATOM 2287 O O . VAL A 1 298 ? -29.922 12.953 13.219 1 93 298 VAL A O 1
ATOM 2290 N N . GLY A 1 299 ? -29.547 11.305 14.742 1 94.44 299 GLY A N 1
ATOM 2291 C CA . GLY A 1 299 ? -28.297 11.906 15.18 1 94.44 299 GLY A CA 1
ATOM 2292 C C . GLY A 1 299 ? -27.281 12.055 14.062 1 94.44 299 GLY A C 1
ATOM 2293 O O . GLY A 1 299 ? -26.609 13.078 13.961 1 94.44 299 GLY A O 1
ATOM 2294 N N . PHE A 1 300 ? -27.219 11.039 13.312 1 96 300 PHE A N 1
ATOM 2295 C CA . PHE A 1 300 ? -26.312 11.07 12.172 1 96 300 PHE A CA 1
ATOM 2296 C C . PHE A 1 300 ? -26.688 12.195 11.219 1 96 300 PHE A C 1
ATOM 2298 O O . PHE A 1 300 ? -25.828 12.969 10.789 1 96 300 PHE A O 1
ATOM 2305 N N . HIS A 1 301 ? -27.891 12.328 10.859 1 94.94 301 HIS A N 1
ATOM 2306 C CA . HIS A 1 301 ? -28.359 13.32 9.898 1 94.94 301 HIS A CA 1
ATOM 2307 C C . HIS A 1 301 ? -28.062 14.734 10.375 1 94.94 301 HIS A C 1
ATOM 2309 O O . HIS A 1 301 ? -27.594 15.57 9.594 1 94.94 301 HIS A O 1
ATOM 2315 N N . LEU A 1 302 ? -28.25 14.977 11.602 1 95.06 302 LEU A N 1
ATOM 2316 C CA . LEU A 1 302 ? -27.984 16.297 12.172 1 95.06 302 LEU A CA 1
ATOM 2317 C C . LEU A 1 302 ? -26.5 16.609 12.117 1 95.06 302 LEU A C 1
ATOM 2319 O O . LEU A 1 302 ? -26.109 17.703 11.734 1 95.06 302 LEU A O 1
ATOM 2323 N N . ALA A 1 303 ? -25.766 15.656 12.477 1 95.19 303 ALA A N 1
ATOM 2324 C CA . ALA A 1 303 ? -24.328 15.852 12.5 1 95.19 303 ALA A CA 1
ATOM 2325 C C . ALA A 1 303 ? -23.781 16.062 11.094 1 95.19 303 ALA A C 1
ATOM 2327 O O . ALA A 1 303 ? -22.922 16.938 10.883 1 95.19 303 ALA A O 1
ATOM 2328 N N . PHE A 1 304 ? -24.266 15.281 10.172 1 96.44 304 PHE A N 1
ATOM 2329 C CA . PHE A 1 304 ? -23.781 15.383 8.805 1 96.44 304 PHE A CA 1
ATOM 2330 C C . PHE A 1 304 ? -24.141 16.734 8.203 1 96.44 304 PHE A C 1
ATOM 2332 O O . PHE A 1 304 ? -23.297 17.375 7.551 1 96.44 304 PHE A O 1
ATOM 2339 N N . ARG A 1 305 ? -25.297 17.172 8.445 1 94.94 305 ARG A N 1
ATOM 2340 C CA . ARG A 1 305 ? -25.719 18.469 7.953 1 94.94 305 ARG A CA 1
ATOM 2341 C C . ARG A 1 305 ? -24.906 19.594 8.578 1 94.94 305 ARG A C 1
ATOM 2343 O O . ARG A 1 305 ? -24.516 20.547 7.898 1 94.94 305 ARG A O 1
ATOM 2350 N N . LYS A 1 306 ? -24.734 19.453 9.789 1 94.5 306 LYS A N 1
ATOM 2351 C CA . LYS A 1 306 ? -23.922 20.469 10.469 1 94.5 306 LYS A CA 1
ATOM 2352 C C . LYS A 1 306 ? -22.516 20.516 9.898 1 94.5 306 LYS A C 1
ATOM 2354 O O . LYS A 1 306 ? -21.938 21.594 9.75 1 94.5 306 LYS A O 1
ATOM 2359 N N . TRP A 1 307 ? -22.031 19.391 9.578 1 91.12 307 TRP A N 1
ATOM 2360 C CA . TRP A 1 307 ? -20.641 19.281 9.125 1 91.12 307 TRP A CA 1
ATOM 2361 C C . TRP A 1 307 ? -20.516 19.719 7.664 1 91.12 307 TRP A C 1
ATOM 2363 O O . TRP A 1 307 ? -19.578 20.438 7.309 1 91.12 307 TRP A O 1
ATOM 2373 N N . THR A 1 308 ? -21.438 19.328 6.75 1 90.12 308 THR A N 1
ATOM 2374 C CA . THR A 1 308 ? -21.297 19.562 5.316 1 90.12 308 THR A CA 1
ATOM 2375 C C . THR A 1 308 ? -22.188 20.703 4.852 1 90.12 308 THR A C 1
ATOM 2377 O O . THR A 1 308 ? -22 21.25 3.768 1 90.12 308 THR A O 1
ATOM 2380 N N . GLY A 1 309 ? -23.219 20.922 5.613 1 92.44 309 GLY A N 1
ATOM 2381 C CA . GLY A 1 309 ? -24.203 21.906 5.207 1 92.44 309 GLY A CA 1
ATOM 2382 C C . GLY A 1 309 ? -25.328 21.328 4.379 1 92.44 309 GLY A C 1
ATOM 2383 O O . GLY A 1 309 ? -26.281 22.031 4.047 1 92.44 309 GLY A O 1
ATOM 2384 N N . THR A 1 310 ? -25.281 20.031 4.051 1 94 310 THR A N 1
ATOM 2385 C CA . THR A 1 310 ? -26.297 19.359 3.254 1 94 310 THR A CA 1
ATOM 2386 C C . THR A 1 310 ? -26.719 18.047 3.895 1 94 310 THR A C 1
ATOM 2388 O O . THR A 1 310 ? -26.031 17.547 4.789 1 94 310 THR A O 1
ATOM 2391 N N . THR A 1 311 ? -27.844 17.578 3.438 1 95.12 311 THR A N 1
ATOM 2392 C CA . THR A 1 311 ? -28.281 16.266 3.895 1 95.12 311 THR A CA 1
ATOM 2393 C C . THR A 1 311 ? -27.484 15.164 3.186 1 95.12 311 THR A C 1
ATOM 2395 O O . THR A 1 311 ? -26.906 15.398 2.127 1 95.12 311 THR A O 1
ATOM 2398 N N . PRO A 1 312 ? -27.469 14.023 3.795 1 94.19 312 PRO A N 1
ATOM 2399 C CA . PRO A 1 312 ? -26.781 12.906 3.125 1 94.19 312 PRO A CA 1
ATOM 2400 C C . PRO A 1 312 ? -27.328 12.656 1.716 1 94.19 312 PRO A C 1
ATOM 2402 O O . PRO A 1 312 ? -26.547 12.422 0.788 1 94.19 312 PRO A O 1
ATOM 2405 N N . GLY A 1 313 ? -28.531 12.672 1.561 1 93.44 313 GLY A N 1
ATOM 2406 C CA . GLY A 1 313 ? -29.125 12.484 0.242 1 93.44 313 GLY A CA 1
ATOM 2407 C C . GLY A 1 313 ? -28.672 13.539 -0.759 1 93.44 313 GLY A C 1
ATOM 2408 O O . GLY A 1 313 ? -28.297 13.211 -1.885 1 93.44 313 GLY A O 1
ATOM 2409 N N . GLU A 1 314 ? -28.781 14.797 -0.346 1 93.44 314 GLU A N 1
ATOM 2410 C CA . GLU A 1 314 ? -28.344 15.906 -1.184 1 93.44 314 GLU A CA 1
ATOM 2411 C C . GLU A 1 314 ? -26.875 15.766 -1.553 1 93.44 314 GLU A C 1
ATOM 2413 O O . GLU A 1 314 ? -26.469 16.062 -2.686 1 93.44 314 GLU A O 1
ATOM 2418 N N . TYR A 1 315 ? -26.141 15.367 -0.534 1 92.88 315 TYR A N 1
ATOM 2419 C CA . TYR A 1 315 ? -24.703 15.203 -0.761 1 92.88 315 TYR A CA 1
ATOM 2420 C C . TYR A 1 315 ? -24.438 14.164 -1.836 1 92.88 315 TYR A C 1
ATOM 2422 O O . TYR A 1 315 ? -23.609 14.375 -2.727 1 92.88 315 TYR A O 1
ATOM 2430 N N . ARG A 1 316 ? -25.047 13.055 -1.719 1 90.62 316 ARG A N 1
ATOM 2431 C CA . ARG A 1 316 ? -24.906 11.992 -2.713 1 90.62 316 ARG A CA 1
ATOM 2432 C C . ARG A 1 316 ? -25.297 12.492 -4.102 1 90.62 316 ARG A C 1
ATOM 2434 O O . ARG A 1 316 ? -24.594 12.227 -5.082 1 90.62 316 ARG A O 1
ATOM 2441 N N . ASP A 1 317 ? -26.344 13.172 -4.223 1 89.81 317 ASP A N 1
ATOM 2442 C CA . ASP A 1 317 ? -26.828 13.672 -5.5 1 89.81 317 ASP A CA 1
ATOM 2443 C C . ASP A 1 317 ? -25.828 14.656 -6.121 1 89.81 317 ASP A C 1
ATOM 2445 O O . ASP A 1 317 ? -25.703 14.727 -7.344 1 89.81 317 ASP A O 1
ATOM 2449 N N . ALA A 1 318 ? -25.281 15.359 -5.289 1 86 318 ALA A N 1
ATOM 2450 C CA . ALA A 1 318 ? -24.328 16.375 -5.738 1 86 318 ALA A CA 1
ATOM 2451 C C . ALA A 1 318 ? -23 15.75 -6.152 1 86 318 ALA A C 1
ATOM 2453 O O . ALA A 1 318 ? -22.188 16.391 -6.812 1 86 318 ALA A O 1
ATOM 2454 N N . HIS A 1 319 ? -22.734 14.648 -5.746 1 78.25 319 HIS A N 1
ATOM 2455 C CA . HIS A 1 319 ? -21.484 13.977 -6.035 1 78.25 319 HIS A CA 1
ATOM 2456 C C . HIS A 1 319 ? -21.719 12.633 -6.723 1 78.25 319 HIS A C 1
ATOM 2458 O O . HIS A 1 319 ? -21.344 11.586 -6.188 1 78.25 319 HIS A O 1
ATOM 2464 N N . PRO A 1 320 ? -22.422 12.742 -7.906 1 60.94 320 PRO A N 1
ATOM 2465 C CA . PRO A 1 320 ? -22.719 11.492 -8.609 1 60.94 320 PRO A CA 1
ATOM 2466 C C . PRO A 1 320 ? -21.469 10.734 -9.023 1 60.94 320 PRO A C 1
ATOM 2468 O O . PRO A 1 320 ? -21.562 9.641 -9.586 1 60.94 320 PRO A O 1
ATOM 2471 N N . GLY A 1 321 ? -20.516 11.18 -8.711 1 52.84 321 GLY A N 1
ATOM 2472 C CA . GLY A 1 321 ? -19.234 10.688 -9.172 1 52.84 321 GLY A CA 1
ATOM 2473 C C . GLY A 1 321 ? -19.281 9.266 -9.695 1 52.84 321 GLY A C 1
ATOM 2474 O O . GLY A 1 321 ? -20.344 8.781 -10.086 1 52.84 321 GLY A O 1
ATOM 2475 N N . ARG A 1 322 ? -18.234 8.469 -9.445 1 51.16 322 ARG A N 1
ATOM 2476 C CA . ARG A 1 322 ? -18 7.176 -10.078 1 51.16 322 ARG A CA 1
ATOM 2477 C C . ARG A 1 322 ? -19.156 6.219 -9.805 1 51.16 322 ARG A C 1
ATOM 2479 O O . ARG A 1 322 ? -18.953 5 -9.773 1 51.16 322 ARG A O 1
ATOM 2486 N N . ARG A 1 323 ? -20.344 6.785 -9.391 1 48.88 323 ARG A N 1
ATOM 2487 C CA . ARG A 1 323 ? -21.484 5.898 -9.266 1 48.88 323 ARG A CA 1
ATOM 2488 C C . ARG A 1 323 ? -21.906 5.355 -10.625 1 48.88 323 ARG A C 1
ATOM 2490 O O . ARG A 1 323 ? -21.703 6.008 -11.648 1 48.88 323 ARG A O 1
ATOM 2497 N N . GLY A 1 324 ? -21.797 4.277 -11 1 40.19 324 GLY A N 1
ATOM 2498 C CA . GLY A 1 324 ? -22.359 3.822 -12.258 1 40.19 324 GLY A CA 1
ATOM 2499 C C . GLY A 1 324 ? -23.625 4.547 -12.641 1 40.19 324 GLY A C 1
ATOM 2500 O O . GLY A 1 324 ? -24.312 5.098 -11.773 1 40.19 324 GLY A O 1
ATOM 2501 N N . SER A 1 325 ? -23.688 5.199 -13.891 1 35.19 325 SER A N 1
ATOM 2502 C CA . SER A 1 325 ? -24.828 5.871 -14.5 1 35.19 325 SER A CA 1
ATOM 2503 C C . SER A 1 325 ? -26.141 5.27 -14.023 1 35.19 325 SER A C 1
ATOM 2505 O O . SER A 1 325 ? -26.312 4.047 -14.047 1 35.19 325 SER A O 1
ATOM 2507 N N . PRO A 1 326 ? -26.938 5.98 -13.375 1 35 326 PRO A N 1
ATOM 2508 C CA . PRO A 1 326 ? -28.312 5.508 -13.156 1 35 326 PRO A CA 1
ATOM 2509 C C . PRO A 1 326 ? -28.984 5.043 -14.445 1 35 326 PRO A C 1
ATOM 2511 O O . PRO A 1 326 ? -28.875 5.707 -15.477 1 35 326 PRO A O 1
ATOM 2514 N N . SER A 1 327 ? -29 3.826 -14.93 1 30.94 327 SER A N 1
ATOM 2515 C CA . SER A 1 327 ? -29.969 3.529 -15.977 1 30.94 327 SER A CA 1
ATOM 2516 C C . SER A 1 327 ? -31.328 4.184 -15.672 1 30.94 327 SER A C 1
ATOM 2518 O O . SER A 1 327 ? -31.828 4.074 -14.555 1 30.94 327 SER A O 1
ATOM 2520 N N . ARG A 1 328 ? -31.766 5.273 -16.375 1 33.22 328 ARG A N 1
ATOM 2521 C CA . ARG A 1 328 ? -33.094 5.902 -16.375 1 33.22 328 ARG A CA 1
ATOM 2522 C C . ARG A 1 328 ? -34.188 4.855 -16.219 1 33.22 328 ARG A C 1
ATOM 2524 O O . ARG A 1 328 ? -35.312 5.191 -15.875 1 33.22 328 ARG A O 1
ATOM 2531 N N . GLY A 1 329 ? -34.375 3.926 -17.219 1 28.62 329 GLY A N 1
ATOM 2532 C CA . GLY A 1 329 ? -35.656 3.248 -17.359 1 28.62 329 GLY A CA 1
ATOM 2533 C C . GLY A 1 329 ? -36.031 2.391 -16.172 1 28.62 329 GLY A C 1
ATOM 2534 O O . GLY A 1 329 ? -35.281 1.487 -15.789 1 28.62 329 GLY A O 1
ATOM 2535 N N . GLY A 1 330 ? -36.781 2.979 -15.234 1 29.12 330 GLY A N 1
ATOM 2536 C CA . GLY A 1 330 ? -37.406 2.398 -14.062 1 29.12 330 GLY A CA 1
ATOM 2537 C C . GLY A 1 330 ? -38.094 1.067 -14.352 1 29.12 330 GLY A C 1
ATOM 2538 O O . GLY A 1 330 ? -39.219 1.028 -14.82 1 29.12 330 GLY A O 1
ATOM 2539 N N . PRO A 1 331 ? -37.438 0.016 -14.93 1 26.56 331 PRO A N 1
ATOM 2540 C CA . PRO A 1 331 ? -38.5 -0.984 -15.141 1 26.56 331 PRO A CA 1
ATOM 2541 C C . PRO A 1 331 ? -39.25 -1.33 -13.859 1 26.56 331 PRO A C 1
ATOM 2543 O O . PRO A 1 331 ? -38.75 -1.066 -12.766 1 26.56 331 PRO A O 1
ATOM 2546 N N . ARG A 1 332 ? -40.625 -1.779 -13.977 1 30.12 332 ARG A N 1
ATOM 2547 C CA . ARG A 1 332 ? -41.469 -2.471 -13.023 1 30.12 332 ARG A CA 1
ATOM 2548 C C . ARG A 1 332 ? -40.656 -3.432 -12.156 1 30.12 332 ARG A C 1
ATOM 2550 O O . ARG A 1 332 ? -39.688 -4.012 -12.617 1 30.12 332 ARG A O 1
ATOM 2557 N N . ALA A 1 333 ? -40.969 -3.453 -10.898 1 31.05 333 ALA A N 1
ATOM 2558 C CA . ALA A 1 333 ? -40.531 -4.309 -9.797 1 31.05 333 ALA A CA 1
ATOM 2559 C C . ALA A 1 333 ? -40.25 -5.727 -10.281 1 31.05 333 ALA A C 1
ATOM 2561 O O . ALA A 1 333 ? -41.188 -6.52 -10.484 1 31.05 333 ALA A O 1
ATOM 2562 N N . VAL A 1 334 ? -39.406 -5.922 -11.266 1 25.42 334 VAL A N 1
ATOM 2563 C CA . VAL A 1 334 ? -39.312 -7.363 -11.469 1 25.42 334 VAL A CA 1
ATOM 2564 C C . VAL A 1 334 ? -38.719 -8.023 -10.227 1 25.42 334 VAL A C 1
ATOM 2566 O O . VAL A 1 334 ? -37.812 -7.473 -9.594 1 25.42 334 VAL A O 1
ATOM 2569 N N . ALA A 1 335 ? -39.438 -8.938 -9.609 1 29.28 335 ALA A N 1
ATOM 2570 C CA . ALA A 1 335 ? -39.219 -9.859 -8.5 1 29.28 335 ALA A CA 1
ATOM 2571 C C . ALA A 1 335 ? -37.781 -10.375 -8.516 1 29.28 335 ALA A C 1
ATOM 2573 O O . ALA A 1 335 ? -37.219 -10.672 -9.586 1 29.28 335 ALA A O 1
ATOM 2574 N N . PRO A 1 336 ? -37.031 -10.062 -7.363 1 31.55 336 PRO A N 1
ATOM 2575 C CA . PRO A 1 336 ? -35.656 -10.539 -7.176 1 31.55 336 PRO A CA 1
ATOM 2576 C C . PRO A 1 336 ? -35.406 -11.898 -7.82 1 31.55 336 PRO A C 1
ATOM 2578 O O . PRO A 1 336 ? -36.219 -12.82 -7.66 1 31.55 336 PRO A O 1
ATOM 2581 N N . VAL A 1 337 ? -34.906 -11.914 -8.969 1 29.84 337 VAL A N 1
ATOM 2582 C CA . VAL A 1 337 ? -34.625 -13.234 -9.516 1 29.84 337 VAL A CA 1
ATOM 2583 C C . VAL A 1 337 ? -33.812 -14.055 -8.516 1 29.84 337 VAL A C 1
ATOM 2585 O O . VAL A 1 337 ? -32.719 -13.641 -8.094 1 29.84 337 VAL A O 1
ATOM 2588 N N . LEU A 1 338 ? -34.375 -14.805 -7.629 1 28.45 338 LEU A N 1
ATOM 2589 C CA . LEU A 1 338 ? -33.812 -15.992 -6.984 1 28.45 338 LEU A CA 1
ATOM 2590 C C . LEU A 1 338 ? -32.875 -16.719 -7.922 1 28.45 338 LEU A C 1
ATOM 2592 O O . LEU A 1 338 ? -33.219 -17.031 -9.062 1 28.45 338 LEU A O 1
ATOM 2596 N N . PHE A 1 339 ? -31.641 -16.219 -7.93 1 27.88 339 PHE A N 1
ATOM 2597 C CA . PHE A 1 339 ? -30.812 -17.188 -8.656 1 27.88 339 PHE A CA 1
ATOM 2598 C C . PHE A 1 339 ? -31.297 -18.609 -8.422 1 27.88 339 PHE A C 1
ATOM 2600 O O . PHE A 1 339 ? -31.375 -19.062 -7.273 1 27.88 339 PHE A O 1
ATOM 2607 N N . ASP A 1 340 ? -32.5 -19.125 -9.031 1 25.34 340 ASP A N 1
ATOM 2608 C CA . ASP A 1 340 ? -32.781 -20.547 -9.047 1 25.34 340 ASP A CA 1
ATOM 2609 C C . ASP A 1 340 ? -31.562 -21.359 -9.43 1 25.34 340 ASP A C 1
ATOM 2611 O O . ASP A 1 340 ? -30.781 -20.969 -10.305 1 25.34 340 ASP A O 1
ATOM 2615 N N . MET B 1 1 ? -6.465 2.762 -13.531 1 37.06 1 MET B N 1
ATOM 2616 C CA . MET B 1 1 ? -7.508 1.761 -13.336 1 37.06 1 MET B CA 1
ATOM 2617 C C . MET B 1 1 ? -6.988 0.583 -12.516 1 37.06 1 MET B C 1
ATOM 2619 O O . MET B 1 1 ? -5.965 -0.014 -12.867 1 37.06 1 MET B O 1
ATOM 2623 N N . ASP B 1 2 ? -7.387 0.37 -11.352 1 55.12 2 ASP B N 1
ATOM 2624 C CA . ASP B 1 2 ? -6.957 -0.771 -10.547 1 55.12 2 ASP B CA 1
ATOM 2625 C C . ASP B 1 2 ? -7.344 -2.09 -11.219 1 55.12 2 ASP B C 1
ATOM 2627 O O . ASP B 1 2 ? -8.367 -2.166 -11.898 1 55.12 2 ASP B O 1
ATOM 2631 N N . ASP B 1 3 ? -6.391 -2.904 -11.68 1 71.62 3 ASP B N 1
ATOM 2632 C CA . ASP B 1 3 ? -6.609 -4.203 -12.305 1 71.62 3 ASP B CA 1
ATOM 2633 C C . ASP B 1 3 ? -7.047 -5.246 -11.281 1 71.62 3 ASP B C 1
ATOM 2635 O O . ASP B 1 3 ? -7.164 -4.938 -10.086 1 71.62 3 ASP B O 1
ATOM 2639 N N . VAL B 1 4 ? -7.68 -6.242 -11.852 1 81.88 4 VAL B N 1
ATOM 2640 C CA . VAL B 1 4 ? -8.242 -7.324 -11.055 1 81.88 4 VAL B CA 1
ATOM 2641 C C . VAL B 1 4 ? -7.238 -7.77 -10 1 81.88 4 VAL B C 1
ATOM 2643 O O . VAL B 1 4 ? -7.605 -8.023 -8.852 1 81.88 4 VAL B O 1
ATOM 2646 N N . LEU B 1 5 ? -6.02 -7.781 -10.359 1 78.31 5 LEU B N 1
ATOM 2647 C CA . LEU B 1 5 ? -4.992 -8.219 -9.414 1 78.31 5 LEU B CA 1
ATOM 2648 C C . LEU B 1 5 ? -4.863 -7.234 -8.258 1 78.31 5 LEU B C 1
ATOM 2650 O O . LEU B 1 5 ? -4.742 -7.645 -7.102 1 78.31 5 LEU B O 1
ATOM 2654 N N . GLY B 1 6 ? -4.871 -5.969 -8.641 1 77.38 6 GLY B N 1
ATOM 2655 C CA . GLY B 1 6 ? -4.844 -4.957 -7.594 1 77.38 6 GLY B CA 1
ATOM 2656 C C . GLY B 1 6 ? -5.973 -5.102 -6.594 1 77.38 6 GLY B C 1
ATOM 2657 O O . GLY B 1 6 ? -5.75 -5.023 -5.383 1 77.38 6 GLY B O 1
ATOM 2658 N N . GLU B 1 7 ? -7.098 -5.395 -7.094 1 78.56 7 GLU B N 1
ATOM 2659 C CA . GLU B 1 7 ? -8.258 -5.543 -6.227 1 78.56 7 GLU B CA 1
ATOM 2660 C C . GLU B 1 7 ? -8.164 -6.812 -5.383 1 78.56 7 GLU B C 1
ATOM 2662 O O . GLU B 1 7 ? -8.539 -6.816 -4.211 1 78.56 7 GLU B O 1
ATOM 2667 N N . LEU B 1 8 ? -7.699 -7.824 -6.016 1 79.81 8 LEU B N 1
ATOM 2668 C CA . LEU B 1 8 ? -7.527 -9.094 -5.316 1 79.81 8 LEU B CA 1
ATOM 2669 C C . LEU B 1 8 ? -6.531 -8.953 -4.172 1 79.81 8 LEU B C 1
ATOM 2671 O O . LEU B 1 8 ? -6.781 -9.43 -3.061 1 79.81 8 LEU B O 1
ATOM 2675 N N . LEU B 1 9 ? -5.504 -8.32 -4.43 1 77.56 9 LEU B N 1
ATOM 2676 C CA . LEU B 1 9 ? -4.449 -8.156 -3.432 1 77.56 9 LEU B CA 1
ATOM 2677 C C . LEU B 1 9 ? -4.891 -7.207 -2.324 1 77.56 9 LEU B C 1
ATOM 2679 O O . LEU B 1 9 ? -4.523 -7.387 -1.162 1 77.56 9 LEU B O 1
ATOM 2683 N N . ALA B 1 10 ? -5.641 -6.195 -2.719 1 74.25 10 ALA B N 1
ATOM 2684 C CA . ALA B 1 10 ? -6.199 -5.297 -1.71 1 74.25 10 ALA B CA 1
ATOM 2685 C C . ALA B 1 10 ? -7.109 -6.051 -0.748 1 74.25 10 ALA B C 1
ATOM 2687 O O . ALA B 1 10 ? -7.113 -5.781 0.456 1 74.25 10 ALA B O 1
ATOM 2688 N N . ALA B 1 11 ? -7.723 -7.012 -1.213 1 72.44 11 ALA B N 1
ATOM 2689 C CA . ALA B 1 11 ? -8.688 -7.781 -0.428 1 72.44 11 ALA B CA 1
ATOM 2690 C C . ALA B 1 11 ? -7.973 -8.719 0.541 1 72.44 11 ALA B C 1
ATOM 2692 O O . ALA B 1 11 ? -8.562 -9.164 1.529 1 72.44 11 ALA B O 1
ATOM 2693 N N . LEU B 1 12 ? -6.719 -9.047 0.25 1 73.62 12 LEU B N 1
ATOM 2694 C CA . LEU B 1 12 ? -5.988 -9.953 1.132 1 73.62 12 LEU B CA 1
ATOM 2695 C C . LEU B 1 12 ? -5.711 -9.289 2.477 1 73.62 12 LEU B C 1
ATOM 2697 O O . LEU B 1 12 ? -5.59 -9.977 3.496 1 73.62 12 LEU B O 1
ATOM 2701 N N . ARG B 1 13 ? -5.598 -7.91 2.449 1 73.94 13 ARG B N 1
ATOM 2702 C CA . ARG B 1 13 ? -5.328 -7.152 3.668 1 73.94 13 ARG B CA 1
ATOM 2703 C C . ARG B 1 13 ? -4.125 -7.73 4.41 1 73.94 13 ARG B C 1
ATOM 2705 O O . ARG B 1 13 ? -4.262 -8.219 5.535 1 73.94 13 ARG B O 1
ATOM 2712 N N . VAL B 1 14 ? -2.982 -7.66 3.871 1 80.94 14 VAL B N 1
ATOM 2713 C CA . VAL B 1 14 ? -1.753 -8.125 4.504 1 80.94 14 VAL B CA 1
ATOM 2714 C C . VAL B 1 14 ? -1.562 -7.426 5.844 1 80.94 14 VAL B C 1
ATOM 2716 O O . VAL B 1 14 ? -1.688 -6.199 5.938 1 80.94 14 VAL B O 1
ATOM 2719 N N . ARG B 1 15 ? -1.325 -8.203 6.902 1 77.88 15 ARG B N 1
ATOM 2720 C CA . ARG B 1 15 ? -1.342 -7.664 8.258 1 77.88 15 ARG B CA 1
ATOM 2721 C C . ARG B 1 15 ? 0.045 -7.73 8.891 1 77.88 15 ARG B C 1
ATOM 2723 O O . ARG B 1 15 ? 0.319 -7.035 9.867 1 77.88 15 ARG B O 1
ATOM 2730 N N . GLY B 1 16 ? 0.819 -8.562 8.383 1 83.94 16 GLY B N 1
ATOM 2731 C CA . GLY B 1 16 ? 2.121 -8.742 9.008 1 83.94 16 GLY B CA 1
ATOM 2732 C C . GLY B 1 16 ? 3.121 -9.453 8.117 1 83.94 16 GLY B C 1
ATOM 2733 O O . GLY B 1 16 ? 2.75 -10.016 7.09 1 83.94 16 GLY B O 1
ATOM 2734 N N . VAL B 1 17 ? 4.375 -9.281 8.562 1 89.56 17 VAL B N 1
ATOM 2735 C CA . VAL B 1 17 ? 5.434 -9.945 7.816 1 89.56 17 VAL B CA 1
ATOM 2736 C C . VAL B 1 17 ? 6.434 -10.578 8.789 1 89.56 17 VAL B C 1
ATOM 2738 O O . VAL B 1 17 ? 6.719 -10.008 9.844 1 89.56 17 VAL B O 1
ATOM 2741 N N . LEU B 1 18 ? 6.73 -11.773 8.547 1 90.06 18 LEU B N 1
ATOM 2742 C CA . LEU B 1 18 ? 7.898 -12.422 9.133 1 90.06 18 LEU B CA 1
ATOM 2743 C C . LEU B 1 18 ? 9.023 -12.539 8.109 1 90.06 18 LEU B C 1
ATOM 2745 O O . LEU B 1 18 ? 8.812 -13.039 7.004 1 90.06 18 LEU B O 1
ATOM 2749 N N . GLN B 1 19 ? 10.109 -12.016 8.414 1 90.19 19 GLN B N 1
ATOM 2750 C CA . GLN B 1 19 ? 11.234 -12.078 7.488 1 90.19 19 GLN B CA 1
ATOM 2751 C C . GLN B 1 19 ? 12.422 -12.797 8.125 1 90.19 19 GLN B C 1
ATOM 2753 O O . GLN B 1 19 ? 12.641 -12.703 9.336 1 90.19 19 GLN B O 1
ATOM 2758 N N . SER B 1 20 ? 13.125 -13.484 7.355 1 90.94 20 SER B N 1
ATOM 2759 C CA . SER B 1 20 ? 14.336 -14.18 7.777 1 90.94 20 SER B CA 1
ATOM 2760 C C . SER B 1 20 ? 15.375 -14.211 6.664 1 90.94 20 SER B C 1
ATOM 2762 O O . SER B 1 20 ? 15.023 -14.25 5.48 1 90.94 20 SER B O 1
ATOM 2764 N N . THR B 1 21 ? 16.562 -14.078 7.098 1 92.56 21 THR B N 1
ATOM 2765 C CA . THR B 1 21 ? 17.672 -14.344 6.18 1 92.56 21 THR B CA 1
ATOM 2766 C C . THR B 1 21 ? 18.297 -15.703 6.465 1 92.56 21 THR B C 1
ATOM 2768 O O . THR B 1 21 ? 18.797 -15.945 7.562 1 92.56 21 THR B O 1
ATOM 2771 N N . MET B 1 22 ? 18.25 -16.594 5.512 1 95.25 22 MET B N 1
ATOM 2772 C CA . MET B 1 22 ? 18.844 -17.922 5.637 1 95.25 22 MET B CA 1
ATOM 2773 C C . MET B 1 22 ? 20.25 -17.938 5.059 1 95.25 22 MET B C 1
ATOM 2775 O O . MET B 1 22 ? 20.453 -17.578 3.895 1 95.25 22 MET B O 1
ATOM 2779 N N . ARG B 1 23 ? 21.188 -18.266 5.875 1 96.19 23 ARG B N 1
ATOM 2780 C CA . ARG B 1 23 ? 22.562 -18.562 5.445 1 96.19 23 ARG B CA 1
ATOM 2781 C C . ARG B 1 23 ? 22.875 -20.047 5.641 1 96.19 23 ARG B C 1
ATOM 2783 O O . ARG B 1 23 ? 23.172 -20.484 6.754 1 96.19 23 ARG B O 1
ATOM 2790 N N . VAL B 1 24 ? 22.875 -20.75 4.578 1 97.62 24 VAL B N 1
ATOM 2791 C CA . VAL B 1 24 ? 22.906 -22.219 4.66 1 97.62 24 VAL B CA 1
ATOM 2792 C C . VAL B 1 24 ? 24.031 -22.75 3.795 1 97.62 24 VAL B C 1
ATOM 2794 O O . VAL B 1 24 ? 24.312 -22.219 2.713 1 97.62 24 VAL B O 1
ATOM 2797 N N . ARG B 1 25 ? 24.703 -23.766 4.277 1 97.81 25 ARG B N 1
ATOM 2798 C CA . ARG B 1 25 ? 25.781 -24.422 3.527 1 97.81 25 ARG B CA 1
ATOM 2799 C C . ARG B 1 25 ? 25.422 -25.859 3.203 1 97.81 25 ARG B C 1
ATOM 2801 O O . ARG B 1 25 ? 24.859 -26.578 4.043 1 97.81 25 ARG B O 1
ATOM 2808 N N . ALA B 1 26 ? 25.703 -26.281 2.033 1 97.19 26 ALA B N 1
ATOM 2809 C CA . ALA B 1 26 ? 25.375 -27.641 1.605 1 97.19 26 ALA B CA 1
ATOM 2810 C C . ALA B 1 26 ? 26.094 -28.672 2.471 1 97.19 26 ALA B C 1
ATOM 2812 O O . ALA B 1 26 ? 27.25 -28.453 2.875 1 97.19 26 ALA B O 1
ATOM 2813 N N . PRO B 1 27 ? 25.422 -29.828 2.77 1 97.5 27 PRO B N 1
ATOM 2814 C CA . PRO B 1 27 ? 24.078 -30.203 2.326 1 97.5 27 PRO B CA 1
ATOM 2815 C C . PRO B 1 27 ? 22.984 -29.641 3.219 1 97.5 27 PRO B C 1
ATOM 2817 O O . PRO B 1 27 ? 23.141 -29.578 4.441 1 97.5 27 PRO B O 1
ATOM 2820 N N . TRP B 1 28 ? 21.891 -29.203 2.625 1 97.56 28 TRP B N 1
ATOM 2821 C CA . TRP B 1 28 ? 20.766 -28.688 3.406 1 97.56 28 TRP B CA 1
ATOM 2822 C C . TRP B 1 28 ? 19.453 -28.812 2.637 1 97.56 28 TRP B C 1
ATOM 2824 O O . TRP B 1 28 ? 19.453 -28.891 1.406 1 97.56 28 TRP B O 1
ATOM 2834 N N . ALA B 1 29 ? 18.391 -28.953 3.357 1 98.12 29 ALA B N 1
ATOM 2835 C CA . ALA B 1 29 ? 17.016 -28.891 2.869 1 98.12 29 ALA B CA 1
ATOM 2836 C C . ALA B 1 29 ? 16.047 -28.469 3.982 1 98.12 29 ALA B C 1
ATOM 2838 O O . ALA B 1 29 ? 16.156 -28.953 5.109 1 98.12 29 ALA B O 1
ATOM 2839 N N . ILE B 1 30 ? 15.273 -27.531 3.656 1 97.62 30 ILE B N 1
ATOM 2840 C CA . ILE B 1 30 ? 14.273 -27.047 4.605 1 97.62 30 ILE B CA 1
ATOM 2841 C C . ILE B 1 30 ? 12.883 -27.125 3.971 1 97.62 30 ILE B C 1
ATOM 2843 O O . ILE B 1 30 ? 12.688 -26.672 2.836 1 97.62 30 ILE B O 1
ATOM 2847 N N . GLN B 1 31 ? 11.922 -27.672 4.668 1 97.38 31 GLN B N 1
ATOM 2848 C CA . GLN B 1 31 ? 10.555 -27.797 4.168 1 97.38 31 GLN B CA 1
ATOM 2849 C C . GLN B 1 31 ? 9.602 -26.922 4.98 1 97.38 31 GLN B C 1
ATOM 2851 O O . GLN B 1 31 ? 9.516 -27.062 6.203 1 97.38 31 GLN B O 1
ATOM 2856 N N . GLY B 1 32 ? 8.984 -26.062 4.293 1 95.31 32 GLY B N 1
ATOM 2857 C CA . GLY B 1 32 ? 7.902 -25.297 4.891 1 95.31 32 GLY B CA 1
ATOM 2858 C C . GLY B 1 32 ? 6.539 -25.922 4.672 1 95.31 32 GLY B C 1
ATOM 2859 O O . GLY B 1 32 ? 6.23 -26.375 3.566 1 95.31 32 GLY B O 1
ATOM 2860 N N . PRO B 1 33 ? 5.734 -25.938 5.691 1 93.62 33 PRO B N 1
ATOM 2861 C CA . PRO B 1 33 ? 4.371 -26.453 5.539 1 93.62 33 PRO B CA 1
ATOM 2862 C C . PRO B 1 33 ? 3.451 -25.5 4.793 1 93.62 33 PRO B C 1
ATOM 2864 O O . PRO B 1 33 ? 3.881 -24.406 4.395 1 93.62 33 PRO B O 1
ATOM 2867 N N . ALA B 1 34 ? 2.24 -26.047 4.539 1 92.25 34 ALA B N 1
ATOM 2868 C CA . ALA B 1 34 ? 1.224 -25.125 4.031 1 92.25 34 ALA B CA 1
ATOM 2869 C C . ALA B 1 34 ? 0.92 -24.031 5.051 1 92.25 34 ALA B C 1
ATOM 2871 O O . ALA B 1 34 ? 0.766 -24.312 6.242 1 92.25 34 ALA B O 1
ATOM 2872 N N . GLU B 1 35 ? 0.98 -22.828 4.555 1 87.31 35 GLU B N 1
ATOM 2873 C CA . GLU B 1 35 ? 0.686 -21.688 5.414 1 87.31 35 GLU B CA 1
ATOM 2874 C C . GLU B 1 35 ? -0.371 -20.781 4.785 1 87.31 35 GLU B C 1
ATOM 2876 O O . GLU B 1 35 ? -0.514 -20.75 3.561 1 87.31 35 GLU B O 1
ATOM 2881 N N . ASN B 1 36 ? -1.102 -20.047 5.613 1 83.5 36 ASN B N 1
ATOM 2882 C CA . ASN B 1 36 ? -2.068 -19.062 5.133 1 83.5 36 ASN B CA 1
ATOM 2883 C C . ASN B 1 36 ? -1.437 -17.688 4.973 1 83.5 36 ASN B C 1
ATOM 2885 O O . ASN B 1 36 ? -1.89 -16.703 5.578 1 83.5 36 ASN B O 1
ATOM 2889 N N . CYS B 1 37 ? -0.457 -17.656 4.289 1 91.31 37 CYS B N 1
ATOM 2890 C CA . CYS B 1 37 ? 0.266 -16.438 3.982 1 91.31 37 CYS B CA 1
ATOM 2891 C C . CYS B 1 37 ? 0.92 -16.516 2.609 1 91.31 37 CYS B C 1
ATOM 2893 O O . CYS B 1 37 ? 0.985 -17.594 2.01 1 91.31 37 CYS B O 1
ATOM 2895 N N . ALA B 1 38 ? 1.262 -15.406 2.066 1 94.19 38 ALA B N 1
ATOM 2896 C CA . ALA B 1 38 ? 2.121 -15.383 0.886 1 94.19 38 ALA B CA 1
ATOM 2897 C C . ALA B 1 38 ? 3.594 -15.477 1.277 1 94.19 38 ALA B C 1
ATOM 2899 O O . ALA B 1 38 ? 4.027 -14.852 2.246 1 94.19 38 ALA B O 1
ATOM 2900 N N . VAL B 1 39 ? 4.289 -16.328 0.581 1 96.75 39 VAL B N 1
ATOM 2901 C CA . VAL B 1 39 ? 5.695 -16.531 0.912 1 96.75 39 VAL B CA 1
ATOM 2902 C C . VAL B 1 39 ? 6.574 -16.094 -0.258 1 96.75 39 VAL B C 1
ATOM 2904 O O . VAL B 1 39 ? 6.258 -16.375 -1.417 1 96.75 39 VAL B O 1
ATOM 2907 N N . LEU B 1 40 ? 7.652 -15.43 0.039 1 97.31 40 LEU B N 1
ATOM 2908 C CA . LEU B 1 40 ? 8.656 -15.016 -0.938 1 97.31 40 LEU B CA 1
ATOM 2909 C C . LEU B 1 40 ? 10.039 -15.523 -0.539 1 97.31 40 LEU B C 1
ATOM 2911 O O . LEU B 1 40 ? 10.398 -15.5 0.641 1 97.31 40 LEU B O 1
ATOM 2915 N N . HIS B 1 41 ? 10.812 -15.984 -1.51 1 98.31 41 HIS B N 1
ATOM 2916 C CA . HIS B 1 41 ? 12.234 -16.25 -1.351 1 98.31 41 HIS B CA 1
ATOM 2917 C C . HIS B 1 41 ? 13.047 -15.555 -2.436 1 98.31 41 HIS B C 1
ATOM 2919 O O . HIS B 1 41 ? 12.828 -15.781 -3.627 1 98.31 41 HIS B O 1
ATOM 2925 N N . TYR B 1 42 ? 13.891 -14.688 -2.031 1 98.31 42 TYR B N 1
ATOM 2926 C CA . TYR B 1 42 ? 14.812 -14 -2.93 1 98.31 42 TYR B CA 1
ATOM 2927 C C . TYR B 1 42 ? 16.234 -14.5 -2.732 1 98.31 42 TYR B C 1
ATOM 2929 O O . TYR B 1 42 ? 16.797 -14.383 -1.642 1 98.31 42 TYR B O 1
ATOM 2937 N N . VAL B 1 43 ? 16.844 -15.031 -3.824 1 98.56 43 VAL B N 1
ATOM 2938 C CA . VAL B 1 43 ? 18.188 -15.57 -3.713 1 98.56 43 VAL B CA 1
ATOM 2939 C C . VAL B 1 43 ? 19.219 -14.445 -3.82 1 98.56 43 VAL B C 1
ATOM 2941 O O . VAL B 1 43 ? 19.438 -13.891 -4.902 1 98.56 43 VAL B O 1
ATOM 2944 N N . VAL B 1 44 ? 19.828 -14.203 -2.719 1 97 44 VAL B N 1
ATOM 2945 C CA . VAL B 1 44 ? 20.812 -13.117 -2.658 1 97 44 VAL B CA 1
ATOM 2946 C C . VAL B 1 44 ? 22.156 -13.609 -3.188 1 97 44 VAL B C 1
ATOM 2948 O O . VAL B 1 44 ? 22.812 -12.914 -3.967 1 97 44 VAL B O 1
ATOM 2951 N N . ALA B 1 45 ? 22.562 -14.703 -2.783 1 97.38 45 ALA B N 1
ATOM 2952 C CA . ALA B 1 45 ? 23.812 -15.32 -3.203 1 97.38 45 ALA B CA 1
ATOM 2953 C C . ALA B 1 45 ? 23.688 -16.844 -3.207 1 97.38 45 ALA B C 1
ATOM 2955 O O . ALA B 1 45 ? 22.875 -17.406 -2.482 1 97.38 45 ALA B O 1
ATOM 2956 N N . GLY B 1 46 ? 24.484 -17.375 -4.039 1 97.19 46 GLY B N 1
ATOM 2957 C CA . GLY B 1 46 ? 24.391 -18.812 -4.188 1 97.19 46 GLY B CA 1
ATOM 2958 C C . GLY B 1 46 ? 23.172 -19.25 -4.984 1 97.19 46 GLY B C 1
ATOM 2959 O O . GLY B 1 46 ? 22.688 -18.516 -5.84 1 97.19 46 GLY B O 1
ATOM 2960 N N . GLY B 1 47 ? 22.75 -20.5 -4.852 1 96.56 47 GLY B N 1
ATOM 2961 C CA . GLY B 1 47 ? 21.594 -21.062 -5.527 1 96.56 47 GLY B CA 1
ATOM 2962 C C . GLY B 1 47 ? 20.906 -22.156 -4.734 1 96.56 47 GLY B C 1
ATOM 2963 O O . GLY B 1 47 ? 21.422 -22.594 -3.703 1 96.56 47 GLY B O 1
ATOM 2964 N N . CYS B 1 48 ? 19.781 -22.359 -5.164 1 98.19 48 CYS B N 1
ATOM 2965 C CA . CYS B 1 48 ? 19.047 -23.453 -4.551 1 98.19 48 CYS B CA 1
ATOM 2966 C C . CYS B 1 48 ? 17.922 -23.953 -5.465 1 98.19 48 CYS B C 1
ATOM 2968 O O . CYS B 1 48 ? 17.844 -23.547 -6.625 1 98.19 48 CYS B O 1
ATOM 2970 N N . TRP B 1 49 ? 17.234 -24.953 -4.941 1 98.38 49 TRP B N 1
ATOM 2971 C CA . TRP B 1 49 ? 16.062 -25.484 -5.625 1 98.38 49 TRP B CA 1
ATOM 2972 C C . TRP B 1 49 ? 14.805 -25.281 -4.785 1 98.38 49 TRP B C 1
ATOM 2974 O O . TRP B 1 49 ? 14.82 -25.469 -3.568 1 98.38 49 TRP B O 1
ATOM 2984 N N . ALA B 1 50 ? 13.789 -24.875 -5.449 1 98.38 50 ALA B N 1
ATOM 2985 C CA . ALA B 1 50 ? 12.453 -24.859 -4.848 1 98.38 50 ALA B CA 1
ATOM 2986 C C . ALA B 1 50 ? 11.594 -25.984 -5.41 1 98.38 50 ALA B C 1
ATOM 2988 O O . ALA B 1 50 ? 11.508 -26.156 -6.629 1 98.38 50 ALA B O 1
ATOM 2989 N N . THR B 1 51 ? 11.016 -26.766 -4.543 1 98.12 51 THR B N 1
ATOM 2990 C CA . THR B 1 51 ? 10.203 -27.906 -4.957 1 98.12 51 THR B CA 1
ATOM 2991 C C . THR B 1 51 ? 8.875 -27.922 -4.203 1 98.12 51 THR B C 1
ATOM 2993 O O . THR B 1 51 ? 8.852 -27.922 -2.973 1 98.12 51 THR B O 1
ATOM 2996 N N . LEU B 1 52 ? 7.773 -27.922 -4.98 1 97.56 52 LEU B N 1
ATOM 2997 C CA . LEU B 1 52 ? 6.473 -28.125 -4.352 1 97.56 52 LEU B CA 1
ATOM 2998 C C . LEU B 1 52 ? 6.363 -29.531 -3.779 1 97.56 52 LEU B C 1
ATOM 3000 O O . LEU B 1 52 ? 6.789 -30.5 -4.414 1 97.56 52 LEU B O 1
ATOM 3004 N N . THR B 1 53 ? 5.84 -29.609 -2.588 1 95.69 53 THR B N 1
ATOM 3005 C CA . THR B 1 53 ? 5.637 -30.938 -2.027 1 95.69 53 THR B CA 1
ATOM 3006 C C . THR B 1 53 ? 4.602 -31.703 -2.838 1 95.69 53 THR B C 1
ATOM 3008 O O . THR B 1 53 ? 3.848 -31.125 -3.617 1 95.69 53 THR B O 1
ATOM 3011 N N . ASP B 1 54 ? 4.52 -33 -2.605 1 92.31 54 ASP B N 1
ATOM 3012 C CA . ASP B 1 54 ? 3.67 -33.875 -3.398 1 92.31 54 ASP B CA 1
ATOM 3013 C C . ASP B 1 54 ? 2.193 -33.625 -3.113 1 92.31 54 ASP B C 1
ATOM 3015 O O . ASP B 1 54 ? 1.329 -33.969 -3.92 1 92.31 54 ASP B O 1
ATOM 3019 N N . GLU B 1 55 ? 1.965 -33 -2.027 1 92.5 55 GLU B N 1
ATOM 3020 C CA . GLU B 1 55 ? 0.578 -32.75 -1.651 1 92.5 55 GLU B CA 1
ATOM 3021 C C . GLU B 1 55 ? -0.037 -31.656 -2.52 1 92.5 55 GLU B C 1
ATOM 3023 O O . GLU B 1 55 ? -1.26 -31.516 -2.562 1 92.5 55 GLU B O 1
ATOM 3028 N N . VAL B 1 56 ? 0.814 -30.922 -3.148 1 94.75 56 VAL B N 1
ATOM 3029 C CA . VAL B 1 56 ? 0.306 -29.859 -4 1 94.75 56 VAL B CA 1
ATOM 3030 C C . VAL B 1 56 ? -0.075 -30.422 -5.367 1 94.75 56 VAL B C 1
ATOM 3032 O O . VAL B 1 56 ? 0.771 -30.969 -6.078 1 94.75 56 VAL B O 1
ATOM 3035 N N . ARG B 1 57 ? -1.299 -30.25 -5.723 1 90.56 57 ARG B N 1
ATOM 3036 C CA . ARG B 1 57 ? -1.779 -30.75 -7.008 1 90.56 57 ARG B CA 1
ATOM 3037 C C . ARG B 1 57 ? -1.518 -29.734 -8.117 1 90.56 57 ARG B C 1
ATOM 3039 O O . ARG B 1 57 ? -1.789 -28.531 -7.945 1 90.56 57 ARG B O 1
ATOM 3046 N N . LEU B 1 58 ? -0.969 -30.203 -9.18 1 92.06 58 LEU B N 1
ATOM 3047 C CA . LEU B 1 58 ? -0.733 -29.391 -10.367 1 92.06 58 LEU B CA 1
ATOM 3048 C C . LEU B 1 58 ? -1.438 -30 -11.578 1 92.06 58 LEU B C 1
ATOM 3050 O O . LEU B 1 58 ? -1.604 -31.219 -11.664 1 92.06 58 LEU B O 1
ATOM 3054 N N . PRO B 1 59 ? -1.858 -29.125 -12.461 1 87.81 59 PRO B N 1
ATOM 3055 C CA . PRO B 1 59 ? -2.297 -29.688 -13.742 1 87.81 59 PRO B CA 1
ATOM 3056 C C . PRO B 1 59 ? -1.213 -30.516 -14.422 1 87.81 59 PRO B C 1
ATOM 3058 O O . PRO B 1 59 ? -0.022 -30.234 -14.258 1 87.81 59 PRO B O 1
ATOM 3061 N N . ASP B 1 60 ? -1.671 -31.469 -15.227 1 86.81 60 ASP B N 1
ATOM 3062 C CA . ASP B 1 60 ? -0.732 -32.375 -15.891 1 86.81 60 ASP B CA 1
ATOM 3063 C C . ASP B 1 60 ? 0.223 -31.578 -16.797 1 86.81 60 ASP B C 1
ATOM 3065 O O . ASP B 1 60 ? 1.417 -31.891 -16.844 1 86.81 60 ASP B O 1
ATOM 3069 N N . THR B 1 61 ? -0.278 -30.578 -17.453 1 84.31 61 THR B N 1
ATOM 3070 C CA . THR B 1 61 ? 0.505 -29.812 -18.406 1 84.31 61 THR B CA 1
ATOM 3071 C C . THR B 1 61 ? 1.46 -28.859 -17.688 1 84.31 61 THR B C 1
ATOM 3073 O O . THR B 1 61 ? 2.344 -28.266 -18.312 1 84.31 61 THR B O 1
ATOM 3076 N N . ALA B 1 62 ? 1.314 -28.797 -16.359 1 86.31 62 ALA B N 1
ATOM 3077 C CA . ALA B 1 62 ? 2.133 -27.844 -15.609 1 86.31 62 ALA B CA 1
ATOM 3078 C C . ALA B 1 62 ? 3.014 -28.562 -14.594 1 86.31 62 ALA B C 1
ATOM 3080 O O . ALA B 1 62 ? 3.516 -27.938 -13.648 1 86.31 62 ALA B O 1
ATOM 3081 N N . ARG B 1 63 ? 3.23 -29.828 -14.734 1 86.38 63 ARG B N 1
ATOM 3082 C CA . ARG B 1 63 ? 4.012 -30.625 -13.797 1 86.38 63 ARG B CA 1
ATOM 3083 C C . ARG B 1 63 ? 5.453 -30.141 -13.727 1 86.38 63 ARG B C 1
ATOM 3085 O O . ARG B 1 63 ? 6.117 -30.281 -12.695 1 86.38 63 ARG B O 1
ATOM 3092 N N . HIS B 1 64 ? 5.902 -29.562 -14.797 1 84.75 64 HIS B N 1
ATOM 3093 C CA . HIS B 1 64 ? 7.27 -29.062 -14.852 1 84.75 64 HIS B CA 1
ATOM 3094 C C . HIS B 1 64 ? 7.465 -27.906 -13.867 1 84.75 64 HIS B C 1
ATOM 3096 O O . HIS B 1 64 ? 8.602 -27.547 -13.547 1 84.75 64 HIS B O 1
ATOM 3102 N N . LEU B 1 65 ? 6.371 -27.375 -13.391 1 86.19 65 LEU B N 1
ATOM 3103 C CA . LEU B 1 65 ? 6.426 -26.25 -12.469 1 86.19 65 LEU B CA 1
ATOM 3104 C C . LEU B 1 65 ? 6.637 -26.719 -11.039 1 86.19 65 LEU B C 1
ATOM 3106 O O . LEU B 1 65 ? 6.766 -25.906 -10.125 1 86.19 65 LEU B O 1
ATOM 3110 N N . ARG B 1 66 ? 6.738 -28 -10.852 1 94.69 66 ARG B N 1
ATOM 3111 C CA . ARG B 1 66 ? 6.867 -28.547 -9.5 1 94.69 66 ARG B CA 1
ATOM 3112 C C . ARG B 1 66 ? 8.219 -28.188 -8.891 1 94.69 66 ARG B C 1
ATOM 3114 O O . ARG B 1 66 ? 8.359 -28.141 -7.672 1 94.69 66 ARG B O 1
ATOM 3121 N N . GLN B 1 67 ? 9.102 -28.078 -9.781 1 96.19 67 GLN B N 1
ATOM 3122 C CA . GLN B 1 67 ? 10.461 -27.828 -9.328 1 96.19 67 GLN B CA 1
ATOM 3123 C C . GLN B 1 67 ? 11.125 -26.734 -10.164 1 96.19 67 GLN B C 1
ATOM 3125 O O . GLN B 1 67 ? 10.914 -26.656 -11.375 1 96.19 67 GLN B O 1
ATOM 3130 N N . ALA B 1 68 ? 11.906 -25.891 -9.5 1 96.25 68 ALA B N 1
ATOM 3131 C CA . ALA B 1 68 ? 12.625 -24.844 -10.211 1 96.25 68 ALA B CA 1
ATOM 3132 C C . ALA B 1 68 ? 14 -24.609 -9.594 1 96.25 68 ALA B C 1
ATOM 3134 O O . ALA B 1 68 ? 14.141 -24.562 -8.375 1 96.25 68 ALA B O 1
ATOM 3135 N N . ARG B 1 69 ? 14.938 -24.5 -10.445 1 97.75 69 ARG B N 1
ATOM 3136 C CA . ARG B 1 69 ? 16.25 -24.047 -10 1 97.75 69 ARG B CA 1
ATOM 3137 C C . ARG B 1 69 ? 16.312 -22.531 -9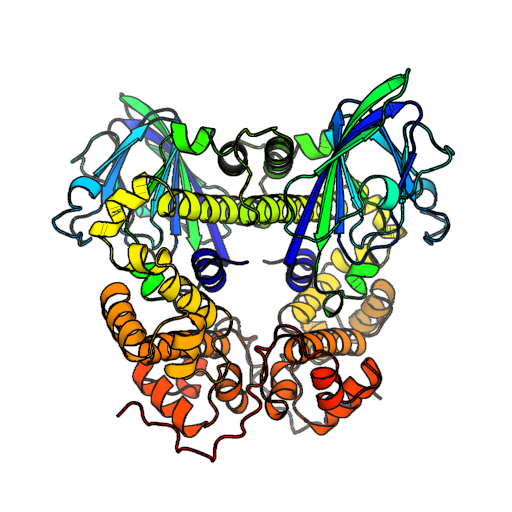.867 1 97.75 69 ARG B C 1
ATOM 3139 O O . ARG B 1 69 ? 15.828 -21.812 -10.75 1 97.75 69 ARG B O 1
ATOM 3146 N N . LEU B 1 70 ? 16.875 -22.078 -8.805 1 98.19 70 LEU B N 1
ATOM 3147 C CA . LEU B 1 70 ? 16.969 -20.656 -8.539 1 98.19 70 LEU B CA 1
ATOM 3148 C C . LEU B 1 70 ? 18.422 -20.203 -8.477 1 98.19 70 LEU B C 1
ATOM 3150 O O . LEU B 1 70 ? 19.266 -20.891 -7.871 1 98.19 70 LEU B O 1
ATOM 3154 N N . ARG B 1 71 ? 18.703 -19.141 -9.141 1 98.12 71 ARG B N 1
ATOM 3155 C CA . ARG B 1 71 ? 20.016 -18.516 -9.156 1 98.12 71 ARG B CA 1
ATOM 3156 C C . ARG B 1 71 ? 20 -17.172 -8.445 1 98.12 71 ARG B C 1
ATOM 3158 O O . ARG B 1 71 ? 18.922 -16.641 -8.133 1 98.12 71 ARG B O 1
ATOM 3165 N N . PRO B 1 72 ? 21.266 -16.641 -8.109 1 98 72 PRO B N 1
ATOM 3166 C CA . PRO B 1 72 ? 21.281 -15.32 -7.48 1 98 72 PRO B CA 1
ATOM 3167 C C . PRO B 1 72 ? 20.484 -14.289 -8.266 1 98 72 PRO B C 1
ATOM 3169 O O . PRO B 1 72 ? 20.641 -14.18 -9.484 1 98 72 PRO B O 1
ATOM 3172 N N . GLY B 1 73 ? 19.578 -13.609 -7.574 1 97.56 73 GLY B N 1
ATOM 3173 C CA . GLY B 1 73 ? 18.781 -12.586 -8.211 1 97.56 73 GLY B CA 1
ATOM 3174 C C . GLY B 1 73 ? 17.391 -13.07 -8.594 1 97.56 73 GLY B C 1
ATOM 3175 O O . GLY B 1 73 ? 16.531 -12.266 -8.961 1 97.56 73 GLY B O 1
ATOM 3176 N N . ASP B 1 74 ? 17.156 -14.398 -8.508 1 97.94 74 ASP B N 1
ATOM 3177 C CA . ASP B 1 74 ? 15.828 -14.938 -8.773 1 97.94 74 ASP B CA 1
ATOM 3178 C C . ASP B 1 74 ? 14.906 -14.75 -7.574 1 97.94 74 ASP B C 1
ATOM 3180 O O . ASP B 1 74 ? 15.359 -14.797 -6.426 1 97.94 74 ASP B O 1
ATOM 3184 N N . LEU B 1 75 ? 13.648 -14.5 -7.844 1 98.12 75 LEU B N 1
ATOM 3185 C CA . LEU B 1 75 ? 12.594 -14.414 -6.844 1 98.12 75 LEU B CA 1
ATOM 3186 C C . LEU B 1 75 ? 11.539 -15.492 -7.074 1 98.12 75 LEU B C 1
ATOM 3188 O O . LEU B 1 75 ? 11.047 -15.656 -8.195 1 98.12 75 LEU B O 1
ATOM 3192 N N . VAL B 1 76 ? 11.258 -16.281 -6.07 1 98 76 VAL B N 1
ATOM 3193 C CA . VAL B 1 76 ? 10.141 -17.219 -6.164 1 98 76 VAL B CA 1
ATOM 3194 C C . VAL B 1 76 ? 9.039 -16.812 -5.188 1 98 76 VAL B C 1
ATOM 3196 O O . VAL B 1 76 ? 9.32 -16.391 -4.062 1 98 76 VAL B O 1
ATOM 3199 N N . VAL B 1 77 ? 7.812 -16.844 -5.637 1 96.81 77 VAL B N 1
ATOM 3200 C CA . VAL B 1 77 ? 6.641 -16.453 -4.863 1 96.81 77 VAL B CA 1
ATOM 3201 C C . VAL B 1 77 ? 5.691 -17.641 -4.719 1 96.81 77 VAL B C 1
ATOM 3203 O O . VAL B 1 77 ? 5.43 -18.359 -5.691 1 96.81 77 VAL B O 1
ATOM 3206 N N . PHE B 1 78 ? 5.312 -17.891 -3.576 1 96.88 78 PHE B N 1
ATOM 3207 C CA . PHE B 1 78 ? 4.211 -18.797 -3.264 1 96.88 78 PHE B CA 1
ATOM 3208 C C . PHE B 1 78 ? 2.988 -18.016 -2.799 1 96.88 78 PHE B C 1
ATOM 3210 O O . PHE B 1 78 ? 2.822 -17.766 -1.603 1 96.88 78 PHE B O 1
ATOM 3217 N N . PRO B 1 79 ? 2.121 -17.672 -3.705 1 92.62 79 PRO B N 1
ATOM 3218 C CA . PRO B 1 79 ? 1.066 -16.688 -3.434 1 92.62 79 PRO B CA 1
ATOM 3219 C C . PRO B 1 79 ? 0.195 -17.078 -2.24 1 92.62 79 PRO B C 1
ATOM 3221 O O . PRO B 1 79 ? -0.205 -16.219 -1.457 1 92.62 79 PRO B O 1
ATOM 3224 N N . TRP B 1 80 ? -0.104 -18.359 -2.104 1 91.69 80 TRP B N 1
ATOM 3225 C CA . TRP B 1 80 ? -1.005 -18.766 -1.029 1 91.69 80 TRP B CA 1
ATOM 3226 C C . TRP B 1 80 ? -0.319 -19.75 -0.079 1 91.69 80 TRP B C 1
ATOM 3228 O O . TRP B 1 80 ? -0.977 -20.578 0.542 1 91.69 80 TRP B O 1
ATOM 3238 N N . GLY B 1 81 ? 1.031 -19.734 -0.091 1 94.81 81 GLY B N 1
ATOM 3239 C CA . GLY B 1 81 ? 1.822 -20.453 0.9 1 94.81 81 GLY B CA 1
ATOM 3240 C C . GLY B 1 81 ? 1.832 -21.953 0.691 1 94.81 81 GLY B C 1
ATOM 3241 O O . GLY B 1 81 ? 1.839 -22.719 1.656 1 94.81 81 GLY B O 1
ATOM 3242 N N . ALA B 1 82 ? 1.764 -22.406 -0.543 1 96.12 82 ALA B N 1
ATOM 3243 C CA . ALA B 1 82 ? 1.857 -23.844 -0.829 1 96.12 82 ALA B CA 1
ATOM 3244 C C . ALA B 1 82 ? 3.094 -24.453 -0.177 1 96.12 82 ALA B C 1
ATOM 3246 O O . ALA B 1 82 ? 4.164 -23.844 -0.166 1 96.12 82 ALA B O 1
ATOM 3247 N N . PRO B 1 83 ? 2.885 -25.641 0.376 1 97.62 83 PRO B N 1
ATOM 3248 C CA . PRO B 1 83 ? 4.047 -26.281 0.992 1 97.62 83 PRO B CA 1
ATOM 3249 C C . PRO B 1 83 ? 5.16 -26.578 -0.011 1 97.62 83 PRO B C 1
ATOM 3251 O O . PRO B 1 83 ? 4.891 -27 -1.139 1 97.62 83 PRO B O 1
ATOM 3254 N N . HIS B 1 84 ? 6.363 -26.312 0.429 1 98 84 HIS B N 1
ATOM 3255 C CA . HIS B 1 84 ? 7.496 -26.438 -0.481 1 98 84 HIS B CA 1
ATOM 3256 C C . HIS B 1 84 ? 8.797 -26.672 0.283 1 98 84 HIS B C 1
ATOM 3258 O O . HIS B 1 84 ? 8.844 -26.5 1.501 1 98 84 HIS B O 1
ATOM 3264 N N . THR B 1 85 ? 9.75 -27.141 -0.465 1 98 85 THR B N 1
ATOM 3265 C CA . THR B 1 85 ? 11.094 -27.375 0.054 1 98 85 THR B CA 1
ATOM 3266 C C . THR B 1 85 ? 12.109 -26.5 -0.665 1 98 85 THR B C 1
ATOM 3268 O O . THR B 1 85 ? 12.047 -26.328 -1.885 1 98 85 THR B O 1
ATOM 3271 N N . LEU B 1 86 ? 12.938 -25.844 0.069 1 98.25 86 LEU B N 1
ATOM 3272 C CA . LEU B 1 86 ? 14.164 -25.266 -0.458 1 98.25 86 LEU B CA 1
ATOM 3273 C C . LEU B 1 86 ? 15.367 -26.156 -0.141 1 98.25 86 LEU B C 1
ATOM 3275 O O . LEU B 1 86 ? 15.5 -26.656 0.979 1 98.25 86 LEU B O 1
ATOM 3279 N N . ALA B 1 87 ? 16.219 -26.391 -1.132 1 98.56 87 ALA B N 1
ATOM 3280 C CA . ALA B 1 87 ? 17.328 -27.297 -0.915 1 98.56 87 ALA B CA 1
ATOM 3281 C C . ALA B 1 87 ? 18.5 -26.969 -1.838 1 98.56 87 ALA B C 1
ATOM 3283 O O . ALA B 1 87 ? 18.312 -26.312 -2.871 1 98.56 87 ALA B O 1
ATOM 3284 N N . ASP B 1 88 ? 19.719 -27.422 -1.445 1 98 88 ASP B N 1
ATOM 3285 C CA . ASP B 1 88 ? 20.875 -27.25 -2.32 1 98 88 ASP B CA 1
ATOM 3286 C C . ASP B 1 88 ? 20.766 -28.156 -3.545 1 98 88 ASP B C 1
ATOM 3288 O O . ASP B 1 88 ? 21.234 -27.797 -4.629 1 98 88 ASP B O 1
ATOM 3292 N N . ARG B 1 89 ? 20.125 -29.297 -3.266 1 95.75 89 ARG B N 1
ATOM 3293 C CA . ARG B 1 89 ? 19.844 -30.25 -4.336 1 95.75 89 ARG B CA 1
ATOM 3294 C C . ARG B 1 89 ? 18.469 -30.875 -4.152 1 95.75 89 ARG B C 1
ATOM 3296 O O . ARG B 1 89 ? 18.047 -31.141 -3.023 1 95.75 89 ARG B O 1
ATOM 3303 N N . PRO B 1 90 ? 17.875 -31.203 -5.363 1 94.25 90 PRO B N 1
ATOM 3304 C CA . PRO B 1 90 ? 16.578 -31.859 -5.242 1 94.25 90 PRO B CA 1
ATOM 3305 C C . PRO B 1 90 ? 16.656 -33.219 -4.543 1 94.25 90 PRO B C 1
ATOM 3307 O O . PRO B 1 90 ? 17.672 -33.906 -4.664 1 94.25 90 PRO B O 1
ATOM 3310 N N . GLY B 1 91 ? 15.641 -33.562 -3.826 1 91.38 91 GLY B N 1
ATOM 3311 C CA . GLY B 1 91 ? 15.516 -34.906 -3.275 1 91.38 91 GLY B CA 1
ATOM 3312 C C . GLY B 1 91 ? 16.141 -35.031 -1.901 1 91.38 91 GLY B C 1
ATOM 3313 O O . GLY B 1 91 ? 16.078 -36.094 -1.287 1 91.38 91 GLY B O 1
ATOM 3314 N N . ARG B 1 92 ? 16.828 -34.031 -1.386 1 92.25 92 ARG B N 1
ATOM 3315 C CA . ARG B 1 92 ? 17.406 -34.062 -0.047 1 92.25 92 ARG B CA 1
ATOM 3316 C C . ARG B 1 92 ? 16.328 -34.219 1.015 1 92.25 92 ARG B C 1
ATOM 3318 O O . ARG B 1 92 ? 15.234 -33.656 0.893 1 92.25 92 ARG B O 1
ATOM 3325 N N . GLU B 1 93 ? 16.688 -35.031 2.023 1 94.12 93 GLU B N 1
ATOM 3326 C CA . GLU B 1 93 ? 15.82 -35.031 3.189 1 94.12 93 GLU B CA 1
ATOM 3327 C C . GLU B 1 93 ? 15.766 -33.656 3.852 1 94.12 93 GLU B C 1
ATOM 3329 O O . GLU B 1 93 ? 16.797 -33.094 4.191 1 94.12 93 GLU B O 1
ATOM 3334 N N . ALA B 1 94 ? 14.555 -33.25 4.035 1 96.44 94 ALA B N 1
ATOM 3335 C CA . ALA B 1 94 ? 14.406 -31.875 4.469 1 96.44 94 ALA B CA 1
ATOM 3336 C C . ALA B 1 94 ? 14.125 -31.781 5.965 1 96.44 94 ALA B C 1
ATOM 3338 O O . ALA B 1 94 ? 13.43 -32.625 6.52 1 96.44 94 ALA B O 1
ATOM 3339 N N . LEU B 1 95 ? 14.727 -30.766 6.637 1 96.06 95 LEU B N 1
ATOM 3340 C CA . LEU B 1 95 ? 14.32 -30.375 7.977 1 96.06 95 LEU B CA 1
ATOM 3341 C C . LEU B 1 95 ? 13.023 -29.578 7.938 1 96.06 95 LEU B C 1
ATOM 3343 O O . LEU B 1 95 ? 12.828 -28.75 7.047 1 96.06 95 LEU B O 1
ATOM 3347 N N . PRO B 1 96 ? 12.18 -29.859 8.938 1 95.62 96 PRO B N 1
ATOM 3348 C CA . PRO B 1 96 ? 11.008 -28.969 9.016 1 95.62 96 PRO B CA 1
ATOM 3349 C C . PRO B 1 96 ? 11.375 -27.531 9.352 1 95.62 96 PRO B C 1
ATOM 3351 O O . PRO B 1 96 ? 12.281 -27.297 10.156 1 95.62 96 PRO B O 1
ATOM 3354 N N . LEU B 1 97 ? 10.703 -26.625 8.695 1 94.38 97 LEU B N 1
ATOM 3355 C CA . LEU B 1 97 ? 10.969 -25.219 8.93 1 94.38 97 LEU B CA 1
ATOM 3356 C C . LEU B 1 97 ? 10.914 -24.891 10.414 1 94.38 97 LEU B C 1
ATOM 3358 O O . LEU B 1 97 ? 11.719 -24.109 10.914 1 94.38 97 LEU B O 1
ATOM 3362 N N . ALA B 1 98 ? 9.984 -25.484 11.156 1 91.62 98 ALA B N 1
ATOM 3363 C CA . ALA B 1 98 ? 9.797 -25.234 12.578 1 91.62 98 ALA B CA 1
ATOM 3364 C C . ALA B 1 98 ? 11.062 -25.562 13.367 1 91.62 98 ALA B C 1
ATOM 3366 O O . ALA B 1 98 ? 11.289 -25 14.445 1 91.62 98 ALA B O 1
ATOM 3367 N N . ALA B 1 99 ? 11.852 -26.438 12.836 1 92.62 99 ALA B N 1
ATOM 3368 C CA . ALA B 1 99 ? 13.078 -26.844 13.516 1 92.62 99 ALA B CA 1
ATOM 3369 C C . ALA B 1 99 ? 14.141 -25.75 13.422 1 92.62 99 ALA B C 1
ATOM 3371 O O . ALA B 1 99 ? 15.008 -25.641 14.289 1 92.62 99 ALA B O 1
ATOM 3372 N N . VAL B 1 100 ? 14.055 -24.938 12.43 1 91.31 100 VAL B N 1
ATOM 3373 C CA . VAL B 1 100 ? 15.102 -23.938 12.227 1 91.31 100 VAL B CA 1
ATOM 3374 C C . VAL B 1 100 ? 14.562 -22.547 12.555 1 91.31 100 VAL B C 1
ATOM 3376 O O . VAL B 1 100 ? 15.328 -21.609 12.781 1 91.31 100 VAL B O 1
ATOM 3379 N N . LEU B 1 101 ? 13.281 -22.391 12.492 1 88.56 101 LEU B N 1
ATOM 3380 C CA . LEU B 1 101 ? 12.594 -21.156 12.852 1 88.56 101 LEU B CA 1
ATOM 3381 C C . LEU B 1 101 ? 11.391 -21.438 13.742 1 88.56 101 LEU B C 1
ATOM 3383 O O . LEU B 1 101 ? 10.242 -21.359 13.289 1 88.56 101 LEU B O 1
ATOM 3387 N N . PRO B 1 102 ? 11.594 -21.578 14.938 1 80.5 102 PRO B N 1
ATOM 3388 C CA . PRO B 1 102 ? 10.508 -22.016 15.82 1 80.5 102 PRO B CA 1
ATOM 3389 C C . PRO B 1 102 ? 9.461 -20.922 16.062 1 80.5 102 PRO B C 1
ATOM 3391 O O . PRO B 1 102 ? 8.266 -21.219 16.141 1 80.5 102 PRO B O 1
ATOM 3394 N N . ASP B 1 103 ? 9.883 -19.703 16.25 1 79.62 103 ASP B N 1
ATOM 3395 C CA . ASP B 1 103 ? 8.938 -18.609 16.453 1 79.62 103 ASP B CA 1
ATOM 3396 C C . ASP B 1 103 ? 8.664 -17.859 15.156 1 79.62 103 ASP B C 1
ATOM 3398 O O . ASP B 1 103 ? 9.531 -17.156 14.641 1 79.62 103 ASP B O 1
ATOM 3402 N N . ARG B 1 104 ? 7.473 -18.016 14.672 1 77 104 ARG B N 1
ATOM 3403 C CA . ARG B 1 104 ? 7.152 -17.422 13.375 1 77 104 ARG B CA 1
ATOM 3404 C C . ARG B 1 104 ? 5.996 -16.438 13.5 1 77 104 ARG B C 1
ATOM 3406 O O . ARG B 1 104 ? 5.176 -16.312 12.586 1 77 104 ARG B O 1
ATOM 3413 N N . THR B 1 105 ? 5.957 -15.828 14.586 1 75.56 105 THR B N 1
ATOM 3414 C CA . THR B 1 105 ? 4.945 -14.797 14.781 1 75.56 105 THR B CA 1
ATOM 3415 C C . THR B 1 105 ? 5.242 -13.578 13.922 1 75.56 105 THR B C 1
ATOM 3417 O O . THR B 1 105 ? 6.367 -13.07 13.914 1 75.56 105 THR B O 1
ATOM 3420 N N . PRO B 1 106 ? 4.242 -13.195 13.172 1 73.5 106 PRO B N 1
ATOM 3421 C CA . PRO B 1 106 ? 4.477 -11.984 12.383 1 73.5 106 PRO B CA 1
ATOM 3422 C C . PRO B 1 106 ? 4.852 -10.781 13.242 1 73.5 106 PRO B C 1
ATOM 3424 O O . PRO B 1 106 ? 4.414 -10.672 14.398 1 73.5 106 PRO B O 1
ATOM 3427 N N . GLY B 1 107 ? 5.621 -9.898 12.609 1 70.75 107 GLY B N 1
ATOM 3428 C CA . GLY B 1 107 ? 6 -8.672 13.297 1 70.75 107 GLY B CA 1
ATOM 3429 C C . GLY B 1 107 ? 7.281 -8.812 14.094 1 70.75 107 GLY B C 1
ATOM 3430 O O . GLY B 1 107 ? 7.793 -7.824 14.633 1 70.75 107 GLY B O 1
ATOM 3431 N N . GLN B 1 108 ? 7.789 -10.023 14.188 1 68.25 108 GLN B N 1
ATOM 3432 C CA . GLN B 1 108 ? 9.047 -10.234 14.891 1 68.25 108 GLN B CA 1
ATOM 3433 C C . GLN B 1 108 ? 10.234 -9.742 14.055 1 68.25 108 GLN B C 1
ATOM 3435 O O . GLN B 1 108 ? 10.141 -9.672 12.828 1 68.25 108 GLN B O 1
ATOM 3440 N N . PRO B 1 109 ? 11.227 -9.234 14.781 1 66.06 109 PRO B N 1
ATOM 3441 C CA . PRO B 1 109 ? 12.43 -8.836 14.055 1 66.06 109 PRO B CA 1
ATOM 3442 C C . PRO B 1 109 ? 12.977 -9.945 13.164 1 66.06 109 PRO B C 1
ATOM 3444 O O . PRO B 1 109 ? 12.578 -11.109 13.297 1 66.06 109 PRO B O 1
ATOM 3447 N N . THR B 1 110 ? 13.867 -9.461 12.258 1 65.81 110 THR B N 1
ATOM 3448 C CA . THR B 1 110 ? 14.539 -10.391 11.352 1 65.81 110 THR B CA 1
ATOM 3449 C C . THR B 1 110 ? 15.227 -11.508 12.133 1 65.81 110 THR B C 1
ATOM 3451 O O . THR B 1 110 ? 15.977 -11.242 13.07 1 65.81 110 THR B O 1
ATOM 3454 N N . VAL B 1 111 ? 14.898 -12.719 11.711 1 75.5 111 VAL B N 1
ATOM 3455 C CA . VAL B 1 111 ? 15.477 -13.891 12.367 1 75.5 111 VAL B CA 1
ATOM 3456 C C . VAL B 1 111 ? 16.5 -14.539 11.438 1 75.5 111 VAL B C 1
ATOM 3458 O O . VAL B 1 111 ? 16.172 -14.938 10.32 1 75.5 111 VAL B O 1
ATOM 3461 N N . PRO B 1 112 ? 17.797 -14.523 11.867 1 85.5 112 PRO B N 1
ATOM 3462 C CA . PRO B 1 112 ? 18.781 -15.227 11.039 1 85.5 112 PRO B CA 1
ATOM 3463 C C . PRO B 1 112 ? 18.703 -16.75 11.203 1 85.5 112 PRO B C 1
ATOM 3465 O O . PRO B 1 112 ? 18.516 -17.25 12.312 1 85.5 112 PRO B O 1
ATOM 3468 N N . VAL B 1 113 ? 18.641 -17.469 10.148 1 91 113 VAL B N 1
ATOM 3469 C CA . VAL B 1 113 ? 18.734 -18.938 10.117 1 91 113 VAL B CA 1
ATOM 3470 C C . VAL B 1 113 ? 20.078 -19.344 9.531 1 91 113 VAL B C 1
ATOM 3472 O O . VAL B 1 113 ? 20.438 -18.938 8.422 1 91 113 VAL B O 1
ATOM 3475 N N . ARG B 1 114 ? 20.844 -20.094 10.305 1 94.75 114 ARG B N 1
ATOM 3476 C CA . ARG B 1 114 ? 22.141 -20.562 9.859 1 94.75 114 ARG B CA 1
ATOM 3477 C C . ARG B 1 114 ? 22.25 -22.078 9.945 1 94.75 114 ARG B C 1
ATOM 3479 O O . ARG B 1 114 ? 21.938 -22.672 10.984 1 94.75 114 ARG B O 1
ATOM 3486 N N . LEU B 1 115 ? 22.516 -22.703 8.883 1 95.38 115 LEU B N 1
ATOM 3487 C CA . LEU B 1 115 ? 22.812 -24.141 8.844 1 95.38 115 LEU B CA 1
ATOM 3488 C C . LEU B 1 115 ? 24.219 -24.375 8.312 1 95.38 115 LEU B C 1
ATOM 3490 O O . LEU B 1 115 ? 24.531 -24.047 7.164 1 95.38 115 LEU B O 1
ATOM 3494 N N . PRO B 1 116 ? 25.047 -24.953 9.148 1 95 116 PRO B N 1
ATOM 3495 C CA . PRO B 1 116 ? 26.438 -25.188 8.711 1 95 116 PRO B CA 1
ATOM 3496 C C . PRO B 1 116 ? 26.547 -26.391 7.777 1 95 116 PRO B C 1
ATOM 3498 O O . PRO B 1 116 ? 25.625 -27.203 7.691 1 95 116 PRO B O 1
ATOM 3501 N N . GLY B 1 117 ? 27.547 -26.5 7 1 95.25 117 GLY B N 1
ATOM 3502 C CA . GLY B 1 117 ? 27.891 -27.578 6.098 1 95.25 117 GLY B CA 1
ATOM 3503 C C . GLY B 1 117 ? 29.219 -27.359 5.375 1 95.25 117 GLY B C 1
ATOM 3504 O O . GLY B 1 117 ? 29.75 -26.25 5.379 1 95.25 117 GLY B O 1
ATOM 3505 N N . PRO B 1 118 ? 29.703 -28.375 4.879 1 96.56 118 PRO B N 1
ATOM 3506 C CA . PRO B 1 118 ? 31.016 -28.281 4.227 1 96.56 118 PRO B CA 1
ATOM 3507 C C . PRO B 1 118 ? 30.922 -27.734 2.803 1 96.56 118 PRO B C 1
ATOM 3509 O O . PRO B 1 118 ? 31.953 -27.391 2.201 1 96.56 118 PRO B O 1
ATOM 3512 N N . GLY B 1 119 ? 29.844 -27.656 2.258 1 97.12 119 GLY B N 1
ATOM 3513 C CA . GLY B 1 119 ? 29.672 -27.312 0.858 1 97.12 119 GLY B CA 1
ATOM 3514 C C . GLY B 1 119 ? 29.469 -25.812 0.644 1 97.12 119 GLY B C 1
ATOM 3515 O O . GLY B 1 119 ? 29.75 -25.016 1.526 1 97.12 119 GLY B O 1
ATOM 3516 N N . PRO B 1 120 ? 29.078 -25.438 -0.542 1 97.19 120 PRO B N 1
ATOM 3517 C CA . PRO B 1 120 ? 28.891 -24.031 -0.883 1 97.19 120 PRO B CA 1
ATOM 3518 C C . PRO B 1 120 ? 27.766 -23.375 -0.074 1 97.19 120 PRO B C 1
ATOM 3520 O O . PRO B 1 120 ? 26.812 -24.047 0.312 1 97.19 120 PRO B O 1
ATOM 3523 N N . GLU B 1 121 ? 27.906 -22.109 0.113 1 97.81 121 GLU B N 1
ATOM 3524 C CA . GLU B 1 121 ? 26.953 -21.328 0.89 1 97.81 121 GLU B CA 1
ATOM 3525 C C . GLU B 1 121 ? 25.891 -20.703 -0.011 1 97.81 121 GLU B C 1
ATOM 3527 O O . GLU B 1 121 ? 26.188 -20.297 -1.134 1 97.81 121 GLU B O 1
ATOM 3532 N N . SER B 1 122 ? 24.672 -20.688 0.488 1 97.94 122 SER B N 1
ATOM 3533 C CA . SER B 1 122 ? 23.578 -19.922 -0.113 1 97.94 122 SER B CA 1
ATOM 3534 C C . SER B 1 122 ? 22.984 -18.938 0.885 1 97.94 122 SER B C 1
ATOM 3536 O O . SER B 1 122 ? 22.844 -19.25 2.07 1 97.94 122 SER B O 1
ATOM 3538 N N . THR B 1 123 ? 22.703 -17.719 0.452 1 97.44 123 THR B N 1
ATOM 3539 C CA . THR B 1 123 ? 22.016 -16.703 1.226 1 97.44 123 THR B CA 1
ATOM 3540 C C . THR B 1 123 ? 20.656 -16.375 0.595 1 97.44 123 THR B C 1
ATOM 3542 O O . THR B 1 123 ? 20.594 -15.938 -0.553 1 97.44 123 THR B O 1
ATOM 3545 N N . ILE B 1 124 ? 19.594 -16.578 1.344 1 97.56 124 ILE B N 1
ATOM 3546 C CA . ILE B 1 124 ? 18.25 -16.422 0.827 1 97.56 124 ILE B CA 1
ATOM 3547 C C . ILE B 1 124 ? 17.438 -15.531 1.769 1 97.56 124 ILE B C 1
ATOM 3549 O O . ILE B 1 124 ? 17.359 -15.789 2.971 1 97.56 124 ILE B O 1
ATOM 3553 N N . LEU B 1 125 ? 16.906 -14.43 1.208 1 96.12 125 LEU B N 1
ATOM 3554 C CA . LEU B 1 125 ? 15.945 -13.625 1.962 1 96.12 125 LEU B CA 1
ATOM 3555 C C . LEU B 1 125 ? 14.547 -14.234 1.882 1 96.12 125 LEU B C 1
ATOM 3557 O O . LEU B 1 125 ? 14.023 -14.445 0.787 1 96.12 125 LEU B O 1
ATOM 3561 N N . CYS B 1 126 ? 13.969 -14.539 3 1 95.81 126 CYS B N 1
ATOM 3562 C CA . CYS B 1 126 ? 12.656 -15.172 3.066 1 95.81 126 CYS B CA 1
ATOM 3563 C C . CYS B 1 126 ? 11.656 -14.281 3.793 1 95.81 126 CYS B C 1
ATOM 3565 O O . CYS B 1 126 ? 12.016 -13.594 4.754 1 95.81 126 CYS B O 1
ATOM 3567 N N . ALA B 1 127 ? 10.445 -14.32 3.336 1 94.69 127 ALA B N 1
ATOM 3568 C CA . ALA B 1 127 ? 9.391 -13.562 4.012 1 94.69 127 ALA B CA 1
ATOM 3569 C C . ALA B 1 127 ? 8.047 -14.273 3.902 1 94.69 127 ALA B C 1
ATOM 3571 O O . ALA B 1 127 ? 7.723 -14.844 2.857 1 94.69 127 ALA B O 1
ATOM 3572 N N . GLY B 1 128 ? 7.34 -14.297 4.938 1 94.12 128 GLY B N 1
ATOM 3573 C CA . GLY B 1 128 ? 5.941 -14.688 4.973 1 94.12 128 GLY B CA 1
ATOM 3574 C C . GLY B 1 128 ? 5.008 -13.539 5.32 1 94.12 128 GLY B C 1
ATOM 3575 O O . GLY B 1 128 ? 5.137 -12.938 6.387 1 94.12 128 GLY B O 1
ATOM 3576 N N . LEU B 1 129 ? 4.145 -13.203 4.398 1 92.62 129 LEU B N 1
ATOM 3577 C CA . LEU B 1 129 ? 3.176 -12.133 4.609 1 92.62 129 LEU B CA 1
ATOM 3578 C C . LEU B 1 129 ? 1.821 -12.703 5.02 1 92.62 129 LEU B C 1
ATOM 3580 O O . LEU B 1 129 ? 1.134 -13.32 4.203 1 92.62 129 LEU B O 1
ATOM 3584 N N . SER B 1 130 ? 1.468 -12.375 6.219 1 90 130 SER B N 1
ATOM 3585 C CA . SER B 1 130 ? 0.212 -12.898 6.742 1 90 130 SER B CA 1
ATOM 3586 C C . SER B 1 130 ? -0.968 -12.031 6.328 1 90 130 SER B C 1
ATOM 3588 O O . SER B 1 130 ? -0.86 -10.805 6.297 1 90 130 SER B O 1
ATOM 3590 N N . TYR B 1 131 ? -1.982 -12.633 5.906 1 82.12 131 TYR B N 1
ATOM 3591 C CA . TYR B 1 131 ? -3.225 -11.938 5.582 1 82.12 131 TYR B CA 1
ATOM 3592 C C . TYR B 1 131 ? -4.426 -12.672 6.172 1 82.12 131 TYR B C 1
ATOM 3594 O O . TYR B 1 131 ? -4.289 -13.773 6.703 1 82.12 131 TYR B O 1
ATOM 3602 N N . ASN B 1 132 ? -5.508 -11.969 6.246 1 73.06 132 ASN B N 1
ATOM 3603 C CA . ASN B 1 132 ? -6.734 -12.578 6.75 1 73.06 132 ASN B CA 1
ATOM 3604 C C . ASN B 1 132 ? -7.277 -13.625 5.777 1 73.06 132 ASN B C 1
ATOM 3606 O O . ASN B 1 132 ? -7.723 -13.289 4.68 1 73.06 132 ASN B O 1
ATOM 3610 N N . SER B 1 133 ? -7.242 -14.828 6.168 1 72.19 133 SER B N 1
ATOM 3611 C CA . SER B 1 133 ? -7.613 -15.945 5.305 1 72.19 133 SER B CA 1
ATOM 3612 C C . SER B 1 133 ? -9.07 -15.844 4.863 1 72.19 133 SER B C 1
ATOM 3614 O O . SER B 1 133 ? -9.445 -16.406 3.828 1 72.19 133 SER B O 1
ATOM 3616 N N . VAL B 1 134 ? -9.805 -15.156 5.648 1 69 134 VAL B N 1
ATOM 3617 C CA . VAL B 1 134 ? -11.211 -14.992 5.293 1 69 134 VAL B CA 1
ATOM 3618 C C . VAL B 1 134 ? -11.328 -14.211 3.988 1 69 134 VAL B C 1
ATOM 3620 O O . VAL B 1 134 ? -12.242 -14.445 3.195 1 69 134 VAL B O 1
ATOM 3623 N N . GLY B 1 135 ? -10.352 -13.414 3.758 1 67.06 135 GLY B N 1
ATOM 3624 C CA . GLY B 1 135 ? -10.367 -12.57 2.576 1 67.06 135 GLY B CA 1
ATOM 3625 C C . GLY B 1 135 ? -9.82 -13.258 1.34 1 67.06 135 GLY B C 1
ATOM 3626 O O . GLY B 1 135 ? -9.891 -12.711 0.236 1 67.06 135 GLY B O 1
ATOM 3627 N N . GLU B 1 136 ? -9.359 -14.469 1.519 1 76.25 136 GLU B N 1
ATOM 3628 C CA . GLU B 1 136 ? -8.758 -15.172 0.388 1 76.25 136 GLU B CA 1
ATOM 3629 C C . GLU B 1 136 ? -9.828 -15.68 -0.576 1 76.25 136 GLU B C 1
ATOM 3631 O O . GLU B 1 136 ? -10.633 -16.531 -0.218 1 76.25 136 GLU B O 1
ATOM 3636 N N . SER B 1 137 ? -9.836 -15.148 -1.713 1 77.69 137 SER B N 1
ATOM 3637 C CA . SER B 1 137 ? -10.805 -15.555 -2.723 1 77.69 137 SER B CA 1
ATOM 3638 C C . SER B 1 137 ? -10.391 -16.859 -3.4 1 77.69 137 SER B C 1
ATOM 3640 O O . SER B 1 137 ? -9.219 -17.234 -3.357 1 77.69 137 SER B O 1
ATOM 3642 N N . ALA B 1 138 ? -11.383 -17.5 -3.967 1 78.44 138 ALA B N 1
ATOM 3643 C CA . ALA B 1 138 ? -11.117 -18.688 -4.754 1 78.44 138 ALA B CA 1
ATOM 3644 C C . ALA B 1 138 ? -10.203 -18.391 -5.938 1 78.44 138 ALA B C 1
ATOM 3646 O O . ALA B 1 138 ? -9.367 -19.203 -6.312 1 78.44 138 ALA B O 1
ATOM 3647 N N . LEU B 1 139 ? -10.391 -17.234 -6.469 1 84.19 139 LEU B N 1
ATOM 3648 C CA . LEU B 1 139 ? -9.562 -16.828 -7.598 1 84.19 139 LEU B CA 1
ATOM 3649 C C . LEU B 1 139 ? -8.102 -16.703 -7.188 1 84.19 139 LEU B C 1
ATOM 3651 O O . LEU B 1 139 ? -7.207 -17.094 -7.938 1 84.19 139 LEU B O 1
ATOM 3655 N N . TYR B 1 140 ? -7.84 -16.188 -6.012 1 86.94 140 TYR B N 1
ATOM 3656 C CA . TYR B 1 140 ? -6.48 -16.062 -5.504 1 86.94 140 TYR B CA 1
ATOM 3657 C C . TYR B 1 140 ? -5.863 -17.438 -5.266 1 86.94 140 TYR B C 1
ATOM 3659 O O . TYR B 1 140 ? -4.699 -17.672 -5.602 1 86.94 140 TYR B O 1
ATOM 3667 N N . ARG B 1 141 ? -6.668 -18.344 -4.762 1 85.81 141 ARG B N 1
ATOM 3668 C CA . ARG B 1 141 ? -6.203 -19.703 -4.48 1 85.81 141 ARG B CA 1
ATOM 3669 C C . ARG B 1 141 ? -5.984 -20.484 -5.77 1 85.81 141 ARG B C 1
ATOM 3671 O O . ARG B 1 141 ? -5.281 -21.5 -5.777 1 85.81 141 ARG B O 1
ATOM 3678 N N . ALA B 1 142 ? -6.562 -20.016 -6.809 1 86.12 142 ALA B N 1
ATOM 3679 C CA . ALA B 1 142 ? -6.453 -20.688 -8.102 1 86.12 142 ALA B CA 1
ATOM 3680 C C . ALA B 1 142 ? -5.211 -20.234 -8.859 1 86.12 142 ALA B C 1
ATOM 3682 O O . ALA B 1 142 ? -4.918 -20.75 -9.945 1 86.12 142 ALA B O 1
ATOM 3683 N N . LEU B 1 143 ? -4.492 -19.344 -8.32 1 87.75 143 LEU B N 1
ATOM 3684 C CA . LEU B 1 143 ? -3.223 -18.953 -8.93 1 87.75 143 LEU B CA 1
ATOM 3685 C C . LEU B 1 143 ? -2.215 -20.094 -8.852 1 87.75 143 LEU B C 1
ATOM 3687 O O . LEU B 1 143 ? -2.322 -20.969 -7.98 1 87.75 143 LEU B O 1
ATOM 3691 N N . PRO B 1 144 ? -1.284 -20.094 -9.797 1 90.56 144 PRO B N 1
ATOM 3692 C CA . PRO B 1 144 ? -0.234 -21.109 -9.664 1 90.56 144 PRO B CA 1
ATOM 3693 C C . PRO B 1 144 ? 0.422 -21.109 -8.281 1 90.56 144 PRO B C 1
ATOM 3695 O O . PRO B 1 144 ? 0.648 -20.031 -7.711 1 90.56 144 PRO B O 1
ATOM 3698 N N . PRO B 1 145 ? 0.641 -22.266 -7.754 1 93.69 145 PRO B N 1
ATOM 3699 C CA . PRO B 1 145 ? 1.161 -22.344 -6.387 1 93.69 145 PRO B CA 1
ATOM 3700 C C . PRO B 1 145 ? 2.584 -21.812 -6.262 1 93.69 145 PRO B C 1
ATOM 3702 O O . PRO B 1 145 ? 3.041 -21.516 -5.152 1 93.69 145 PRO B O 1
ATOM 3705 N N . MET B 1 146 ? 3.246 -21.734 -7.328 1 95.25 146 MET B N 1
ATOM 3706 C CA . MET B 1 146 ? 4.625 -21.266 -7.359 1 95.25 146 MET B CA 1
ATOM 3707 C C . MET B 1 146 ? 4.891 -20.438 -8.625 1 95.25 146 MET B C 1
ATOM 3709 O O . MET B 1 146 ? 4.598 -20.891 -9.727 1 95.25 146 MET B O 1
ATOM 3713 N N . LEU B 1 147 ? 5.387 -19.266 -8.477 1 93 147 LEU B N 1
ATOM 3714 C CA . LEU B 1 147 ? 5.773 -18.391 -9.578 1 93 147 LEU B CA 1
ATOM 3715 C C . LEU B 1 147 ? 7.227 -17.953 -9.43 1 93 147 LEU B C 1
ATOM 3717 O O . LEU B 1 147 ? 7.621 -17.438 -8.383 1 93 147 LEU B O 1
ATOM 3721 N N . VAL B 1 148 ? 8 -18.125 -10.5 1 94.81 148 VAL B N 1
ATOM 3722 C CA . VAL B 1 148 ? 9.414 -17.766 -10.461 1 94.81 148 VAL B CA 1
ATOM 3723 C C . VAL B 1 148 ? 9.656 -16.562 -11.375 1 94.81 148 VAL B C 1
ATOM 3725 O O . VAL B 1 148 ? 9.266 -16.578 -12.539 1 94.81 148 VAL B O 1
ATOM 3728 N N . LEU B 1 149 ? 10.219 -15.562 -10.828 1 94.38 149 LEU B N 1
ATOM 3729 C CA . LEU B 1 149 ? 10.766 -14.453 -11.594 1 94.38 149 LEU B CA 1
ATOM 3730 C C . LEU B 1 149 ? 12.289 -14.539 -11.672 1 94.38 149 LEU B C 1
ATOM 3732 O O . LEU B 1 149 ? 12.969 -14.352 -10.664 1 94.38 149 LEU B O 1
ATOM 3736 N N . HIS B 1 150 ? 12.75 -14.734 -12.82 1 94.69 150 HIS B N 1
ATOM 3737 C CA . HIS B 1 150 ? 14.195 -14.859 -12.992 1 94.69 150 HIS B CA 1
ATOM 3738 C C . HIS B 1 150 ? 14.883 -13.508 -12.906 1 94.69 150 HIS B C 1
ATOM 3740 O O . HIS B 1 150 ? 14.266 -12.469 -13.164 1 94.69 150 HIS B O 1
ATOM 3746 N N . ARG B 1 151 ? 16.172 -13.547 -12.641 1 96.25 151 ARG B N 1
ATOM 3747 C CA . ARG B 1 151 ? 16.969 -12.344 -12.383 1 96.25 151 ARG B CA 1
ATOM 3748 C C . ARG B 1 151 ? 16.828 -11.352 -13.531 1 96.25 151 ARG B C 1
ATOM 3750 O O . ARG B 1 151 ? 16.828 -10.141 -13.312 1 96.25 151 ARG B O 1
ATOM 3757 N N . GLU B 1 152 ? 16.703 -11.82 -14.719 1 92.69 152 GLU B N 1
ATOM 3758 C CA . GLU B 1 152 ? 16.609 -10.938 -15.875 1 92.69 152 GLU B CA 1
ATOM 3759 C C . GLU B 1 152 ? 15.32 -10.117 -15.844 1 92.69 152 GLU B C 1
ATOM 3761 O O . GLU B 1 152 ? 15.32 -8.938 -16.203 1 92.69 152 GLU B O 1
ATOM 3766 N N . VAL B 1 153 ? 14.297 -10.773 -15.453 1 89.62 153 VAL B N 1
ATOM 3767 C CA . VAL B 1 153 ? 13.016 -10.078 -15.344 1 89.62 153 VAL B CA 1
ATOM 3768 C C . VAL B 1 153 ? 13.055 -9.086 -14.188 1 89.62 153 VAL B C 1
ATOM 3770 O O . VAL B 1 153 ? 12.641 -7.934 -14.336 1 89.62 153 VAL B O 1
ATOM 3773 N N . VAL B 1 154 ? 13.578 -9.492 -13.047 1 93.12 154 VAL B N 1
ATOM 3774 C CA . VAL B 1 154 ? 13.672 -8.648 -11.852 1 93.12 154 VAL B CA 1
ATOM 3775 C C . VAL B 1 154 ? 14.484 -7.398 -12.164 1 93.12 154 VAL B C 1
ATOM 3777 O O . VAL B 1 154 ? 14.07 -6.281 -11.844 1 93.12 154 VAL B O 1
ATOM 3780 N N . ARG B 1 155 ? 15.594 -7.555 -12.852 1 90.75 155 ARG B N 1
ATOM 3781 C CA . ARG B 1 155 ? 16.5 -6.441 -13.133 1 90.75 155 ARG B CA 1
ATOM 3782 C C . ARG B 1 155 ? 15.867 -5.461 -14.109 1 90.75 155 ARG B C 1
ATOM 3784 O O . ARG B 1 155 ? 16.188 -4.27 -14.102 1 90.75 155 ARG B O 1
ATOM 3791 N N . ARG B 1 156 ? 14.961 -6.008 -14.906 1 88.19 156 ARG B N 1
ATOM 3792 C CA . ARG B 1 156 ? 14.312 -5.156 -15.898 1 88.19 156 ARG B CA 1
ATOM 3793 C C . ARG B 1 156 ? 13.219 -4.305 -15.258 1 88.19 156 ARG B C 1
ATOM 3795 O O . ARG B 1 156 ? 12.656 -3.42 -15.898 1 88.19 156 ARG B O 1
ATOM 3802 N N . HIS B 1 157 ? 12.93 -4.562 -14.047 1 88.5 157 HIS B N 1
ATOM 3803 C CA . HIS B 1 157 ? 11.922 -3.805 -13.312 1 88.5 157 HIS B CA 1
ATOM 3804 C C . HIS B 1 157 ? 12.531 -3.123 -12.094 1 88.5 157 HIS B C 1
ATOM 3806 O O . HIS B 1 157 ? 12.547 -3.693 -11 1 88.5 157 HIS B O 1
ATOM 3812 N N . PRO B 1 158 ? 12.898 -1.926 -12.258 1 87.69 158 PRO B N 1
ATOM 3813 C CA . PRO B 1 158 ? 13.742 -1.255 -11.266 1 87.69 158 PRO B CA 1
ATOM 3814 C C . PRO B 1 158 ? 13.078 -1.182 -9.883 1 87.69 158 PRO B C 1
ATOM 3816 O O . PRO B 1 158 ? 13.75 -1.351 -8.867 1 87.69 158 PRO B O 1
ATOM 3819 N N . LEU B 1 159 ? 11.82 -0.853 -9.844 1 89.75 159 LEU B N 1
ATOM 3820 C CA . LEU B 1 159 ? 11.18 -0.746 -8.531 1 89.75 159 LEU B CA 1
ATOM 3821 C C . LEU B 1 159 ? 11.266 -2.066 -7.777 1 89.75 159 LEU B C 1
ATOM 3823 O O . LEU B 1 159 ? 11.594 -2.088 -6.59 1 89.75 159 LEU B O 1
ATOM 3827 N N . LEU B 1 160 ? 10.961 -3.141 -8.414 1 92.62 160 LEU B N 1
ATOM 3828 C CA . LEU B 1 160 ? 11.07 -4.445 -7.773 1 92.62 160 LEU B CA 1
ATOM 3829 C C . LEU B 1 160 ? 12.516 -4.75 -7.398 1 92.62 160 LEU B C 1
ATOM 3831 O O . LEU B 1 160 ? 12.797 -5.148 -6.266 1 92.62 160 LEU B O 1
ATOM 3835 N N . HIS B 1 161 ? 13.414 -4.566 -8.367 1 93.25 161 HIS B N 1
ATOM 3836 C CA . HIS B 1 161 ? 14.828 -4.848 -8.156 1 93.25 161 HIS B CA 1
ATOM 3837 C C . HIS B 1 161 ? 15.375 -4.066 -6.973 1 93.25 161 HIS B C 1
ATOM 3839 O O . HIS B 1 161 ? 16.016 -4.641 -6.09 1 93.25 161 HIS B O 1
ATOM 3845 N N . HIS B 1 162 ? 15.094 -2.826 -6.902 1 90.5 162 HIS B N 1
ATOM 3846 C CA . HIS B 1 162 ? 15.633 -1.963 -5.855 1 90.5 162 HIS B CA 1
ATOM 3847 C C . HIS B 1 162 ? 14.969 -2.252 -4.512 1 90.5 162 HIS B C 1
ATOM 3849 O O . HIS B 1 162 ? 15.609 -2.156 -3.465 1 90.5 162 HIS B O 1
ATOM 3855 N N . THR B 1 163 ? 13.703 -2.541 -4.516 1 92.62 163 THR B N 1
ATOM 3856 C CA . THR B 1 163 ? 13.023 -2.922 -3.283 1 92.62 163 THR B CA 1
ATOM 3857 C C . THR B 1 163 ? 13.656 -4.172 -2.68 1 92.62 163 THR B C 1
ATOM 3859 O O . THR B 1 163 ? 13.977 -4.199 -1.49 1 92.62 163 THR B O 1
ATOM 3862 N N . LEU B 1 164 ? 13.867 -5.148 -3.52 1 95.31 164 LEU B N 1
ATOM 3863 C CA . LEU B 1 164 ? 14.477 -6.387 -3.041 1 95.31 164 LEU B CA 1
ATOM 3864 C C . LEU B 1 164 ? 15.898 -6.145 -2.549 1 95.31 164 LEU B C 1
ATOM 3866 O O . LEU B 1 164 ? 16.312 -6.711 -1.535 1 95.31 164 LEU B O 1
ATOM 3870 N N . ALA B 1 165 ? 16.594 -5.355 -3.248 1 91.75 165 ALA B N 1
ATOM 3871 C CA . ALA B 1 165 ? 17.953 -5 -2.826 1 91.75 165 ALA B CA 1
ATOM 3872 C C . ALA B 1 165 ? 17.938 -4.324 -1.459 1 91.75 165 ALA B C 1
ATOM 3874 O O . ALA B 1 165 ? 18.766 -4.633 -0.602 1 91.75 165 ALA B O 1
ATOM 3875 N N . ALA B 1 166 ? 17 -3.467 -1.276 1 91.06 166 ALA B N 1
ATOM 3876 C CA . ALA B 1 166 ? 16.891 -2.762 -0.004 1 91.06 166 ALA B CA 1
ATOM 3877 C C . ALA B 1 166 ? 16.547 -3.727 1.129 1 91.06 166 ALA B C 1
ATOM 3879 O O . ALA B 1 166 ? 17.125 -3.646 2.215 1 91.06 166 ALA B O 1
ATOM 3880 N N . LEU B 1 167 ? 15.641 -4.582 0.904 1 90.88 167 LEU B N 1
ATOM 3881 C CA . LEU B 1 167 ? 15.188 -5.527 1.919 1 90.88 167 LEU B CA 1
ATOM 3882 C C . LEU B 1 167 ? 16.297 -6.52 2.27 1 90.88 167 LEU B C 1
ATOM 3884 O O . LEU B 1 167 ? 16.312 -7.066 3.373 1 90.88 167 LEU B O 1
ATOM 3888 N N . SER B 1 168 ? 17.188 -6.73 1.31 1 90.38 168 SER B N 1
ATOM 3889 C CA . SER B 1 168 ? 18.25 -7.707 1.504 1 90.38 168 SER B CA 1
ATOM 3890 C C . SER B 1 168 ? 19.453 -7.078 2.186 1 90.38 168 SER B C 1
ATOM 3892 O O . SER B 1 168 ? 20.359 -7.785 2.648 1 90.38 168 SER B O 1
ATOM 3894 N N . ALA B 1 169 ? 19.438 -5.777 2.143 1 81.5 169 ALA B N 1
ATOM 3895 C CA . ALA B 1 169 ? 20.594 -5.082 2.699 1 81.5 169 ALA B CA 1
ATOM 3896 C C . ALA B 1 169 ? 20.625 -5.188 4.219 1 81.5 169 ALA B C 1
ATOM 3898 O O . ALA B 1 169 ? 19.578 -5.152 4.867 1 81.5 169 ALA B O 1
ATOM 3899 N N . GLU B 1 170 ? 21.75 -5.641 4.77 1 65.31 170 GLU B N 1
ATOM 3900 C CA . GLU B 1 170 ? 21.953 -5.656 6.215 1 65.31 170 GLU B CA 1
ATOM 3901 C C . GLU B 1 170 ? 22.062 -4.238 6.773 1 65.31 170 GLU B C 1
ATOM 3903 O O . GLU B 1 170 ? 22.844 -3.432 6.273 1 65.31 170 GLU B O 1
ATOM 3908 N N . HIS B 1 171 ? 21.016 -3.748 7.383 1 62.16 171 HIS B N 1
ATOM 3909 C CA . HIS B 1 171 ? 21.125 -2.393 7.906 1 62.16 171 HIS B CA 1
ATOM 3910 C C . HIS B 1 171 ? 21.25 -2.4 9.43 1 62.16 171 HIS B C 1
ATOM 3912 O O . HIS B 1 171 ? 20.719 -3.283 10.094 1 62.16 171 HIS B O 1
ATOM 3918 N N . PRO B 1 172 ? 22.219 -1.623 9.844 1 55.5 172 PRO B N 1
ATOM 3919 C CA . PRO B 1 172 ? 22.531 -1.582 11.273 1 55.5 172 PRO B CA 1
ATOM 3920 C C . PRO B 1 172 ? 21.281 -1.326 12.133 1 55.5 172 PRO B C 1
ATOM 3922 O O . PRO B 1 172 ? 21.234 -1.737 13.289 1 55.5 172 PRO B O 1
ATOM 3925 N N . GLY B 1 173 ? 20.406 -0.625 11.617 1 58 173 GLY B N 1
ATOM 3926 C CA . GLY B 1 173 ? 19.25 -0.365 12.477 1 58 173 GLY B CA 1
ATOM 3927 C C . GLY B 1 173 ? 18.094 -1.295 12.211 1 58 173 GLY B C 1
ATOM 3928 O O . GLY B 1 173 ? 18.047 -1.977 11.188 1 58 173 GLY B O 1
ATOM 3929 N N . ASP B 1 174 ? 17.469 -1.754 13.328 1 57.12 174 ASP B N 1
ATOM 3930 C CA . ASP B 1 174 ? 16.281 -2.594 13.211 1 57.12 174 ASP B CA 1
ATOM 3931 C C . ASP B 1 174 ? 15.211 -1.908 12.359 1 57.12 174 ASP B C 1
ATOM 3933 O O . ASP B 1 174 ? 14.789 -0.795 12.672 1 57.12 174 ASP B O 1
ATOM 3937 N N . PRO B 1 175 ? 15.172 -2.43 11.164 1 60.91 175 PRO B N 1
ATOM 3938 C CA . PRO B 1 175 ? 14.047 -1.831 10.438 1 60.91 175 PRO B CA 1
ATOM 3939 C C . PRO B 1 175 ? 12.75 -1.841 11.242 1 60.91 175 PRO B C 1
ATOM 3941 O O . PRO B 1 175 ? 12.531 -2.744 12.055 1 60.91 175 PRO B O 1
ATOM 3944 N N . VAL B 1 176 ? 12.062 -0.753 11.133 1 66.38 176 VAL B N 1
ATOM 3945 C CA . VAL B 1 176 ? 10.75 -0.69 11.766 1 66.38 176 VAL B CA 1
ATOM 3946 C C . VAL B 1 176 ? 9.797 -1.655 11.07 1 66.38 176 VAL B C 1
ATOM 3948 O O . VAL B 1 176 ? 9.859 -1.834 9.852 1 66.38 176 VAL B O 1
ATOM 3951 N N . GLU B 1 177 ? 9.125 -2.439 11.781 1 70.88 177 GLU B N 1
ATOM 3952 C CA . GLU B 1 177 ? 8.156 -3.418 11.297 1 70.88 177 GLU B CA 1
ATOM 3953 C C . GLU B 1 177 ? 7.316 -2.842 10.156 1 70.88 177 GLU B C 1
ATOM 3955 O O . GLU B 1 177 ? 7.078 -3.514 9.148 1 70.88 177 GLU B O 1
ATOM 3960 N N . GLY B 1 178 ? 6.957 -1.618 10.328 1 75.44 178 GLY B N 1
ATOM 3961 C CA . GLY B 1 178 ? 6.129 -0.985 9.32 1 75.44 178 GLY B CA 1
ATOM 3962 C C . GLY B 1 178 ? 6.836 -0.83 7.98 1 75.44 178 GLY B C 1
ATOM 3963 O O . GLY B 1 178 ? 6.219 -0.979 6.926 1 75.44 178 GLY B O 1
ATOM 3964 N N . GLU B 1 179 ? 8.141 -0.63 8.023 1 79.5 179 GLU B N 1
ATOM 3965 C CA . GLU B 1 179 ? 8.922 -0.472 6.801 1 79.5 179 GLU B CA 1
ATOM 3966 C C . GLU B 1 179 ? 9.102 -1.809 6.082 1 79.5 179 GLU B C 1
ATOM 3968 O O . GLU B 1 179 ? 8.992 -1.881 4.859 1 79.5 179 GLU B O 1
ATOM 3973 N N . LEU B 1 180 ? 9.336 -2.787 6.895 1 84.12 180 LEU B N 1
ATOM 3974 C CA . LEU B 1 180 ? 9.5 -4.117 6.316 1 84.12 180 LEU B CA 1
ATOM 3975 C C . LEU B 1 180 ? 8.203 -4.594 5.672 1 84.12 180 LEU B C 1
ATOM 3977 O O . LEU B 1 180 ? 8.211 -5.117 4.559 1 84.12 180 LEU B O 1
ATOM 3981 N N . LEU B 1 181 ? 7.176 -4.395 6.375 1 85.75 181 LEU B N 1
ATOM 3982 C CA . LEU B 1 181 ? 5.883 -4.793 5.832 1 85.75 181 LEU B CA 1
ATOM 3983 C C . LEU B 1 181 ? 5.609 -4.086 4.508 1 85.75 181 LEU B C 1
ATOM 3985 O O . LEU B 1 181 ? 5.227 -4.723 3.525 1 85.75 181 LEU B O 1
ATOM 3989 N N . ARG B 1 182 ? 5.848 -2.822 4.484 1 83.38 182 ARG B N 1
ATOM 3990 C CA . ARG B 1 182 ? 5.633 -2.045 3.27 1 83.38 182 ARG B CA 1
ATOM 3991 C C . ARG B 1 182 ? 6.516 -2.547 2.133 1 83.38 182 ARG B C 1
ATOM 3993 O O . ARG B 1 182 ? 6.059 -2.682 0.996 1 83.38 182 ARG B O 1
ATOM 4000 N N . GLY B 1 183 ? 7.707 -2.734 2.412 1 88.94 183 GLY B N 1
ATOM 4001 C CA . GLY B 1 183 ? 8.641 -3.213 1.406 1 88.94 183 GLY B CA 1
ATOM 4002 C C . GLY B 1 183 ? 8.266 -4.566 0.833 1 88.94 183 GLY B C 1
ATOM 4003 O O . GLY B 1 183 ? 8.211 -4.738 -0.386 1 88.94 183 GLY B O 1
ATOM 4004 N N . PHE B 1 184 ? 7.918 -5.461 1.703 1 91.38 184 PHE B N 1
ATOM 4005 C CA . PHE B 1 184 ? 7.594 -6.809 1.246 1 91.38 184 PHE B CA 1
ATOM 4006 C C . PHE B 1 184 ? 6.242 -6.836 0.547 1 91.38 184 PHE B C 1
ATOM 4008 O O . PHE B 1 184 ? 6.039 -7.602 -0.398 1 91.38 184 PHE B O 1
ATOM 4015 N N . GLU B 1 185 ? 5.363 -6.102 1.062 1 88.56 185 GLU B N 1
ATOM 4016 C CA . GLU B 1 185 ? 4.09 -5.98 0.355 1 88.56 185 GLU B CA 1
ATOM 4017 C C . GLU B 1 185 ? 4.297 -5.453 -1.063 1 88.56 185 GLU B C 1
ATOM 4019 O O . GLU B 1 185 ? 3.723 -5.984 -2.016 1 88.56 185 GLU B O 1
ATOM 4024 N N . THR B 1 186 ? 5.078 -4.418 -1.202 1 88.81 186 THR B N 1
ATOM 4025 C CA . THR B 1 186 ? 5.398 -3.867 -2.516 1 88.81 186 THR B CA 1
ATOM 4026 C C . THR B 1 186 ? 6.047 -4.926 -3.402 1 88.81 186 THR B C 1
ATOM 4028 O O . THR B 1 186 ? 5.668 -5.086 -4.562 1 88.81 186 THR B O 1
ATOM 4031 N N . ALA B 1 187 ? 6.973 -5.625 -2.861 1 93.19 187 ALA B N 1
ATOM 4032 C CA . ALA B 1 187 ? 7.637 -6.684 -3.615 1 93.19 187 ALA B CA 1
ATOM 4033 C C . ALA B 1 187 ? 6.637 -7.742 -4.078 1 93.19 187 ALA B C 1
ATOM 4035 O O . ALA B 1 187 ? 6.676 -8.18 -5.23 1 93.19 187 ALA B O 1
ATOM 4036 N N . LEU B 1 188 ? 5.781 -8.117 -3.186 1 92.56 188 LEU B N 1
ATOM 4037 C CA . LEU B 1 188 ? 4.789 -9.141 -3.502 1 92.56 188 LEU B CA 1
ATOM 4038 C C . LEU B 1 188 ? 3.875 -8.68 -4.633 1 92.56 188 LEU B C 1
ATOM 4040 O O . LEU B 1 188 ? 3.686 -9.391 -5.617 1 92.56 188 LEU B O 1
ATOM 4044 N N . VAL B 1 189 ? 3.357 -7.512 -4.504 1 87.06 189 VAL B N 1
ATOM 4045 C CA . VAL B 1 189 ? 2.42 -6.98 -5.488 1 87.06 189 VAL B CA 1
ATOM 4046 C C . VAL B 1 189 ? 3.105 -6.867 -6.848 1 87.06 189 VAL B C 1
ATOM 4048 O O . VAL B 1 189 ? 2.559 -7.301 -7.863 1 87.06 189 VAL B O 1
ATOM 4051 N N . LEU B 1 190 ? 4.246 -6.34 -6.934 1 88.19 190 LEU B N 1
ATOM 4052 C CA . LEU B 1 190 ? 4.973 -6.168 -8.188 1 88.19 190 LEU B CA 1
ATOM 4053 C C . LEU B 1 190 ? 5.34 -7.516 -8.789 1 88.19 190 LEU B C 1
ATOM 4055 O O . LEU B 1 190 ? 5.199 -7.715 -10 1 88.19 190 LEU B O 1
ATOM 4059 N N . ALA B 1 191 ? 5.762 -8.414 -7.941 1 91.75 191 ALA B N 1
ATOM 4060 C CA . ALA B 1 191 ? 6.141 -9.734 -8.422 1 91.75 191 ALA B CA 1
ATOM 4061 C C . ALA B 1 191 ? 4.945 -10.445 -9.055 1 91.75 191 ALA B C 1
ATOM 4063 O O . ALA B 1 191 ? 5.062 -11.023 -10.141 1 91.75 191 ALA B O 1
ATOM 4064 N N . LEU B 1 192 ? 3.871 -10.414 -8.391 1 88.88 192 LEU B N 1
ATOM 4065 C CA . LEU B 1 192 ? 2.682 -11.078 -8.906 1 88.88 192 LEU B CA 1
ATOM 4066 C C . LEU B 1 192 ? 2.219 -10.422 -10.203 1 88.88 192 LEU B C 1
ATOM 4068 O O . LEU B 1 192 ? 1.85 -11.117 -11.156 1 88.88 192 LEU B O 1
ATOM 4072 N N . ARG B 1 193 ? 2.242 -9.133 -10.25 1 83.12 193 ARG B N 1
ATOM 4073 C CA . ARG B 1 193 ? 1.864 -8.438 -11.477 1 83.12 193 ARG B CA 1
ATOM 4074 C C . ARG B 1 193 ? 2.756 -8.852 -12.641 1 83.12 193 ARG B C 1
ATOM 4076 O O . ARG B 1 193 ? 2.266 -9.117 -13.742 1 83.12 193 ARG B O 1
ATOM 4083 N N . LEU B 1 194 ? 4.012 -8.93 -12.398 1 84.44 194 LEU B N 1
ATOM 4084 C CA . LEU B 1 194 ? 4.973 -9.266 -13.445 1 84.44 194 LEU B CA 1
ATOM 4085 C C . LEU B 1 194 ? 4.832 -10.727 -13.859 1 84.44 194 LEU B C 1
ATOM 4087 O O . LEU B 1 194 ? 4.871 -11.039 -15.055 1 84.44 194 LEU B O 1
ATOM 4091 N N . ALA B 1 195 ? 4.676 -11.531 -12.867 1 85.06 195 ALA B N 1
ATOM 4092 C CA . ALA B 1 195 ? 4.578 -12.961 -13.141 1 85.06 195 ALA B CA 1
ATOM 4093 C C . ALA B 1 195 ? 3.303 -13.281 -13.922 1 85.06 195 ALA B C 1
ATOM 4095 O O . ALA B 1 195 ? 3.279 -14.211 -14.727 1 85.06 195 ALA B O 1
ATOM 4096 N N . LEU B 1 196 ? 2.301 -12.484 -13.742 1 80.88 196 LEU B N 1
ATOM 4097 C CA . LEU B 1 196 ? 1.002 -12.812 -14.32 1 80.88 196 LEU B CA 1
ATOM 4098 C C . LEU B 1 196 ? 0.782 -12.055 -15.625 1 80.88 196 LEU B C 1
ATOM 4100 O O . LEU B 1 196 ? -0.18 -12.32 -16.344 1 80.88 196 LEU B O 1
ATOM 4104 N N . ARG B 1 197 ? 1.529 -11.078 -15.969 1 74.06 197 ARG B N 1
ATOM 4105 C CA . ARG B 1 197 ? 1.387 -10.32 -17.219 1 74.06 197 ARG B CA 1
ATOM 4106 C C . ARG B 1 197 ? 2.477 -10.703 -18.203 1 74.06 197 ARG B C 1
ATOM 4108 O O . ARG B 1 197 ? 2.322 -10.492 -19.422 1 74.06 197 ARG B O 1
ATOM 4115 N N . GLY B 1 198 ? 3.492 -11.203 -17.75 1 67.88 198 GLY B N 1
ATOM 4116 C CA . GLY B 1 198 ? 4.629 -11.445 -18.625 1 67.88 198 GLY B CA 1
ATOM 4117 C C . GLY B 1 198 ? 4.453 -12.672 -19.5 1 67.88 198 GLY B C 1
ATOM 4118 O O . GLY B 1 198 ? 3.395 -13.305 -19.484 1 67.88 198 GLY B O 1
ATOM 4119 N N . GLU B 1 199 ? 5.359 -12.75 -20.422 1 66.56 199 GLU B N 1
ATOM 4120 C CA . GLU B 1 199 ? 5.402 -13.875 -21.344 1 66.56 199 GLU B CA 1
ATOM 4121 C C . GLU B 1 199 ? 5.297 -15.203 -20.609 1 66.56 199 GLU B C 1
ATOM 4123 O O . GLU B 1 199 ? 4.633 -16.125 -21.078 1 66.56 199 GLU B O 1
ATOM 4128 N N . ALA B 1 200 ? 5.875 -15.172 -19.469 1 66.31 200 ALA B N 1
ATOM 4129 C CA . ALA B 1 200 ? 5.84 -16.406 -18.688 1 66.31 200 ALA B CA 1
ATOM 4130 C C . ALA B 1 200 ? 4.41 -16.75 -18.281 1 66.31 200 ALA B C 1
ATOM 4132 O O . ALA B 1 200 ? 4.035 -17.938 -18.266 1 66.31 200 ALA B O 1
ATOM 4133 N N . ALA B 1 201 ? 3.668 -15.75 -18.094 1 72.75 201 ALA B N 1
ATOM 4134 C CA . ALA B 1 201 ? 2.271 -15.961 -17.719 1 72.75 201 ALA B CA 1
ATOM 4135 C C . ALA B 1 201 ? 1.469 -16.516 -18.906 1 72.75 201 ALA B C 1
ATOM 4137 O O . ALA B 1 201 ? 0.522 -17.281 -18.703 1 72.75 201 ALA B O 1
ATOM 4138 N N . GLU B 1 202 ? 1.872 -16.094 -20.031 1 75.69 202 GLU B N 1
ATOM 4139 C CA . GLU B 1 202 ? 1.153 -16.562 -21.203 1 75.69 202 GLU B CA 1
ATOM 4140 C C . GLU B 1 202 ? 1.227 -18.078 -21.328 1 75.69 202 GLU B C 1
ATOM 4142 O O . GLU B 1 202 ? 0.246 -18.734 -21.703 1 75.69 202 GLU B O 1
ATOM 4147 N N . ARG B 1 203 ? 2.363 -18.562 -20.938 1 75.56 203 ARG B N 1
ATOM 4148 C CA . ARG B 1 203 ? 2.539 -20 -21.031 1 75.56 203 ARG B CA 1
ATOM 4149 C C . ARG B 1 203 ? 1.72 -20.719 -19.953 1 75.56 203 ARG B C 1
ATOM 4151 O O . ARG B 1 203 ? 1.342 -21.891 -20.125 1 75.56 203 ARG B O 1
ATOM 4158 N N . LEU B 1 204 ? 1.442 -20.016 -18.938 1 81.75 204 LEU B N 1
ATOM 4159 C CA . LEU B 1 204 ? 0.732 -20.609 -17.812 1 81.75 204 LEU B CA 1
ATOM 4160 C C . LEU B 1 204 ? -0.777 -20.5 -18 1 81.75 204 LEU B C 1
ATOM 4162 O O . LEU B 1 204 ? -1.54 -21.203 -17.344 1 81.75 204 LEU B O 1
ATOM 4166 N N . THR B 1 205 ? -1.185 -19.594 -18.875 1 78.19 205 THR B N 1
ATOM 4167 C CA . THR B 1 205 ? -2.604 -19.281 -19.031 1 78.19 205 THR B CA 1
ATOM 4168 C C . THR B 1 205 ? -3.371 -20.516 -19.516 1 78.19 205 THR B C 1
ATOM 4170 O O . THR B 1 205 ? -4.555 -20.672 -19.203 1 78.19 205 THR B O 1
ATOM 4173 N N . ASP B 1 206 ? -2.678 -21.344 -20.234 1 80 206 ASP B N 1
ATOM 4174 C CA . ASP B 1 206 ? -3.365 -22.531 -20.734 1 80 206 ASP B CA 1
ATOM 4175 C C . ASP B 1 206 ? -3.623 -23.531 -19.609 1 80 206 ASP B C 1
ATOM 4177 O O . ASP B 1 206 ? -4.602 -24.266 -19.641 1 80 206 ASP B O 1
ATOM 4181 N N . ASP B 1 207 ? -2.852 -23.438 -18.656 1 85.38 207 ASP B N 1
ATOM 4182 C CA . ASP B 1 207 ? -2.922 -24.422 -17.594 1 85.38 207 ASP B CA 1
ATOM 4183 C C . ASP B 1 207 ? -3.744 -23.906 -16.422 1 85.38 207 ASP B C 1
ATOM 4185 O O . ASP B 1 207 ? -4.234 -24.688 -15.602 1 85.38 207 ASP B O 1
ATOM 4189 N N . TYR B 1 208 ? -3.887 -22.672 -16.375 1 87.94 208 TYR B N 1
ATOM 4190 C CA . TYR B 1 208 ? -4.574 -22.062 -15.242 1 87.94 208 TYR B CA 1
ATOM 4191 C C . TYR B 1 208 ? -5.684 -21.125 -15.711 1 87.94 208 TYR B C 1
ATOM 4193 O O . TYR B 1 208 ? -5.434 -19.953 -16.016 1 87.94 208 TYR B O 1
ATOM 4201 N N . PRO B 1 209 ? -6.875 -21.625 -15.664 1 85.19 209 PRO B N 1
ATOM 4202 C CA . PRO B 1 209 ? -8.016 -20.844 -16.125 1 85.19 209 PRO B CA 1
ATOM 4203 C C . PRO B 1 209 ? -8.164 -19.516 -15.375 1 85.19 209 PRO B C 1
ATOM 4205 O O . PRO B 1 209 ? -8.617 -18.516 -15.953 1 85.19 209 PRO B O 1
ATOM 4208 N N . SER B 1 210 ? -7.785 -19.516 -14.164 1 83.94 210 SER B N 1
ATOM 4209 C CA . SER B 1 210 ? -7.871 -18.281 -13.375 1 83.94 210 SER B CA 1
ATOM 4210 C C . SER B 1 210 ? -7.008 -17.188 -13.969 1 83.94 210 SER B C 1
ATOM 4212 O O . SER B 1 210 ? -7.395 -16.016 -13.969 1 83.94 210 SER B O 1
ATOM 4214 N N . LEU B 1 211 ? -5.879 -17.562 -14.461 1 85.75 211 LEU B N 1
ATOM 4215 C CA . LEU B 1 211 ? -5.008 -16.594 -15.109 1 85.75 211 LEU B CA 1
ATOM 4216 C C . LEU B 1 211 ? -5.645 -16.062 -16.391 1 85.75 211 LEU B C 1
ATOM 4218 O O . LEU B 1 211 ? -5.527 -14.875 -16.703 1 85.75 211 LEU B O 1
ATOM 4222 N N . ARG B 1 212 ? -6.285 -16.906 -17.062 1 87.31 212 ARG B N 1
ATOM 4223 C CA . ARG B 1 212 ? -7 -16.5 -18.266 1 87.31 212 ARG B CA 1
ATOM 4224 C C . ARG B 1 212 ? -8.141 -15.539 -17.922 1 87.31 212 ARG B C 1
ATOM 4226 O O . ARG B 1 212 ? -8.406 -14.594 -18.656 1 87.31 212 ARG B O 1
ATOM 4233 N N . ALA B 1 213 ? -8.75 -15.867 -16.844 1 89.88 213 ALA B N 1
ATOM 4234 C CA . ALA B 1 213 ? -9.852 -15.008 -16.406 1 89.88 213 ALA B CA 1
ATOM 4235 C C . ALA B 1 213 ? -9.359 -13.586 -16.125 1 89.88 213 ALA B C 1
ATOM 4237 O O . ALA B 1 213 ? -9.992 -12.609 -16.531 1 89.88 213 ALA B O 1
ATOM 4238 N N . MET B 1 214 ? -8.242 -13.484 -15.539 1 86 214 MET B N 1
ATOM 4239 C CA . MET B 1 214 ? -7.699 -12.188 -15.125 1 86 214 MET B CA 1
ATOM 4240 C C . MET B 1 214 ? -7.207 -11.398 -16.328 1 86 214 MET B C 1
ATOM 4242 O O . MET B 1 214 ? -7.129 -10.172 -16.281 1 86 214 MET B O 1
ATOM 4246 N N . ARG B 1 215 ? -6.988 -12.133 -17.406 1 84.19 215 ARG B N 1
ATOM 4247 C CA . ARG B 1 215 ? -6.453 -11.477 -18.594 1 84.19 215 ARG B CA 1
ATOM 4248 C C . ARG B 1 215 ? -7.555 -11.242 -19.625 1 84.19 215 ARG B C 1
ATOM 4250 O O . ARG B 1 215 ? -7.379 -10.453 -20.562 1 84.19 215 ARG B O 1
ATOM 4257 N N . HIS B 1 216 ? -8.562 -11.984 -19.469 1 89 216 HIS B N 1
ATOM 4258 C CA . HIS B 1 216 ? -9.656 -11.836 -20.438 1 89 216 HIS B CA 1
ATOM 4259 C C . HIS B 1 216 ? -10.258 -10.438 -20.375 1 89 216 HIS B C 1
ATOM 4261 O O . HIS B 1 216 ? -10.648 -9.969 -19.297 1 89 216 HIS B O 1
ATOM 4267 N N . PRO B 1 217 ? -10.352 -9.781 -21.484 1 89.44 217 PRO B N 1
ATOM 4268 C CA . PRO B 1 217 ? -10.758 -8.367 -21.5 1 89.44 217 PRO B CA 1
ATOM 4269 C C . PRO B 1 217 ? -12.109 -8.133 -20.844 1 89.44 217 PRO B C 1
ATOM 4271 O O . PRO B 1 217 ? -12.281 -7.16 -20.094 1 89.44 217 PRO B O 1
ATOM 4274 N N . GLY B 1 218 ? -13.047 -8.977 -21.047 1 94.25 218 GLY B N 1
ATOM 4275 C CA . GLY B 1 218 ? -14.375 -8.82 -20.469 1 94.25 218 GLY B CA 1
ATOM 4276 C C . GLY B 1 218 ? -14.477 -9.352 -19.047 1 94.25 218 GLY B C 1
ATOM 4277 O O . GLY B 1 218 ? -14.953 -8.656 -18.156 1 94.25 218 GLY B O 1
ATOM 4278 N N . ILE B 1 219 ? -13.945 -10.508 -18.797 1 94.62 219 ILE B N 1
ATOM 4279 C CA . ILE B 1 219 ? -14.07 -11.172 -17.516 1 94.62 219 ILE B CA 1
ATOM 4280 C C . ILE B 1 219 ? -13.297 -10.391 -16.453 1 94.62 219 ILE B C 1
ATOM 4282 O O . ILE B 1 219 ? -13.75 -10.25 -15.312 1 94.62 219 ILE B O 1
ATOM 4286 N N . SER B 1 220 ? -12.164 -9.875 -16.875 1 91.81 220 SER B N 1
ATOM 4287 C CA . SER B 1 220 ? -11.359 -9.102 -15.938 1 91.81 220 SER B CA 1
ATOM 4288 C C . SER B 1 220 ? -12.102 -7.863 -15.453 1 91.81 220 SER B C 1
ATOM 4290 O O . SER B 1 220 ? -11.977 -7.469 -14.297 1 91.81 220 SER B O 1
ATOM 4292 N N . ARG B 1 221 ? -12.852 -7.27 -16.281 1 92.12 221 ARG B N 1
ATOM 4293 C CA . ARG B 1 221 ? -13.656 -6.109 -15.914 1 92.12 221 ARG B CA 1
ATOM 4294 C C . ARG B 1 221 ? -14.75 -6.496 -14.914 1 92.12 221 ARG B C 1
ATOM 4296 O O . ARG B 1 221 ? -14.969 -5.793 -13.93 1 92.12 221 ARG B O 1
ATOM 4303 N N . ALA B 1 222 ? -15.359 -7.535 -15.227 1 95.31 222 ALA B N 1
ATOM 4304 C CA . ALA B 1 222 ? -16.422 -8.008 -14.336 1 95.31 222 ALA B CA 1
ATOM 4305 C C . ALA B 1 222 ? -15.852 -8.375 -12.969 1 95.31 222 ALA B C 1
ATOM 4307 O O . ALA B 1 222 ? -16.453 -8.055 -11.938 1 95.31 222 ALA B O 1
ATOM 4308 N N . LEU B 1 223 ? -14.75 -9.016 -13 1 93.81 223 LEU B N 1
ATOM 4309 C CA . LEU B 1 223 ? -14.109 -9.406 -11.75 1 93.81 223 LEU B CA 1
ATOM 4310 C C . LEU B 1 223 ? -13.695 -8.18 -10.953 1 93.81 223 LEU B C 1
ATOM 4312 O O . LEU B 1 223 ? -13.852 -8.148 -9.727 1 93.81 223 LEU B O 1
ATOM 4316 N N . THR B 1 224 ? -13.156 -7.207 -11.625 1 89 224 THR B N 1
ATOM 4317 C CA . THR B 1 224 ? -12.797 -5.965 -10.953 1 89 224 THR B CA 1
ATOM 4318 C C . THR B 1 224 ? -14.008 -5.352 -10.258 1 89 224 THR B C 1
ATOM 4320 O O . THR B 1 224 ? -13.914 -4.918 -9.109 1 89 224 THR B O 1
ATOM 4323 N N . ALA B 1 225 ? -15.109 -5.375 -10.906 1 89.31 225 ALA B N 1
ATOM 4324 C CA . ALA B 1 225 ? -16.344 -4.855 -10.328 1 89.31 225 ALA B CA 1
ATOM 4325 C C . ALA B 1 225 ? -16.766 -5.664 -9.109 1 89.31 225 ALA B C 1
ATOM 4327 O O . ALA B 1 225 ? -17.094 -5.098 -8.062 1 89.31 225 ALA B O 1
ATOM 4328 N N . VAL B 1 226 ? -16.703 -6.914 -9.227 1 92 226 VAL B N 1
ATOM 4329 C CA . VAL B 1 226 ? -17.125 -7.824 -8.156 1 92 226 VAL B CA 1
ATOM 4330 C C . VAL B 1 226 ? -16.266 -7.578 -6.914 1 92 226 VAL B C 1
ATOM 4332 O O . VAL B 1 226 ? -16.781 -7.578 -5.793 1 92 226 VAL B O 1
ATOM 4335 N N . TYR B 1 227 ? -15.039 -7.352 -7.09 1 88.38 227 TYR B N 1
ATOM 4336 C CA . TYR B 1 227 ? -14.148 -7.246 -5.941 1 88.38 227 TYR B CA 1
ATOM 4337 C C . TYR B 1 227 ? -14.148 -5.832 -5.375 1 88.38 227 TYR B C 1
ATOM 4339 O O . TYR B 1 227 ? -14.125 -5.645 -4.156 1 88.38 227 TYR B O 1
ATOM 4347 N N . ALA B 1 228 ? -14.266 -4.895 -6.215 1 81.25 228 ALA B N 1
ATOM 4348 C CA . ALA B 1 228 ? -14.156 -3.504 -5.773 1 81.25 228 ALA B CA 1
ATOM 4349 C C . ALA B 1 228 ? -15.516 -2.947 -5.359 1 81.25 228 ALA B C 1
ATOM 4351 O O . ALA B 1 228 ? -15.594 -2.084 -4.484 1 81.25 228 ALA B O 1
ATOM 4352 N N . ARG B 1 229 ? -16.562 -3.408 -6.012 1 84.5 229 ARG B N 1
ATOM 4353 C CA . ARG B 1 229 ? -17.891 -2.83 -5.848 1 84.5 229 ARG B CA 1
ATOM 4354 C C . ARG B 1 229 ? -18.922 -3.898 -5.469 1 84.5 229 ARG B C 1
ATOM 4356 O O . ARG B 1 229 ? -20.031 -3.91 -5.988 1 84.5 229 ARG B O 1
ATOM 4363 N N . TYR B 1 230 ? -18.469 -4.754 -4.621 1 88.88 230 TYR B N 1
ATOM 4364 C CA . TYR B 1 230 ? -19.25 -5.934 -4.277 1 88.88 230 TYR B CA 1
ATOM 4365 C C . TYR B 1 230 ? -20.578 -5.539 -3.631 1 88.88 230 TYR B C 1
ATOM 4367 O O . TYR B 1 230 ? -21.531 -6.328 -3.607 1 88.88 230 TYR B O 1
ATOM 4375 N N . SER B 1 231 ? -20.688 -4.395 -3 1 86.44 231 SER B N 1
ATOM 4376 C CA . SER B 1 231 ? -21.875 -4.004 -2.238 1 86.44 231 SER B CA 1
ATOM 4377 C C . SER B 1 231 ? -22.953 -3.436 -3.148 1 86.44 231 SER B C 1
ATOM 4379 O O . SER B 1 231 ? -24.094 -3.215 -2.713 1 86.44 231 SER B O 1
ATOM 4381 N N . GLU B 1 232 ? -22.609 -3.217 -4.379 1 84.12 232 GLU B N 1
ATOM 4382 C CA . GLU B 1 232 ? -23.594 -2.709 -5.328 1 84.12 232 GLU B CA 1
ATOM 4383 C C . GLU B 1 232 ? -24.625 -3.781 -5.691 1 84.12 232 GLU B C 1
ATOM 4385 O O . GLU B 1 232 ? -24.422 -4.961 -5.402 1 84.12 232 GLU B O 1
ATOM 4390 N N . GLN B 1 233 ? -25.703 -3.283 -6.289 1 88.62 233 GLN B N 1
ATOM 4391 C CA . GLN B 1 233 ? -26.797 -4.195 -6.633 1 88.62 233 GLN B CA 1
ATOM 4392 C C . GLN B 1 233 ? -26.562 -4.836 -8 1 88.62 233 GLN B C 1
ATOM 4394 O O . GLN B 1 233 ? -27.344 -4.613 -8.93 1 88.62 233 GLN B O 1
ATOM 4399 N N . TRP B 1 234 ? -25.656 -5.688 -7.973 1 92.94 234 TRP B N 1
ATOM 4400 C CA . TRP B 1 234 ? -25.25 -6.332 -9.219 1 92.94 234 TRP B CA 1
ATOM 4401 C C . TRP B 1 234 ? -26.234 -7.426 -9.617 1 92.94 234 TRP B C 1
ATOM 4403 O O . TRP B 1 234 ? -26.734 -8.156 -8.766 1 92.94 234 TRP B O 1
ATOM 4413 N N . THR B 1 235 ? -26.484 -7.469 -10.906 1 93.56 235 THR B N 1
ATOM 4414 C CA . THR B 1 235 ? -27.125 -8.602 -11.57 1 93.56 235 THR B CA 1
ATOM 4415 C C . THR B 1 235 ? -26.219 -9.188 -12.633 1 93.56 235 THR B C 1
ATOM 4417 O O . THR B 1 235 ? -25.203 -8.586 -13 1 93.56 235 THR B O 1
ATOM 4420 N N . VAL B 1 236 ? -26.594 -10.375 -13.031 1 96.19 236 VAL B N 1
ATOM 4421 C CA . VAL B 1 236 ? -25.797 -10.984 -14.094 1 96.19 236 VAL B CA 1
ATOM 4422 C C . VAL B 1 236 ? -25.797 -10.07 -15.32 1 96.19 236 VAL B C 1
ATOM 4424 O O . VAL B 1 236 ? -24.781 -9.93 -15.992 1 96.19 236 VAL B O 1
ATOM 4427 N N . ASP B 1 237 ? -26.906 -9.445 -15.57 1 96 237 ASP B N 1
ATOM 4428 C CA . ASP B 1 237 ? -27.016 -8.555 -16.719 1 96 237 ASP B CA 1
ATOM 4429 C C . ASP B 1 237 ? -26.094 -7.352 -16.578 1 96 237 ASP B C 1
ATOM 4431 O O . ASP B 1 237 ? -25.422 -6.961 -17.531 1 96 237 ASP B O 1
ATOM 4435 N N . LEU B 1 238 ? -26.078 -6.844 -15.422 1 95.12 238 LEU B N 1
ATOM 4436 C CA . LEU B 1 238 ? -25.25 -5.676 -15.18 1 95.12 238 LEU B CA 1
ATOM 4437 C C . LEU B 1 238 ? -23.766 -6.039 -15.266 1 95.12 238 LEU B C 1
ATOM 4439 O O . LEU B 1 238 ? -22.969 -5.273 -15.797 1 95.12 238 LEU B O 1
ATOM 4443 N N . LEU B 1 239 ? -23.438 -7.156 -14.742 1 96.75 239 LEU B N 1
ATOM 4444 C CA . LEU B 1 239 ? -22.047 -7.602 -14.812 1 96.75 239 LEU B CA 1
ATOM 4445 C C . LEU B 1 239 ? -21.656 -7.906 -16.25 1 96.75 239 LEU B C 1
ATOM 4447 O O . LEU B 1 239 ? -20.516 -7.645 -16.656 1 96.75 239 LEU B O 1
ATOM 4451 N N . ALA B 1 240 ? -22.562 -8.461 -16.984 1 97.5 240 ALA B N 1
ATOM 4452 C CA . ALA B 1 240 ? -22.297 -8.711 -18.391 1 97.5 240 ALA B CA 1
ATOM 4453 C C . ALA B 1 240 ? -22.047 -7.406 -19.141 1 97.5 240 ALA B C 1
ATOM 4455 O O . ALA B 1 240 ? -21.141 -7.332 -20 1 97.5 240 ALA B O 1
ATOM 4456 N N . ARG B 1 241 ? -22.797 -6.426 -18.844 1 96.5 241 ARG B N 1
ATOM 4457 C CA . ARG B 1 241 ? -22.609 -5.113 -19.453 1 96.5 241 ARG B CA 1
ATOM 4458 C C . ARG B 1 241 ? -21.234 -4.539 -19.078 1 96.5 241 ARG B C 1
ATOM 4460 O O . ARG B 1 241 ? -20.547 -3.963 -19.922 1 96.5 241 ARG B O 1
ATOM 4467 N N . GLU B 1 242 ? -20.922 -4.723 -17.797 1 94.25 242 GLU B N 1
ATOM 4468 C CA . GLU B 1 242 ? -19.594 -4.301 -17.359 1 94.25 242 GLU B CA 1
ATOM 4469 C C . GLU B 1 242 ? -18.5 -4.996 -18.156 1 94.25 242 GLU B C 1
ATOM 4471 O O . GLU B 1 242 ? -17.453 -4.402 -18.438 1 94.25 242 GLU B O 1
ATOM 4476 N N . ALA B 1 243 ? -18.734 -6.172 -18.531 1 96.44 243 ALA B N 1
ATOM 4477 C CA . ALA B 1 243 ? -17.766 -6.992 -19.266 1 96.44 243 ALA B CA 1
ATOM 4478 C C . ALA B 1 243 ? -17.844 -6.715 -20.766 1 96.44 243 ALA B C 1
ATOM 4480 O O . ALA B 1 243 ? -17.031 -7.227 -21.531 1 96.44 243 ALA B O 1
ATOM 4481 N N . LEU B 1 244 ? -18.812 -5.941 -21.109 1 97.25 244 LEU B N 1
ATOM 4482 C CA . LEU B 1 244 ? -19.062 -5.664 -22.516 1 97.25 244 LEU B CA 1
ATOM 4483 C C . LEU B 1 244 ? -19.328 -6.953 -23.281 1 97.25 244 LEU B C 1
ATOM 4485 O O . LEU B 1 244 ? -18.766 -7.16 -24.359 1 97.25 244 LEU B O 1
ATOM 4489 N N . MET B 1 245 ? -20.062 -7.824 -22.734 1 97.5 245 MET B N 1
ATOM 4490 C CA . MET B 1 245 ? -20.422 -9.109 -23.328 1 97.5 245 MET B CA 1
ATOM 4491 C C . MET B 1 245 ? -21.938 -9.336 -23.266 1 97.5 245 MET B C 1
ATOM 4493 O O . MET B 1 245 ? -22.641 -8.672 -22.5 1 97.5 245 MET B O 1
ATOM 4497 N N . SER B 1 246 ? -22.391 -10.305 -24.125 1 97.19 246 SER B N 1
ATOM 4498 C CA . SER B 1 246 ? -23.766 -10.773 -23.969 1 97.19 246 SER B CA 1
ATOM 4499 C C . SER B 1 246 ? -23.938 -11.547 -22.672 1 97.19 246 SER B C 1
ATOM 4501 O O . SER B 1 246 ? -22.969 -12.07 -22.109 1 97.19 246 SER B O 1
ATOM 4503 N N . ARG B 1 247 ? -25.156 -11.531 -22.172 1 96.12 247 ARG B N 1
ATOM 4504 C CA . ARG B 1 247 ? -25.438 -12.25 -20.938 1 96.12 247 ARG B CA 1
ATOM 4505 C C . ARG B 1 247 ? -25.016 -13.711 -21.031 1 96.12 247 ARG B C 1
ATOM 4507 O O . ARG B 1 247 ? -24.359 -14.242 -20.141 1 96.12 247 ARG B O 1
ATOM 4514 N N . THR B 1 248 ? -25.344 -14.32 -22.156 1 96.69 248 THR B N 1
ATOM 4515 C CA . THR B 1 248 ? -25.047 -15.727 -22.359 1 96.69 248 THR B CA 1
ATOM 4516 C C . THR B 1 248 ? -23.531 -15.938 -22.484 1 96.69 248 THR B C 1
ATOM 4518 O O . THR B 1 248 ? -22.969 -16.844 -21.875 1 96.69 248 THR B O 1
ATOM 4521 N N . GLY B 1 249 ? -22.953 -15.148 -23.328 1 97.5 249 GLY B N 1
ATOM 4522 C CA . GLY B 1 249 ? -21.516 -15.234 -23.484 1 97.5 249 GLY B CA 1
ATOM 4523 C C . GLY B 1 249 ? -20.75 -15.008 -22.188 1 97.5 249 GLY B C 1
ATOM 4524 O O . GLY B 1 249 ? -19.797 -15.734 -21.891 1 97.5 249 GLY B O 1
ATOM 4525 N N . PHE B 1 250 ? -21.188 -14.078 -21.484 1 97.56 250 PHE B N 1
ATOM 4526 C CA . PHE B 1 250 ? -20.562 -13.727 -20.219 1 97.56 250 PHE B CA 1
ATOM 4527 C C . PHE B 1 250 ? -20.641 -14.883 -19.234 1 97.56 250 PHE B C 1
ATOM 4529 O O . PHE B 1 250 ? -19.625 -15.312 -18.688 1 97.56 250 PHE B O 1
ATOM 4536 N N . THR B 1 251 ? -21.812 -15.375 -19 1 97.12 251 THR B N 1
ATOM 4537 C CA . THR B 1 251 ? -22.016 -16.422 -18.016 1 97.12 251 THR B CA 1
ATOM 4538 C C . THR B 1 251 ? -21.234 -17.688 -18.391 1 97.12 251 THR B C 1
ATOM 4540 O O . THR B 1 251 ? -20.656 -18.328 -17.516 1 97.12 251 THR B O 1
ATOM 4543 N N . THR B 1 252 ? -21.203 -17.969 -19.656 1 97.06 252 THR B N 1
ATOM 4544 C CA . THR B 1 252 ? -20.5 -19.156 -20.125 1 97.06 252 THR B CA 1
ATOM 4545 C C . THR B 1 252 ? -19 -19.016 -19.906 1 97.06 252 THR B C 1
ATOM 4547 O O . THR B 1 252 ? -18.375 -19.906 -19.312 1 97.06 252 THR B O 1
ATOM 4550 N N . VAL B 1 253 ? -18.5 -17.953 -20.328 1 96.5 253 VAL B N 1
ATOM 4551 C CA . VAL B 1 253 ? -17.047 -17.75 -20.266 1 96.5 253 VAL B CA 1
ATOM 4552 C C . VAL B 1 253 ? -16.625 -17.594 -18.797 1 96.5 253 VAL B C 1
ATOM 4554 O O . VAL B 1 253 ? -15.57 -18.094 -18.406 1 96.5 253 VAL B O 1
ATOM 4557 N N . PHE B 1 254 ? -17.391 -16.906 -18.047 1 96.38 254 PHE B N 1
ATOM 4558 C CA . PHE B 1 254 ? -17.078 -16.734 -16.625 1 96.38 254 PHE B CA 1
ATOM 4559 C C . PHE B 1 254 ? -16.984 -18.078 -15.93 1 96.38 254 PHE B C 1
ATOM 4561 O O . PHE B 1 254 ? -16.016 -18.344 -15.203 1 96.38 254 PHE B O 1
ATOM 4568 N N . ARG B 1 255 ? -17.922 -18.906 -16.125 1 94.69 255 ARG B N 1
ATOM 4569 C CA . ARG B 1 255 ? -17.938 -20.234 -15.492 1 94.69 255 ARG B CA 1
ATOM 4570 C C . ARG B 1 255 ? -16.734 -21.062 -15.945 1 94.69 255 ARG B C 1
ATOM 4572 O O . ARG B 1 255 ? -16.109 -21.766 -15.148 1 94.69 255 ARG B O 1
ATOM 4579 N N . GLN B 1 256 ? -16.5 -20.953 -17.156 1 93.06 256 GLN B N 1
ATOM 4580 C CA . GLN B 1 256 ? -15.383 -21.703 -17.719 1 93.06 256 GLN B CA 1
ATOM 4581 C C . GLN B 1 256 ? -14.055 -21.266 -17.109 1 93.06 256 GLN B C 1
ATOM 4583 O O . GLN B 1 256 ? -13.211 -22.094 -16.781 1 93.06 256 GLN B O 1
ATOM 4588 N N . LEU B 1 257 ? -13.891 -20.047 -16.969 1 91.06 257 LEU B N 1
ATOM 4589 C CA . LEU B 1 257 ? -12.594 -19.5 -16.562 1 91.06 257 LEU B CA 1
ATOM 4590 C C . LEU B 1 257 ? -12.477 -19.422 -15.055 1 91.06 257 LEU B C 1
ATOM 4592 O O . LEU B 1 257 ? -11.398 -19.641 -14.492 1 91.06 257 LEU B O 1
ATOM 4596 N N . VAL B 1 258 ? -13.555 -19.141 -14.383 1 90.44 258 VAL B N 1
ATOM 4597 C CA . VAL B 1 258 ? -13.508 -18.891 -12.945 1 90.44 258 VAL B CA 1
ATOM 4598 C C . VAL B 1 258 ? -13.922 -20.156 -12.195 1 90.44 258 VAL B C 1
ATOM 4600 O O . VAL B 1 258 ? -13.547 -20.344 -11.031 1 90.44 258 VAL B O 1
ATOM 4603 N N . GLY B 1 259 ? -14.695 -20.984 -12.797 1 89.38 259 GLY B N 1
ATOM 4604 C CA . GLY B 1 259 ? -15.07 -22.266 -12.211 1 89.38 259 GLY B CA 1
ATOM 4605 C C . GLY B 1 259 ? -16.406 -22.219 -11.484 1 89.38 259 GLY B C 1
ATOM 4606 O O . GLY B 1 259 ? -16.875 -23.234 -10.984 1 89.38 259 GLY B O 1
ATOM 4607 N N . GLU B 1 260 ? -17.016 -21.062 -11.406 1 91 260 GLU B N 1
ATOM 4608 C CA . GLU B 1 260 ? -18.344 -20.891 -10.812 1 91 260 GLU B CA 1
ATOM 4609 C C . GLU B 1 260 ? -19.094 -19.75 -11.477 1 91 260 GLU B C 1
ATOM 4611 O O . GLU B 1 260 ? -18.531 -19.016 -12.281 1 91 260 GLU B O 1
ATOM 4616 N N . SER B 1 261 ? -20.359 -19.656 -11.164 1 95 261 SER B N 1
ATOM 4617 C CA . SER B 1 261 ? -21.172 -18.609 -11.773 1 95 261 SER B CA 1
ATOM 4618 C C . SER B 1 261 ? -20.828 -17.234 -11.203 1 95 261 SER B C 1
ATOM 4620 O O . SER B 1 261 ? -20.312 -17.141 -10.086 1 95 261 SER B O 1
ATOM 4622 N N . PRO B 1 262 ? -21.125 -16.203 -11.992 1 95.62 262 PRO B N 1
ATOM 4623 C CA . PRO B 1 262 ? -20.891 -14.844 -11.477 1 95.62 262 PRO B CA 1
ATOM 4624 C C . PRO B 1 262 ? -21.625 -14.57 -10.172 1 95.62 262 PRO B C 1
ATOM 4626 O O . PRO B 1 262 ? -21.062 -13.969 -9.258 1 95.62 262 PRO B O 1
ATOM 4629 N N . GLY B 1 263 ? -22.766 -15.039 -10.102 1 94.38 263 GLY B N 1
ATOM 4630 C CA . GLY B 1 263 ? -23.562 -14.844 -8.898 1 94.38 263 GLY B CA 1
ATOM 4631 C C . GLY B 1 263 ? -22.953 -15.5 -7.676 1 94.38 263 GLY B C 1
ATOM 4632 O O . GLY B 1 263 ? -22.875 -14.891 -6.605 1 94.38 263 GLY B O 1
ATOM 4633 N N . ARG B 1 264 ? -22.578 -16.719 -7.855 1 93.81 264 ARG B N 1
ATOM 4634 C CA . ARG B 1 264 ? -21.938 -17.438 -6.762 1 93.81 264 ARG B CA 1
ATOM 4635 C C . ARG B 1 264 ? -20.641 -16.766 -6.328 1 93.81 264 ARG B C 1
ATOM 4637 O O . ARG B 1 264 ? -20.359 -16.656 -5.133 1 93.81 264 ARG B O 1
ATOM 4644 N N . HIS B 1 265 ? -19.938 -16.297 -7.324 1 93.69 265 HIS B N 1
ATOM 4645 C CA . HIS B 1 265 ? -18.672 -15.641 -7.035 1 93.69 265 HIS B CA 1
ATOM 4646 C C . HIS B 1 265 ? -18.891 -14.344 -6.266 1 93.69 265 HIS B C 1
ATOM 4648 O O . HIS B 1 265 ? -18.172 -14.055 -5.301 1 93.69 265 HIS B O 1
ATOM 4654 N N . LEU B 1 266 ? -19.828 -13.586 -6.656 1 94.69 266 LEU B N 1
ATOM 4655 C CA . LEU B 1 266 ? -20.172 -12.352 -5.969 1 94.69 266 LEU B CA 1
ATOM 4656 C C . LEU B 1 266 ? -20.625 -12.633 -4.535 1 94.69 266 LEU B C 1
ATOM 4658 O O . LEU B 1 266 ? -20.203 -11.945 -3.604 1 94.69 266 LEU B O 1
ATOM 4662 N N . THR B 1 267 ? -21.406 -13.633 -4.41 1 94.5 267 THR B N 1
ATOM 4663 C CA . THR B 1 267 ? -21.891 -14.008 -3.088 1 94.5 267 THR B CA 1
ATOM 4664 C C . THR B 1 267 ? -20.719 -14.359 -2.166 1 94.5 267 THR B C 1
ATOM 4666 O O . THR B 1 267 ? -20.672 -13.914 -1.019 1 94.5 267 THR B O 1
ATOM 4669 N N . ALA B 1 268 ? -19.891 -15.109 -2.67 1 92.75 268 ALA B N 1
ATOM 4670 C CA . ALA B 1 268 ? -18.719 -15.484 -1.882 1 92.75 268 ALA B CA 1
ATOM 4671 C C . ALA B 1 268 ? -17.922 -14.25 -1.448 1 92.75 268 ALA B C 1
ATOM 4673 O O . ALA B 1 268 ? -17.5 -14.148 -0.298 1 92.75 268 ALA B O 1
ATOM 4674 N N . ARG B 1 269 ? -17.719 -13.312 -2.375 1 92.06 269 ARG B N 1
ATOM 4675 C CA . ARG B 1 269 ? -17.016 -12.07 -2.066 1 92.06 269 ARG B CA 1
ATOM 4676 C C . ARG B 1 269 ? -17.734 -11.297 -0.961 1 92.06 269 ARG B C 1
ATOM 4678 O O . ARG B 1 269 ? -17.094 -10.781 -0.044 1 92.06 269 ARG B O 1
ATOM 4685 N N . ARG B 1 270 ? -18.984 -11.234 -1.074 1 92.81 270 ARG B N 1
ATOM 4686 C CA . ARG B 1 270 ? -19.781 -10.531 -0.082 1 92.81 270 ARG B CA 1
ATOM 4687 C C . ARG B 1 270 ? -19.719 -11.227 1.274 1 92.81 270 ARG B C 1
ATOM 4689 O O . ARG B 1 270 ? -19.609 -10.57 2.311 1 92.81 270 ARG B O 1
ATOM 4696 N N . MET B 1 271 ? -19.75 -12.555 1.285 1 93.5 271 MET B N 1
ATOM 4697 C CA . MET B 1 271 ? -19.688 -13.32 2.529 1 93.5 271 MET B CA 1
ATOM 4698 C C . MET B 1 271 ? -18.328 -13.141 3.205 1 93.5 271 MET B C 1
ATOM 4700 O O . MET B 1 271 ? -18.25 -13.047 4.43 1 93.5 271 MET B O 1
ATOM 4704 N N . ARG B 1 272 ? -17.359 -13.117 2.414 1 89.75 272 ARG B N 1
ATOM 4705 C CA . ARG B 1 272 ? -16.031 -12.891 2.967 1 89.75 272 ARG B CA 1
ATOM 4706 C C . ARG B 1 272 ? -15.938 -11.523 3.641 1 89.75 272 ARG B C 1
ATOM 4708 O O . ARG B 1 272 ? -15.359 -11.398 4.719 1 89.75 272 ARG B O 1
ATOM 4715 N N . GLU B 1 273 ? -16.484 -10.555 3.004 1 88.25 273 GLU B N 1
ATOM 4716 C CA . GLU B 1 273 ? -16.516 -9.227 3.604 1 88.25 273 GLU B CA 1
ATOM 4717 C C . GLU B 1 273 ? -17.344 -9.211 4.879 1 88.25 273 GLU B C 1
ATOM 4719 O O . GLU B 1 273 ? -16.984 -8.57 5.867 1 88.25 273 GLU B O 1
ATOM 4724 N N . ALA B 1 274 ? -18.406 -9.875 4.836 1 91.25 274 ALA B N 1
ATOM 4725 C CA . ALA B 1 274 ? -19.234 -9.977 6.027 1 91.25 274 ALA B CA 1
ATOM 4726 C C . ALA B 1 274 ? -18.469 -10.633 7.18 1 91.25 274 ALA B C 1
ATOM 4728 O O . ALA B 1 274 ? -18.5 -10.141 8.312 1 91.25 274 ALA B O 1
ATOM 4729 N N . ALA B 1 275 ? -17.844 -11.695 6.863 1 90.06 275 ALA B N 1
ATOM 4730 C CA . ALA B 1 275 ? -17.047 -12.391 7.871 1 90.06 275 ALA B CA 1
ATOM 4731 C C . ALA B 1 275 ? -15.977 -11.477 8.461 1 90.06 275 ALA B C 1
ATOM 4733 O O . ALA B 1 275 ? -15.75 -11.477 9.68 1 90.06 275 ALA B O 1
ATOM 4734 N N . ARG B 1 276 ? -15.398 -10.75 7.641 1 83 276 ARG B N 1
ATOM 4735 C CA . ARG B 1 276 ? -14.391 -9.797 8.102 1 83 276 ARG B CA 1
ATOM 4736 C C . ARG B 1 276 ? -15.008 -8.766 9.039 1 83 276 ARG B C 1
ATOM 4738 O O . ARG B 1 276 ? -14.477 -8.516 10.125 1 83 276 ARG B O 1
ATOM 4745 N N . LEU B 1 277 ? -16.094 -8.211 8.609 1 82.69 277 LEU B N 1
ATOM 4746 C CA . LEU B 1 277 ? -16.781 -7.207 9.43 1 82.69 277 LEU B CA 1
ATOM 4747 C C . LEU B 1 277 ? -17.188 -7.797 10.773 1 82.69 277 LEU B C 1
ATOM 4749 O O . LEU B 1 277 ? -17.062 -7.141 11.805 1 82.69 277 LEU B O 1
ATOM 4753 N N . LEU B 1 278 ? -17.625 -8.992 10.75 1 86.56 278 LEU B N 1
ATOM 4754 C CA . LEU B 1 278 ? -18.094 -9.664 11.953 1 86.56 278 LEU B CA 1
ATOM 4755 C C . LEU B 1 278 ? -16.938 -9.969 12.898 1 86.56 278 LEU B C 1
ATOM 4757 O O . LEU B 1 278 ? -17.109 -9.938 14.125 1 86.56 278 LEU B O 1
ATOM 4761 N N . SER B 1 279 ? -15.82 -10.227 12.352 1 83.12 279 SER B N 1
ATOM 4762 C CA . SER B 1 279 ? -14.688 -10.664 13.164 1 83.12 279 SER B CA 1
ATOM 4763 C C . SER B 1 279 ? -13.812 -9.492 13.578 1 83.12 279 SER B C 1
ATOM 4765 O O . SER B 1 279 ? -13.141 -9.539 14.609 1 83.12 279 SER B O 1
ATOM 4767 N N . GLU B 1 280 ? -13.867 -8.438 12.789 1 74.06 280 GLU B N 1
ATOM 4768 C CA . GLU B 1 280 ? -12.859 -7.402 13.008 1 74.06 280 GLU B CA 1
ATOM 4769 C C . GLU B 1 280 ? -13.492 -6.098 13.469 1 74.06 280 GLU B C 1
ATOM 4771 O O . GLU B 1 280 ? -12.789 -5.148 13.828 1 74.06 280 GLU B O 1
ATOM 4776 N N . THR B 1 281 ? -14.812 -6.062 13.414 1 71.94 281 THR B N 1
ATOM 4777 C CA . THR B 1 281 ? -15.484 -4.824 13.797 1 71.94 281 THR B CA 1
ATOM 4778 C C . THR B 1 281 ? -16.625 -5.105 14.766 1 71.94 281 THR B C 1
ATOM 4780 O O . THR B 1 281 ? -17.016 -6.258 14.953 1 71.94 281 THR B O 1
ATOM 4783 N N . ASP B 1 282 ? -17.062 -4.004 15.367 1 72.19 282 ASP B N 1
ATOM 4784 C CA . ASP B 1 282 ? -18.219 -4.105 16.234 1 72.19 282 ASP B CA 1
ATOM 4785 C C . ASP B 1 282 ? -19.469 -3.57 15.539 1 72.19 282 ASP B C 1
ATOM 4787 O O . ASP B 1 282 ? -20.422 -3.125 16.203 1 72.19 282 ASP B O 1
ATOM 4791 N N . LEU B 1 283 ? -19.406 -3.598 14.297 1 75.38 283 LEU B N 1
ATOM 4792 C CA . LEU B 1 283 ? -20.578 -3.162 13.539 1 75.38 283 LEU B CA 1
ATOM 4793 C C . LEU B 1 283 ? -21.812 -3.982 13.922 1 75.38 283 LEU B C 1
ATOM 4795 O O . LEU B 1 283 ? -21.734 -5.207 14.031 1 75.38 283 LEU B O 1
ATOM 4799 N N . ALA B 1 284 ? -22.844 -3.232 14.117 1 79.31 284 ALA B N 1
ATOM 4800 C CA . ALA B 1 284 ? -24.078 -3.912 14.523 1 79.31 284 ALA B CA 1
ATOM 4801 C C . ALA B 1 284 ? -24.469 -4.969 13.492 1 79.31 284 ALA B C 1
ATOM 4803 O O . ALA B 1 284 ? -24.359 -4.746 12.289 1 79.31 284 ALA B O 1
ATOM 4804 N N . LEU B 1 285 ? -24.984 -6.078 14 1 88 285 LEU B N 1
ATOM 4805 C CA . LEU B 1 285 ? -25.391 -7.195 13.148 1 88 285 LEU B CA 1
ATOM 4806 C C . LEU B 1 285 ? -26.422 -6.754 12.117 1 88 285 LEU B C 1
ATOM 4808 O O . LEU B 1 285 ? -26.406 -7.227 10.977 1 88 285 LEU B O 1
ATOM 4812 N N . SER B 1 286 ? -27.234 -5.84 12.508 1 85.75 286 SER B N 1
ATOM 4813 C CA . SER B 1 286 ? -28.344 -5.398 11.664 1 85.75 286 SER B CA 1
ATOM 4814 C C . SER B 1 286 ? -27.844 -4.605 10.461 1 85.75 286 SER B C 1
ATOM 4816 O O . SER B 1 286 ? -28.562 -4.43 9.477 1 85.75 286 SER B O 1
ATOM 4818 N N . LEU B 1 287 ? -26.656 -4.207 10.508 1 81.56 287 LEU B N 1
ATOM 4819 C CA . LEU B 1 287 ? -26.125 -3.338 9.461 1 81.56 287 LEU B CA 1
ATOM 4820 C C . LEU B 1 287 ? -25.281 -4.133 8.461 1 81.56 287 LEU B C 1
ATOM 4822 O O . LEU B 1 287 ? -25 -3.648 7.367 1 81.56 287 LEU B O 1
ATOM 4826 N N . ILE B 1 288 ? -24.938 -5.289 8.797 1 88.81 288 ILE B N 1
ATOM 4827 C CA . ILE B 1 288 ? -23.969 -6.07 8.031 1 88.81 288 ILE B CA 1
ATOM 4828 C C . ILE B 1 288 ? -24.562 -6.434 6.672 1 88.81 288 ILE B C 1
ATOM 4830 O O . ILE B 1 288 ? -23.906 -6.301 5.641 1 88.81 288 ILE B O 1
ATOM 4834 N N . PRO B 1 289 ? -25.844 -6.816 6.613 1 90.25 289 PRO B N 1
ATOM 4835 C CA . PRO B 1 289 ? -26.391 -7.184 5.309 1 90.25 289 PRO B CA 1
ATOM 4836 C C . PRO B 1 289 ? -26.281 -6.062 4.281 1 90.25 289 PRO B C 1
ATOM 4838 O O . PRO B 1 289 ? -25.75 -6.27 3.186 1 90.25 289 PRO B O 1
ATOM 4841 N N . ALA B 1 290 ? -26.641 -4.945 4.672 1 82.06 290 ALA B N 1
ATOM 4842 C CA . ALA B 1 290 ? -26.594 -3.799 3.77 1 82.06 290 ALA B CA 1
ATOM 4843 C C . ALA B 1 290 ? -25.141 -3.436 3.428 1 82.06 290 ALA B C 1
ATOM 4845 O O . ALA B 1 290 ? -24.844 -3.055 2.293 1 82.06 290 ALA B O 1
ATOM 4846 N N . ALA B 1 291 ? -24.312 -3.611 4.328 1 81.25 291 ALA B N 1
ATOM 4847 C CA . ALA B 1 291 ? -22.906 -3.258 4.141 1 81.25 291 ALA B CA 1
ATOM 4848 C C . ALA B 1 291 ? -22.266 -4.125 3.059 1 81.25 291 ALA B C 1
ATOM 4850 O O . ALA B 1 291 ? -21.328 -3.688 2.373 1 81.25 291 ALA B O 1
ATOM 4851 N N . VAL B 1 292 ? -22.828 -5.211 2.963 1 90.12 292 VAL B N 1
ATOM 4852 C CA . VAL B 1 292 ? -22.172 -6.105 2.016 1 90.12 292 VAL B CA 1
ATOM 4853 C C . VAL B 1 292 ? -23.031 -6.254 0.764 1 90.12 292 VAL B C 1
ATOM 4855 O O . VAL B 1 292 ? -22.719 -7.055 -0.12 1 90.12 292 VAL B O 1
ATOM 4858 N N . GLY B 1 293 ? -24.141 -5.527 0.692 1 88.5 293 GLY B N 1
ATOM 4859 C CA . GLY B 1 293 ? -24.844 -5.418 -0.572 1 88.5 293 GLY B CA 1
ATOM 4860 C C . GLY B 1 293 ? -26.141 -6.203 -0.595 1 88.5 293 GLY B C 1
ATOM 4861 O O . GLY B 1 293 ? -26.719 -6.43 -1.661 1 88.5 293 GLY B O 1
ATOM 4862 N N . TYR B 1 294 ? -26.578 -6.672 0.497 1 91.12 294 TYR B N 1
ATOM 4863 C CA . TYR B 1 294 ? -27.859 -7.359 0.542 1 91.12 294 TYR B CA 1
ATOM 4864 C C . TYR B 1 294 ? -29 -6.387 0.848 1 91.12 294 TYR B C 1
ATOM 4866 O O . TYR B 1 294 ? -28.844 -5.488 1.681 1 91.12 294 TYR B O 1
ATOM 4874 N N . ARG B 1 295 ? -30.078 -6.648 0.224 1 85.44 295 ARG B N 1
ATOM 4875 C CA . ARG B 1 295 ? -31.266 -5.844 0.47 1 85.44 295 ARG B CA 1
ATOM 4876 C C . ARG B 1 295 ? -32.125 -6.457 1.569 1 85.44 295 ARG B C 1
ATOM 4878 O O . ARG B 1 295 ? -32.906 -5.762 2.217 1 85.44 295 ARG B O 1
ATOM 4885 N N . SER B 1 296 ? -31.953 -7.707 1.742 1 89.31 296 SER B N 1
ATOM 4886 C CA . SER B 1 296 ? -32.75 -8.445 2.709 1 89.31 296 SER B CA 1
ATOM 4887 C C . SER B 1 296 ? -31.875 -9.086 3.779 1 89.31 296 SER B C 1
ATOM 4889 O O . SER B 1 296 ? -30.953 -9.836 3.465 1 89.31 296 SER B O 1
ATOM 4891 N N . SER B 1 297 ? -32.281 -8.844 5.016 1 91.75 297 SER B N 1
ATOM 4892 C CA . SER B 1 297 ? -31.562 -9.484 6.117 1 91.75 297 SER B CA 1
ATOM 4893 C C . SER B 1 297 ? -31.75 -10.992 6.105 1 91.75 297 SER B C 1
ATOM 4895 O O . SER B 1 297 ? -30.828 -11.75 6.426 1 91.75 297 SER B O 1
ATOM 4897 N N . VAL B 1 298 ? -32.938 -11.328 5.766 1 93 298 VAL B N 1
ATOM 4898 C CA . VAL B 1 298 ? -33.25 -12.75 5.719 1 93 298 VAL B CA 1
ATOM 4899 C C . VAL B 1 298 ? -32.375 -13.438 4.672 1 93 298 VAL B C 1
ATOM 4901 O O . VAL B 1 298 ? -31.75 -14.469 4.949 1 93 298 VAL B O 1
ATOM 4904 N N . GLY B 1 299 ? -32.344 -12.82 3.488 1 94.38 299 GLY B N 1
ATOM 4905 C CA . GLY B 1 299 ? -31.5 -13.375 2.438 1 94.38 299 GLY B CA 1
ATOM 4906 C C . GLY B 1 299 ? -30.031 -13.461 2.828 1 94.38 299 GLY B C 1
ATOM 4907 O O . GLY B 1 299 ? -29.359 -14.453 2.537 1 94.38 299 GLY B O 1
ATOM 4908 N N . PHE B 1 300 ? -29.609 -12.438 3.428 1 96.12 300 PHE B N 1
ATOM 4909 C CA . PHE B 1 300 ? -28.234 -12.414 3.906 1 96.12 300 PHE B CA 1
ATOM 4910 C C . PHE B 1 300 ? -27.984 -13.547 4.902 1 96.12 300 PHE B C 1
ATOM 4912 O O . PHE B 1 300 ? -27 -14.273 4.785 1 96.12 300 PHE B O 1
ATOM 4919 N N . HIS B 1 301 ? -28.812 -13.727 5.852 1 94.88 301 HIS B N 1
ATOM 4920 C CA . HIS B 1 301 ? -28.641 -14.719 6.906 1 94.88 301 HIS B CA 1
ATOM 4921 C C . HIS B 1 301 ? -28.578 -16.125 6.328 1 94.88 301 HIS B C 1
ATOM 4923 O O . HIS B 1 301 ? -27.734 -16.938 6.73 1 94.88 301 HIS B O 1
ATOM 4929 N N . LEU B 1 302 ? -29.406 -16.375 5.406 1 95.12 302 LEU B N 1
ATOM 4930 C CA . LEU B 1 302 ? -29.422 -17.688 4.77 1 95.12 302 LEU B CA 1
ATOM 4931 C C . LEU B 1 302 ? -28.125 -17.938 4 1 95.12 302 LEU B C 1
ATOM 4933 O O . LEU B 1 302 ? -27.547 -19.016 4.105 1 95.12 302 LEU B O 1
ATOM 4937 N N . ALA B 1 303 ? -27.75 -16.969 3.322 1 95.19 303 ALA B N 1
ATOM 4938 C CA . ALA B 1 303 ? -26.547 -17.094 2.518 1 95.19 303 ALA B CA 1
ATOM 4939 C C . ALA B 1 303 ? -25.312 -17.281 3.404 1 95.19 303 ALA B C 1
ATOM 4941 O O . ALA B 1 303 ? -24.453 -18.094 3.113 1 95.19 303 ALA B O 1
ATOM 4942 N N . PHE B 1 304 ? -25.25 -16.516 4.449 1 96.5 304 PHE B N 1
ATOM 4943 C CA . PHE B 1 304 ? -24.109 -16.562 5.34 1 96.5 304 PHE B CA 1
ATOM 4944 C C . PHE B 1 304 ? -24.031 -17.922 6.027 1 96.5 304 PHE B C 1
ATOM 4946 O O . PHE B 1 304 ? -22.953 -18.516 6.113 1 96.5 304 PHE B O 1
ATOM 4953 N N . ARG B 1 305 ? -25.125 -18.391 6.445 1 94.94 305 ARG B N 1
ATOM 4954 C CA . ARG B 1 305 ? -25.156 -19.703 7.078 1 94.94 305 ARG B CA 1
ATOM 4955 C C . ARG B 1 305 ? -24.75 -20.797 6.098 1 94.94 305 ARG B C 1
ATOM 4957 O O . ARG B 1 305 ? -24.016 -21.719 6.457 1 94.94 305 ARG B O 1
ATOM 4964 N N . LYS B 1 306 ? -25.281 -20.672 4.992 1 94.69 306 LYS B N 1
ATOM 4965 C CA . LYS B 1 306 ? -24.922 -21.656 3.969 1 94.69 306 LYS B CA 1
ATOM 4966 C C . LYS B 1 306 ? -23.422 -21.641 3.691 1 94.69 306 LYS B C 1
ATOM 4968 O O . LYS B 1 306 ? -22.812 -22.688 3.49 1 94.69 306 LYS B O 1
ATOM 4973 N N . TRP B 1 307 ? -22.891 -20.5 3.711 1 91.19 307 TRP B N 1
ATOM 4974 C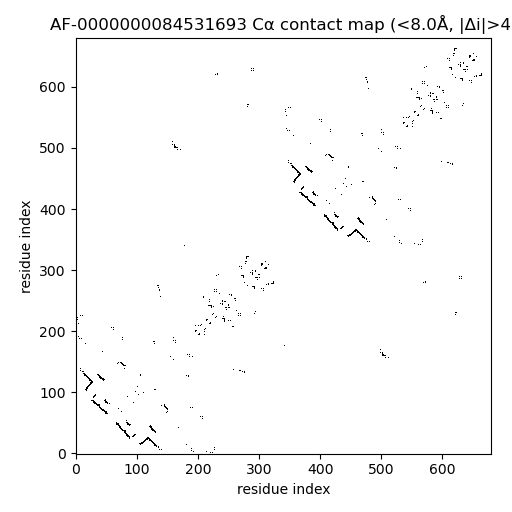 CA . TRP B 1 307 ? -21.484 -20.328 3.346 1 91.19 307 TRP B CA 1
ATOM 4975 C C . TRP B 1 307 ? -20.562 -20.734 4.496 1 91.19 307 TRP B C 1
ATOM 4977 O O . TRP B 1 307 ? -19.562 -21.422 4.293 1 91.19 307 TRP B O 1
ATOM 4987 N N . THR B 1 308 ? -20.859 -20.391 5.766 1 90.19 308 THR B N 1
ATOM 4988 C CA . THR B 1 308 ? -19.953 -20.578 6.895 1 90.19 308 THR B CA 1
ATOM 4989 C C . THR B 1 308 ? -20.422 -21.75 7.758 1 90.19 308 THR B C 1
ATOM 4991 O O . THR B 1 308 ? -19.641 -22.266 8.562 1 90.19 308 THR B O 1
ATOM 4994 N N . GLY B 1 309 ? -21.672 -22.016 7.664 1 92.69 309 GLY B N 1
ATOM 4995 C CA . GLY B 1 309 ? -22.234 -23.031 8.523 1 92.69 309 GLY B CA 1
ATOM 4996 C C . GLY B 1 309 ? -22.766 -22.484 9.836 1 92.69 309 GLY B C 1
ATOM 4997 O O . GLY B 1 309 ? -23.359 -23.234 10.625 1 92.69 309 GLY B O 1
ATOM 4998 N N . THR B 1 310 ? -22.609 -21.203 10.102 1 94.06 310 THR B N 1
ATOM 4999 C CA . THR B 1 310 ? -23.062 -20.578 11.336 1 94.06 310 THR B CA 1
ATOM 5000 C C . THR B 1 310 ? -23.828 -19.281 11.031 1 94.06 310 THR B C 1
ATOM 5002 O O . THR B 1 310 ? -23.75 -18.766 9.914 1 94.06 310 THR B O 1
ATOM 5005 N N . THR B 1 311 ? -24.547 -18.844 12.047 1 95.19 311 THR B N 1
ATOM 5006 C CA . THR B 1 311 ? -25.219 -17.562 11.898 1 95.19 311 THR B CA 1
ATOM 5007 C C . THR B 1 311 ? -24.219 -16.406 12.078 1 95.19 311 THR B C 1
ATOM 5009 O O . THR B 1 311 ? -23.141 -16.609 12.648 1 95.19 311 THR B O 1
ATOM 5012 N N . PRO B 1 312 ? -24.562 -15.281 11.562 1 94.25 312 PRO B N 1
ATOM 5013 C CA . PRO B 1 312 ? -23.688 -14.133 11.773 1 94.25 312 PRO B CA 1
ATOM 5014 C C . PRO B 1 312 ? -23.391 -13.883 13.25 1 94.25 312 PRO B C 1
ATOM 5016 O O . PRO B 1 312 ? -22.234 -13.609 13.609 1 94.25 312 PRO B O 1
ATOM 5019 N N . GLY B 1 313 ? -24.328 -13.961 14.039 1 93.38 313 GLY B N 1
ATOM 5020 C CA . GLY B 1 313 ? -24.109 -13.781 15.469 1 93.38 313 GLY B CA 1
ATOM 5021 C C . GLY B 1 313 ? -23.156 -14.797 16.062 1 93.38 313 GLY B C 1
ATOM 5022 O O . GLY B 1 313 ? -22.25 -14.438 16.812 1 93.38 313 GLY B O 1
ATOM 5023 N N . GLU B 1 314 ? -23.391 -16.047 15.742 1 93.44 314 GLU B N 1
ATOM 5024 C CA . GLU B 1 314 ? -22.531 -17.125 16.203 1 93.44 314 GLU B CA 1
ATOM 5025 C C . GLU B 1 314 ? -21.094 -16.922 15.711 1 93.44 314 GLU B C 1
ATOM 5027 O O . GLU B 1 314 ? -20.141 -17.172 16.453 1 93.44 314 GLU B O 1
ATOM 5032 N N . TYR B 1 315 ? -21.047 -16.5 14.484 1 93 315 TYR B N 1
ATOM 5033 C CA . TYR B 1 315 ? -19.734 -16.266 13.898 1 93 315 TYR B CA 1
ATOM 5034 C C . TYR B 1 315 ? -18.969 -15.203 14.672 1 93 315 TYR B C 1
ATOM 5036 O O . TYR B 1 315 ? -17.781 -15.367 14.969 1 93 315 TYR B O 1
ATOM 5044 N N . ARG B 1 316 ? -19.594 -14.133 14.922 1 90.56 316 ARG B N 1
ATOM 5045 C CA . ARG B 1 316 ? -18.984 -13.055 15.688 1 90.56 316 ARG B CA 1
ATOM 5046 C C . ARG B 1 316 ? -18.547 -13.547 17.062 1 90.56 316 ARG B C 1
ATOM 5048 O O . ARG B 1 316 ? -17.438 -13.234 17.516 1 90.56 316 ARG B O 1
ATOM 5055 N N . ASP B 1 317 ? -19.328 -14.266 17.719 1 89.81 317 ASP B N 1
ATOM 5056 C CA . ASP B 1 317 ? -19.031 -14.773 19.062 1 89.81 317 ASP B CA 1
ATOM 5057 C C . ASP B 1 317 ? -17.812 -15.703 19.031 1 89.81 317 ASP B C 1
ATOM 5059 O O . ASP B 1 317 ? -17.047 -15.75 20 1 89.81 317 ASP B O 1
ATOM 5063 N N . ALA B 1 318 ? -17.75 -16.391 18.031 1 86.19 318 ALA B N 1
ATOM 5064 C CA . ALA B 1 318 ? -16.656 -17.359 17.875 1 86.19 318 ALA B CA 1
ATOM 5065 C C . ALA B 1 318 ? -15.352 -16.672 17.531 1 86.19 318 ALA B C 1
ATOM 5067 O O . ALA B 1 318 ? -14.281 -17.266 17.625 1 86.19 318 ALA B O 1
ATOM 5068 N N . HIS B 1 319 ? -15.391 -15.562 17.062 1 77.81 319 HIS B N 1
ATOM 5069 C CA . HIS B 1 319 ? -14.195 -14.836 16.641 1 77.81 319 HIS B CA 1
ATOM 5070 C C . HIS B 1 319 ? -14.086 -13.492 17.359 1 77.81 319 HIS B C 1
ATOM 5072 O O . HIS B 1 319 ? -14.109 -12.438 16.719 1 77.81 319 HIS B O 1
ATOM 5078 N N . PRO B 1 320 ? -14 -13.648 18.75 1 60.69 320 PRO B N 1
ATOM 5079 C CA . PRO B 1 320 ? -13.938 -12.414 19.531 1 60.69 320 PRO B CA 1
ATOM 5080 C C . PRO B 1 320 ? -12.695 -11.578 19.219 1 60.69 320 PRO B C 1
ATOM 5082 O O . PRO B 1 320 ? -12.57 -10.453 19.703 1 60.69 320 PRO B O 1
ATOM 5085 N N . GLY B 1 321 ? -11.922 -12.047 18.516 1 50.06 321 GLY B N 1
ATOM 5086 C CA . GLY B 1 321 ? -10.602 -11.477 18.266 1 50.06 321 GLY B CA 1
ATOM 5087 C C . GLY B 1 321 ? -10.531 -9.992 18.578 1 50.06 321 GLY B C 1
ATOM 5088 O O . GLY B 1 321 ? -11.203 -9.508 19.484 1 50.06 321 GLY B O 1
ATOM 5089 N N . ARG B 1 322 ? -9.891 -9.25 17.703 1 51.53 322 ARG B N 1
ATOM 5090 C CA . ARG B 1 322 ? -9.383 -7.914 18.016 1 51.53 322 ARG B CA 1
ATOM 5091 C C . ARG B 1 322 ? -10.516 -6.977 18.422 1 51.53 322 ARG B C 1
ATOM 5093 O O . ARG B 1 322 ? -10.383 -5.758 18.328 1 51.53 322 ARG B O 1
ATOM 5100 N N . ARG B 1 323 ? -11.719 -7.527 18.672 1 48.5 323 ARG B N 1
ATOM 5101 C CA . ARG B 1 323 ? -12.742 -6.633 19.203 1 48.5 323 ARG B CA 1
ATOM 5102 C C . ARG B 1 323 ? -12.359 -6.117 20.594 1 48.5 323 ARG B C 1
ATOM 5104 O O . ARG B 1 323 ? -11.617 -6.781 21.312 1 48.5 323 ARG B O 1
ATOM 5111 N N . GLY B 1 324 ? -12.062 -5.031 20.875 1 41.06 324 GLY B N 1
ATOM 5112 C CA . GLY B 1 324 ? -11.844 -4.59 22.234 1 41.06 324 GLY B CA 1
ATOM 5113 C C . GLY B 1 324 ? -12.664 -5.363 23.25 1 41.06 324 GLY B C 1
ATOM 5114 O O . GLY B 1 324 ? -13.672 -5.98 22.906 1 41.06 324 GLY B O 1
ATOM 5115 N N . SER B 1 325 ? -12.008 -6.004 24.328 1 35.75 325 SER B N 1
ATOM 5116 C CA . SER B 1 325 ? -12.57 -6.723 25.453 1 35.75 325 SER B CA 1
ATOM 5117 C C . SER B 1 325 ? -13.969 -6.215 25.797 1 35.75 325 SER B C 1
ATOM 5119 O O . SER B 1 325 ? -14.18 -5.008 25.938 1 35.75 325 SER B O 1
ATOM 5121 N N . PRO B 1 326 ? -14.961 -6.984 25.672 1 34.94 326 PRO B N 1
ATOM 5122 C CA . PRO B 1 326 ? -16.25 -6.586 26.234 1 34.94 326 PRO B CA 1
ATOM 5123 C C . PRO B 1 326 ? -16.141 -6.117 27.688 1 34.94 326 PRO B C 1
ATOM 5125 O O . PRO B 1 326 ? -15.438 -6.738 28.484 1 34.94 326 PRO B O 1
ATOM 5128 N N . SER B 1 327 ? -15.945 -4.922 28.109 1 30.92 327 SER B N 1
ATOM 5129 C CA . SER B 1 327 ? -16.203 -4.625 29.516 1 30.92 327 SER B CA 1
ATOM 5130 C C . SER B 1 327 ? -17.438 -5.355 30.016 1 30.92 327 SER B C 1
ATOM 5132 O O . SER B 1 327 ? -18.484 -5.336 29.359 1 30.92 327 SER B O 1
ATOM 5134 N N . ARG B 1 328 ? -17.375 -6.469 30.859 1 33.5 328 ARG B N 1
ATOM 5135 C CA . ARG B 1 328 ? -18.438 -7.188 31.562 1 33.5 328 ARG B CA 1
ATOM 5136 C C . ARG B 1 328 ? -19.516 -6.227 32.062 1 33.5 328 ARG B C 1
ATOM 5138 O O . ARG B 1 328 ? -20.578 -6.66 32.5 1 33.5 328 ARG B O 1
ATOM 5145 N N . GLY B 1 329 ? -19.109 -5.281 32.969 1 28.5 329 GLY B N 1
ATOM 5146 C CA . GLY B 1 329 ? -20.141 -4.637 33.781 1 28.5 329 GLY B CA 1
ATOM 5147 C C . GLY B 1 329 ? -21.141 -3.852 32.938 1 28.5 329 GLY B C 1
ATOM 5148 O O . GLY B 1 329 ? -20.75 -2.996 32.156 1 28.5 329 GLY B O 1
ATOM 5149 N N . GLY B 1 330 ? -22.234 -4.508 32.625 1 30.25 330 GLY B N 1
ATOM 5150 C CA . GLY B 1 330 ? -23.438 -3.98 32 1 30.25 330 GLY B CA 1
ATOM 5151 C C . GLY B 1 330 ? -23.828 -2.615 32.531 1 30.25 330 GLY B C 1
ATOM 5152 O O . GLY B 1 330 ? -24.5 -2.516 33.562 1 30.25 330 GLY B O 1
ATOM 5153 N N . PRO B 1 331 ? -22.953 -1.593 32.562 1 27.3 331 PRO B N 1
ATOM 5154 C CA . PRO B 1 331 ? -23.641 -0.498 33.25 1 27.3 331 PRO B CA 1
ATOM 5155 C C . PRO B 1 331 ? -24.984 -0.14 32.625 1 27.3 331 PRO B C 1
ATOM 5157 O O . PRO B 1 331 ? -25.203 -0.436 31.438 1 27.3 331 PRO B O 1
ATOM 5160 N N . ARG B 1 332 ? -26.094 0.089 33.438 1 29.45 332 ARG B N 1
ATOM 5161 C CA . ARG B 1 332 ? -27.375 0.725 33.156 1 29.45 332 ARG B CA 1
ATOM 5162 C C . ARG B 1 332 ? -27.234 1.782 32.062 1 29.45 332 ARG B C 1
ATOM 5164 O O . ARG B 1 332 ? -26.188 2.439 31.969 1 29.45 332 ARG B O 1
ATOM 5171 N N . ALA B 1 333 ? -28.109 1.758 31.062 1 30.92 333 ALA B N 1
ATOM 5172 C CA . ALA B 1 333 ? -28.391 2.664 29.953 1 30.92 333 ALA B CA 1
ATOM 5173 C C . ALA B 1 333 ? -28.047 4.105 30.328 1 30.92 333 ALA B C 1
ATOM 5175 O O . ALA B 1 333 ? -28.844 4.785 30.984 1 30.92 333 ALA B O 1
ATOM 5176 N N . VAL B 1 334 ? -26.828 4.449 30.797 1 29.48 334 VAL B N 1
ATOM 5177 C CA . VAL B 1 334 ? -26.75 5.895 30.969 1 29.48 334 VAL B CA 1
ATOM 5178 C C . VAL B 1 334 ? -26.922 6.582 29.609 1 29.48 334 VAL B C 1
ATOM 5180 O O . VAL B 1 334 ? -26.453 6.07 28.594 1 29.48 334 VAL B O 1
ATOM 5183 N N . ALA B 1 335 ? -27.906 7.477 29.453 1 30.91 335 ALA B N 1
ATOM 5184 C CA . ALA B 1 335 ? -28.344 8.352 28.359 1 30.91 335 ALA B CA 1
ATOM 5185 C C . ALA B 1 335 ? -27.141 8.898 27.578 1 30.91 335 ALA B C 1
ATOM 5187 O O . ALA B 1 335 ? -26.125 9.242 28.172 1 30.91 335 ALA B O 1
ATOM 5188 N N . PRO B 1 336 ? -27.031 8.617 26.266 1 29.81 336 PRO B N 1
ATOM 5189 C CA . PRO B 1 336 ? -25.984 9.195 25.406 1 29.81 336 PRO B CA 1
ATOM 5190 C C . PRO B 1 336 ? -25.609 10.617 25.812 1 29.81 336 PRO B C 1
ATOM 5192 O O . PRO B 1 336 ? -26.484 11.453 26.062 1 29.81 336 PRO B O 1
ATOM 5195 N N . VAL B 1 337 ? -24.641 10.773 26.641 1 28.52 337 VAL B N 1
ATOM 5196 C CA . VAL B 1 337 ? -24.25 12.141 26.984 1 28.52 337 VAL B CA 1
ATOM 5197 C C . VAL B 1 337 ? -24.172 12.984 25.719 1 28.52 337 VAL B C 1
ATOM 5199 O O . VAL B 1 337 ? -23.438 12.648 24.781 1 28.52 337 VAL B O 1
ATOM 5202 N N . LEU B 1 338 ? -25.188 13.609 25.234 1 27.55 338 LEU B N 1
ATOM 5203 C CA . LEU B 1 338 ? -25.203 14.82 24.438 1 27.55 338 LEU B CA 1
ATOM 5204 C C . LEU B 1 338 ? -23.969 15.672 24.719 1 27.55 338 LEU B C 1
ATOM 5206 O O . LEU B 1 338 ? -23.688 15.992 25.875 1 27.55 338 LEU B O 1
ATOM 5210 N N . PHE B 1 339 ? -22.844 15.258 24.047 1 26.34 339 PHE B N 1
ATOM 5211 C CA . PHE B 1 339 ? -21.859 16.328 24.219 1 26.34 339 PHE B CA 1
ATOM 5212 C C . PHE B 1 339 ? -22.547 17.672 24.312 1 26.34 339 PHE B C 1
ATOM 5214 O O . PHE B 1 339 ? -23.25 18.094 23.391 1 26.34 339 PHE B O 1
ATOM 5221 N N . ASP B 1 340 ? -23.391 18.047 25.469 1 24.98 340 ASP B N 1
ATOM 5222 C CA . ASP B 1 340 ? -23.797 19.422 25.703 1 24.98 340 ASP B CA 1
ATOM 5223 C C . ASP B 1 340 ? -22.625 20.375 25.516 1 24.98 340 ASP B C 1
ATOM 5225 O O . ASP B 1 340 ? -21.5 20.078 25.922 1 24.98 340 ASP B O 1
#

Radius of gyration: 26.3 Å; Cα contacts (8 Å, |Δi|>4): 1248; chains: 2; bounding box: 72×70×58 Å

InterPro domains:
  IPR009057 Homedomain-like superfamily [SSF46689] (217-266)
  IPR009057 Homedomain-like superfamily [SSF46689] (269-319)
  IPR011051 RmlC-like cupin domain superfamily [SSF51182] (36-110)
  IPR018060 AraC-like, DNA binding HTH domain [PF12833] (239-317)
  IPR018060 AraC-like, DNA binding HTH domain [PS01124] (220-318)
  IPR018060 AraC-like, DNA binding HTH domain [SM00342] (233-316)
  IPR032783 AraC-type transcription regulator, ligand-binding domain [PF12852] (3-193)
  IPR050204 AraC/XylS family transcriptional regulators [PTHR46796] (27-318)

Secondary structure (DSSP, 8-state):
---HHHHHHHHH-EEEEEEEEEEEESS-EEEE---SEEEEEEEEES-EEEEE-TTS---GGGGGGGEEEE-TT-EEEETT---EEEESSTTPPPEEHHHH-----TTPPPEEEEE--SS-EEEEEEEEEEE-GGG--HHHHTS-S-EEE-HHHHHT-HHHHHHHHHHHS--SS---HHHHHHHHHHHHHHHHHHHHHSHHHHHHHTT-HHHHHHHSHHHHHHHHHHHHSTTS---HHHHHHHTTS-HHHHHHHHHHHHSS-HHHHHHHHHHHHHHHHHHH----GGGHHHHTT-S-HHHHHHHHHHHHSS-HHHHHHH--TTS----S------------/---HHHHHHHHH-EEEEEEEEEEEESS-EEEEPP-SEEEEEEEEES-EEEEE-TTS---GGGGGGGEEEE-TT-EEEETT---EEEESSTTPPPEEHHHH-----TTPPPEEEEE--SS-EEEEEEEEEEE-GGG--HHHHTS-S-EEE-HHHHHT-HHHHHHHHHHHS--SS---HHHHHHHHHHHHHHHHHHHHHSHHHHHHHTT-HHHHHHHSHHHHHHHHHHHHSTTS---HHHHHHHTTS-HHHHHHHHHHHHSS-HHHHHHHHHHHHHHHHHHH----GGGHHHHTT-S-HHHHHHHHHHHHSS-HHHHHHH--TTS----S------------